Protein AF-0000000077439862 (afdb_homodimer)

pLDDT: mean 80.79, std 23.52, range [24.33, 98.56]

Organism: NCBI:txid325984

Solvent-accessible surface area (backbone atoms only — not comparable to full-atom values): 32455 Å² total; per-residue (Å²): 140,82,84,81,73,80,73,76,76,74,72,78,76,74,75,79,76,72,63,80,58,75,66,42,38,49,48,62,87,71,76,74,53,63,64,69,84,69,87,82,61,61,78,72,39,57,64,60,40,53,74,57,43,62,87,73,82,46,47,41,35,49,12,45,41,27,40,62,70,66,59,32,56,70,63,14,40,43,25,15,49,48,6,43,75,67,62,40,59,35,50,60,23,53,52,52,33,34,51,51,29,41,74,69,70,34,26,62,50,27,52,48,50,46,71,68,47,52,85,77,34,55,80,76,45,48,60,31,49,47,52,51,47,43,54,30,22,62,72,61,64,40,46,68,62,30,46,53,52,44,52,52,51,52,50,35,48,75,70,44,62,68,45,73,78,46,67,55,44,60,28,24,34,65,50,39,75,46,78,40,39,60,42,52,50,50,18,50,48,28,45,55,43,18,51,44,29,45,75,68,68,34,34,69,62,15,34,57,31,27,53,53,16,45,73,53,46,56,34,24,60,56,39,44,51,35,21,51,29,27,46,78,70,67,40,43,68,63,16,48,56,48,38,46,39,28,76,67,56,74,32,55,58,32,78,38,64,67,49,43,51,48,43,50,53,50,52,48,48,46,50,50,51,53,47,48,52,50,50,51,50,47,51,49,47,48,50,48,51,50,50,54,50,52,54,54,55,68,67,48,77,85,123,134,88,81,79,80,78,75,76,76,74,74,79,77,72,74,78,76,71,63,80,58,76,65,44,37,49,48,63,89,71,78,75,52,62,65,69,85,68,88,82,63,60,79,72,41,55,62,58,40,54,75,58,43,62,87,72,81,46,48,39,34,48,13,46,40,27,42,64,72,66,62,34,57,72,61,14,41,41,26,16,49,48,6,42,73,68,63,38,59,34,50,60,22,52,52,52,34,34,52,51,28,40,74,70,72,33,26,62,49,25,53,47,49,47,71,67,47,51,85,78,34,55,77,77,44,48,60,29,50,49,52,51,45,43,54,32,21,61,73,62,65,40,48,67,62,31,45,52,52,43,53,52,53,51,52,35,47,73,69,44,62,69,44,73,78,45,67,56,43,59,28,23,34,65,50,38,76,46,79,39,40,59,44,52,52,49,17,50,49,28,45,54,41,16,51,43,29,45,76,68,68,34,33,70,62,15,33,57,31,27,53,54,16,45,72,54,46,58,36,25,59,56,40,43,53,33,21,51,27,27,47,76,69,66,40,43,68,65,17,49,54,49,38,45,38,28,77,68,54,75,30,54,58,32,79,38,64,67,49,43,53,49,43,50,52,50,53,50,48,46,51,50,52,53,48,47,54,49,49,52,51,47,49,51,46,49,50,48,50,51,51,51,50,52,55,53,54,69,67,48,78,86,122

Nearest PDB structures (foldseek):
  2pl2-assembly1_B  TM=5.733E-01  e=5.641E-05  Thermus thermophilus HB27
  4jhr-assembly1_B  TM=6.560E-01  e=2.977E-03  Mus musculus
  3fp3-assembly1_A  TM=6.153E-01  e=2.841E-03  Saccharomyces cerevisiae
  7bev-assembly1_A  TM=8.698E-01  e=3.215E-02  Homo sapiens
  8f5p-assembly1_D  TM=6.064E-01  e=8.308E-03  Leishmania tarentolae

Radius of gyration: 35.8 Å; Cα contacts (8 Å, |Δi|>4): 724; chains: 2; bounding box: 88×108×105 Å

Sequence (606 aa):
MEGVLSNRGEAKGKAIDHQRGLDYYYEEEDDHEVLGYNSTINKEAAFHVIHKIPPGDTPYVRAKHLQLVEKDPQGSIVWFWKAINAGDRVDSALKDMAVVMKQLDRAEEAVEAINSFRHLCSNQAQESLDNILIDLYKGCGRIEEQIELLKQKLKKVCLGEAFNGKTTKKARSHGKKFQVTIEQETSRLLGNLGWAYMQQNNYNAAEAVYQKAQMFDPDANKACNLGLCLIKQGRLEEARKVLQDILNERLPGSDDHKTVKRTDELLDEIESQTLFSLVSKVSCMEDEIIDRLENLMEDWPQFMEGVLSNRGEAKGKAIDHQRGLDYYYEEEDDHEVLGYNSTINKEAAFHVIHKIPPGDTPYVRAKHLQLVEKDPQGSIVWFWKAINAGDRVDSALKDMAVVMKQLDRAEEAVEAINSFRHLCSNQAQESLDNILIDLYKGCGRIEEQIELLKQKLKKVCLGEAFNGKTTKKARSHGKKFQVTIEQETSRLLGNLGWAYMQQNNYNAAEAVYQKAQMFDPDANKACNLGLCLIKQGRLEEARKVLQDILNERLPGSDDHKTVKRTDELLDEIESQTLFSLVSKVSCMEDEIIDRLENLMEDWPQF

Foldseek 3Di:
DDPPPPPPPPPPPDQPPPPPPQLWQFDDPPQQFLADDDPPQPPVQLVVQLVNADDDDALQSVLSCCVRPVVNLVVSLVSLVVCLVVVNPVLVSLLSSQVSCVVVVNLVVNLVSCVVRVVVPDPVSVRSVLSSNLVSCVSVVVLVVNLVSLVVVLVCLVVVNPQVPDQWGWTHGNSDIDIDGSLRVNLSSLLSNLVSCVSVVNLVSSLVSLVVSCVSANALSSLLSNLVSCVSVVNLVVSLVSLVCLCVVVHHPSPPPVSVVSSVVSNVVSVVVVVVVVVVVVVVVVVVVVVVVVVVVVPPPPD/DPPPPPVPPPPPLPQPPPPPPQLWQFDDPPQQFLADDDPPQPPVQLVVLVVNADDDDQLQSVLSCCVRPVVNLVVSLVSLVVCLVVVNPVLVSLLSSQVSCVVVVNLVVNLVSCVVRVVVPDPVSVRSVLSSNLVSCVSVVVLVVNLVSLVVVLVCLVVVNPQVPDQWGWTHGNSDIDIDGSLRVNLVSLLSNLVSCVSVVNLVSSLVSLVVSCVSANALSSLLSNLVSCVSVVNLVVSLVSLVCLCVVVHHPSPPPVSVVSSVVSNVVSVVVVVVVVVVVVVVVVVVVVVVVVVVVVPPPPD

InterPro domains:
  IPR011990 Tetratricopeptide-like helical domain superfamily [G3DSA:1.25.40.10] (61-274)
  IPR011990 Tetratricopeptide-like helical domain superfamily [SSF48452] (85-248)
  IPR019734 Tetratricopeptide repeat [PS50005] (187-220)
  IPR019734 Tetratricopeptide repeat [SM00028] (187-220)
  IPR044961 Tetratricopeptide repeat protein POLLENLESS 3/SULFUR DEFICIENCY-INDUCED 1 [PTHR36326] (39-300)

Secondary structure (DSSP, 8-state):
------------------------B---S---------S---THHHHHHHTTS-SS-SHHHHHHHHHHTS--HHHHHHHHHHHHHHTSSHHHHHHHHHHHHHHTT-HHHHHHHHHHHGGGS-HHHHHHHHHHHHHHHHHHT-HHHHHHHHHHHHHHHHTTTTTTT-SEEEEEETTEEEEEEHHHHHHHHHHHHHHHHHHTT-HHHHHHHHHHHHHHS--HHHHHHHHHHHHHTT-HHHHHHHHHHHHTT-STTTT-HHHHHHHHHHHHHHHHHHHHHHHHHHHHHHHHHHHHHHHHHHTS---/------------------------B---S---------S---THHHHHHHTTS-SS-SHHHHHHHHHHTS--HHHHHHHHHHHHHHTSSHHHHHHHHHHHHHHTT-HHHHHHHHHHHGGGS-HHHHHHHHHHHHHHHHHHT-HHHHHHHHHHHHHHHHTTTTTTT-SEEEEEETTEEEEEEHHHHHHHHHHHHHHHHHHTT-HHHHHHHHHHHHHHS--HHHHHHHHHHHHHTT-HHHHHHHHHHHHTT-STTTT-HHHHHHHHHHHHHHHHHHHHHHHHHHHHHHHHHHHHHHHHHHTS---

Structure (mmCIF, N/CA/C/O backbone):
data_AF-0000000077439862-model_v1
#
loop_
_entity.id
_entity.type
_entity.pdbx_description
1 polymer 'Uncharacterized protein'
#
loop_
_atom_site.group_PDB
_atom_site.id
_atom_site.type_symbol
_atom_site.label_atom_id
_atom_site.label_alt_id
_atom_site.label_comp_id
_atom_site.label_asym_id
_atom_site.label_entity_id
_atom_site.label_seq_id
_atom_site.pdbx_PDB_ins_code
_atom_site.Cartn_x
_atom_site.Cartn_y
_atom_site.Cartn_z
_atom_site.occupancy
_atom_site.B_iso_or_equiv
_atom_site.auth_seq_id
_atom_site.auth_comp_id
_atom_site.auth_asym_id
_atom_site.auth_atom_id
_atom_site.pdbx_PDB_model_num
ATOM 1 N N . MET A 1 1 ? 24.891 -14.219 -52.656 1 27.47 1 MET A N 1
ATOM 2 C CA . MET A 1 1 ? 24.641 -13.383 -51.5 1 27.47 1 MET A CA 1
ATOM 3 C C . MET A 1 1 ? 23.219 -13.57 -50.969 1 27.47 1 MET A C 1
ATOM 5 O O . MET A 1 1 ? 22.266 -13.078 -51.562 1 27.47 1 MET A O 1
ATOM 9 N N . GLU A 1 2 ? 22.906 -14.852 -50.312 1 28.09 2 GLU A N 1
ATOM 10 C CA . GLU A 1 2 ? 21.875 -15.805 -49.938 1 28.09 2 GLU A CA 1
ATOM 11 C C . GLU A 1 2 ? 21.016 -15.266 -48.781 1 28.09 2 GLU A C 1
ATOM 13 O O . GLU A 1 2 ? 21.531 -14.859 -47.75 1 28.09 2 GLU A O 1
ATOM 18 N N . GLY A 1 3 ? 19.891 -14.539 -49.156 1 26.81 3 GLY A N 1
ATOM 19 C CA . GLY A 1 3 ? 18.828 -13.906 -48.375 1 26.81 3 GLY A CA 1
ATOM 20 C C . GLY A 1 3 ? 18.281 -14.797 -47.281 1 26.81 3 GLY A C 1
ATOM 21 O O . GLY A 1 3 ? 17.953 -15.961 -47.531 1 26.81 3 GLY A O 1
ATOM 22 N N . VAL A 1 4 ? 18.812 -14.648 -45.938 1 27.92 4 VAL A N 1
ATOM 23 C CA . VAL A 1 4 ? 18.594 -15.195 -44.625 1 27.92 4 VAL A CA 1
ATOM 24 C C . VAL A 1 4 ? 17.125 -15.031 -44.219 1 27.92 4 VAL A C 1
ATOM 26 O O . VAL A 1 4 ? 16.641 -13.914 -44 1 27.92 4 VAL A O 1
ATOM 29 N N . LEU A 1 5 ? 16.156 -15.773 -44.844 1 27.67 5 LEU A N 1
ATOM 30 C CA . LEU A 1 5 ? 14.727 -15.789 -44.562 1 27.67 5 LEU A CA 1
ATOM 31 C C . LEU A 1 5 ? 14.453 -16.266 -43.156 1 27.67 5 LEU A C 1
ATOM 33 O O . LEU A 1 5 ? 13.32 -16.625 -42.812 1 27.67 5 LEU A O 1
ATOM 37 N N . SER A 1 6 ? 15.289 -15.945 -42.031 1 26.41 6 SER A N 1
ATOM 38 C CA . SER A 1 6 ? 14.992 -16.625 -40.781 1 26.41 6 SER A CA 1
ATOM 39 C C . SER A 1 6 ? 13.672 -16.141 -40.188 1 26.41 6 SER A C 1
ATOM 41 O O . SER A 1 6 ? 13.648 -15.141 -39.469 1 26.41 6 SER A O 1
ATOM 43 N N . ASN A 1 7 ? 12.57 -16.016 -40.875 1 25.41 7 ASN A N 1
ATOM 44 C CA . ASN A 1 7 ? 11.352 -15.547 -40.219 1 25.41 7 ASN A CA 1
ATOM 45 C C . ASN A 1 7 ? 10.898 -16.5 -39.125 1 25.41 7 ASN A C 1
ATOM 47 O O . ASN A 1 7 ? 10.172 -17.453 -39.375 1 25.41 7 ASN A O 1
ATOM 51 N N . ARG A 1 8 ? 11.656 -16.797 -38.031 1 24.33 8 ARG A N 1
ATOM 52 C CA . ARG A 1 8 ? 11.188 -17.672 -36.969 1 24.33 8 ARG A CA 1
ATOM 53 C C . ARG A 1 8 ? 9.969 -17.078 -36.25 1 24.33 8 ARG A C 1
ATOM 55 O O . ARG A 1 8 ? 10.086 -16.047 -35.562 1 24.33 8 ARG A O 1
ATOM 62 N N . GLY A 1 9 ? 8.852 -17.125 -36.875 1 27.58 9 GLY A N 1
ATOM 63 C CA . GLY A 1 9 ? 7.629 -16.797 -36.156 1 27.58 9 GLY A CA 1
ATOM 64 C C . GLY A 1 9 ? 7.469 -17.562 -34.875 1 27.58 9 GLY A C 1
ATOM 65 O O . GLY A 1 9 ? 7.168 -18.766 -34.875 1 27.58 9 GLY A O 1
ATOM 66 N N . GLU A 1 10 ? 8.281 -17.422 -33.844 1 27.42 10 GLU A N 1
ATOM 67 C CA . GLU A 1 10 ? 8.062 -18 -32.5 1 27.42 10 GLU A CA 1
ATOM 68 C C . GLU A 1 10 ? 6.691 -17.609 -31.969 1 27.42 10 GLU A C 1
ATOM 70 O O . GLU A 1 10 ? 6.465 -16.453 -31.625 1 27.42 10 GLU A O 1
ATOM 75 N N . ALA A 1 11 ? 5.598 -18.078 -32.438 1 28.55 11 ALA A N 1
ATOM 76 C CA . ALA A 1 11 ? 4.344 -17.891 -31.719 1 28.55 11 ALA A CA 1
ATOM 77 C C . ALA A 1 11 ? 4.457 -18.375 -30.281 1 28.55 11 ALA A C 1
ATOM 79 O O . ALA A 1 11 ? 4.66 -19.578 -30.047 1 28.55 11 ALA A O 1
ATOM 80 N N . LYS A 1 12 ? 4.789 -17.5 -29.438 1 33.22 12 LYS A N 1
ATOM 81 C CA . LYS A 1 12 ? 4.699 -17.734 -28 1 33.22 12 LYS A CA 1
ATOM 82 C C . LYS A 1 12 ? 3.336 -18.312 -27.609 1 33.22 12 LYS A C 1
ATOM 84 O O . LYS A 1 12 ? 2.316 -17.625 -27.734 1 33.22 12 LYS A O 1
ATOM 89 N N . GLY A 1 13 ? 3.059 -19.609 -27.797 1 28.95 13 GLY A N 1
ATOM 90 C CA . GLY A 1 13 ? 1.854 -20.203 -27.234 1 28.95 13 GLY A CA 1
ATOM 91 C C . GLY A 1 13 ? 1.662 -19.906 -25.766 1 28.95 13 GLY A C 1
ATOM 92 O O . GLY A 1 13 ? 2.479 -20.297 -24.938 1 28.95 13 GLY A O 1
ATOM 93 N N . LYS A 1 14 ? 0.894 -18.953 -25.438 1 40.56 14 LYS A N 1
ATOM 94 C CA . LYS A 1 14 ? 0.567 -18.562 -24.062 1 40.56 14 LYS A CA 1
ATOM 95 C C . LYS A 1 14 ? -0.271 -19.625 -23.375 1 40.56 14 LYS A C 1
ATOM 97 O O . LYS A 1 14 ? -1.272 -20.094 -23.922 1 40.56 14 LYS A O 1
ATOM 102 N N . ALA A 1 15 ? 0.348 -20.484 -22.438 1 41.03 15 ALA A N 1
ATOM 103 C CA . ALA A 1 15 ? -0.367 -21.359 -21.531 1 41.03 15 ALA A CA 1
ATOM 104 C C . ALA A 1 15 ? -1.639 -20.703 -21 1 41.03 15 ALA A C 1
ATOM 106 O O . ALA A 1 15 ? -1.679 -19.484 -20.797 1 41.03 15 ALA A O 1
ATOM 107 N N . ILE A 1 16 ? -2.766 -21.359 -21.219 1 40.47 16 ILE A N 1
ATOM 108 C CA . ILE A 1 16 ? -4.051 -20.859 -20.734 1 40.47 16 ILE A CA 1
ATOM 109 C C . ILE A 1 16 ? -3.998 -20.641 -19.219 1 40.47 16 ILE A C 1
ATOM 111 O O . ILE A 1 16 ? -3.607 -21.547 -18.484 1 40.47 16 ILE A O 1
ATOM 115 N N . ASP A 1 17 ? -3.822 -19.453 -18.844 1 40.34 17 ASP A N 1
ATOM 116 C CA . ASP A 1 17 ? -3.816 -19.094 -17.422 1 40.34 17 ASP A CA 1
ATOM 117 C C . ASP A 1 17 ? -5.191 -19.297 -16.797 1 40.34 17 ASP A C 1
ATOM 119 O O . ASP A 1 17 ? -5.48 -18.766 -15.727 1 40.34 17 ASP A O 1
ATOM 123 N N . HIS A 1 18 ? -6.195 -19.75 -17.734 1 35.97 18 HIS A N 1
ATOM 124 C CA . HIS A 1 18 ? -7.477 -19.641 -17.047 1 35.97 18 HIS A CA 1
ATOM 125 C C . HIS A 1 18 ? -7.648 -20.734 -16 1 35.97 18 HIS A C 1
ATOM 127 O O . HIS A 1 18 ? -8.359 -21.719 -16.25 1 35.97 18 HIS A O 1
ATOM 133 N N . GLN A 1 19 ? -6.754 -21.172 -15.469 1 30.92 19 GLN A N 1
ATOM 134 C CA . GLN A 1 19 ? -7.281 -22.078 -14.445 1 30.92 19 GLN A CA 1
ATOM 135 C C . GLN A 1 19 ? -8.328 -21.375 -13.586 1 30.92 19 GLN A C 1
ATOM 137 O O . GLN A 1 19 ? -7.992 -20.516 -12.758 1 30.92 19 GLN A O 1
ATOM 142 N N . ARG A 1 20 ? -9.523 -21.328 -13.992 1 32.66 20 ARG A N 1
ATOM 143 C CA . ARG A 1 20 ? -10.516 -21.094 -12.945 1 32.66 20 ARG A CA 1
ATOM 144 C C . ARG A 1 20 ? -10.219 -21.969 -11.719 1 32.66 20 ARG A C 1
ATOM 146 O O . ARG A 1 20 ? -10.859 -23 -11.523 1 32.66 20 ARG A O 1
ATOM 153 N N . GLY A 1 21 ? -9.039 -22.375 -11.562 1 31.77 21 GLY A N 1
ATOM 154 C CA . GLY A 1 21 ? -8.875 -23.141 -10.328 1 31.77 21 GLY A CA 1
ATOM 155 C C . GLY A 1 21 ? -9.453 -22.438 -9.117 1 31.77 21 GLY A C 1
ATOM 156 O O . GLY A 1 21 ? -9.438 -21.203 -9.039 1 31.77 21 GLY A O 1
ATOM 157 N N . LEU A 1 22 ? -10.344 -23.172 -8.5 1 31.75 22 LEU A N 1
ATOM 158 C CA . LEU A 1 22 ? -10.93 -22.859 -7.203 1 31.75 22 LEU A CA 1
ATOM 159 C C . LEU A 1 22 ? -9.875 -22.297 -6.25 1 31.75 22 LEU A C 1
ATOM 161 O O . LEU A 1 22 ? -8.992 -23.047 -5.801 1 31.75 22 LEU A O 1
ATOM 165 N N . ASP A 1 23 ? -9.43 -21.188 -6.52 1 36.75 23 ASP A N 1
ATOM 166 C CA . ASP A 1 23 ? -8.703 -20.562 -5.422 1 36.75 23 ASP A CA 1
ATOM 167 C C . ASP A 1 23 ? -9.523 -20.609 -4.129 1 36.75 23 ASP A C 1
ATOM 169 O O . ASP A 1 23 ? -10.5 -19.875 -3.984 1 36.75 23 ASP A O 1
ATOM 173 N N . TYR A 1 24 ? -9.727 -21.859 -3.748 1 33.84 24 TYR A N 1
ATOM 174 C CA . TYR A 1 24 ? -10.438 -21.875 -2.475 1 33.84 24 TYR A CA 1
ATOM 175 C C . TYR A 1 24 ? -9.5 -21.531 -1.321 1 33.84 24 TYR A C 1
ATOM 177 O O . TYR A 1 24 ? -8.289 -21.734 -1.418 1 33.84 24 TYR A O 1
ATOM 185 N N . TYR A 1 25 ? -9.836 -20.484 -0.62 1 38.03 25 TYR A N 1
ATOM 186 C CA . TYR A 1 25 ? -9.203 -20.312 0.681 1 38.03 25 TYR A CA 1
ATOM 187 C C . TYR A 1 25 ? -9.891 -21.141 1.75 1 38.03 25 TYR A C 1
ATOM 189 O O . TYR A 1 25 ? -11.094 -21.406 1.662 1 38.03 25 TYR A O 1
ATOM 197 N N . TYR A 1 26 ? -9.102 -21.891 2.363 1 34.28 26 TYR A N 1
ATOM 198 C CA . TYR A 1 26 ? -9.625 -22.734 3.43 1 34.28 26 TYR A CA 1
ATOM 199 C C . TYR A 1 26 ? -10.242 -21.891 4.539 1 34.28 26 TYR A C 1
ATOM 201 O O . TYR A 1 26 ? -9.648 -20.891 4.977 1 34.28 26 TYR A O 1
ATOM 209 N N . GLU A 1 27 ? -11.469 -21.672 4.477 1 32.78 27 GLU A N 1
ATOM 210 C CA . GLU A 1 27 ? -12.117 -21.016 5.609 1 32.78 27 GLU A CA 1
ATOM 211 C C . GLU A 1 27 ? -12.141 -21.938 6.828 1 32.78 27 GLU A C 1
ATOM 213 O O . GLU A 1 27 ? -12.617 -23.078 6.75 1 32.78 27 GLU A O 1
ATOM 218 N N . GLU A 1 28 ? -11.266 -2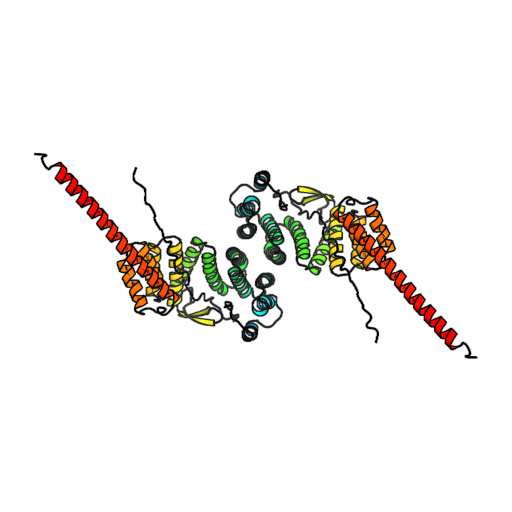1.984 7.672 1 31.31 28 GLU A N 1
ATOM 219 C CA . GLU A 1 28 ? -11.812 -22.469 8.93 1 31.31 28 GLU A CA 1
ATOM 220 C C . GLU A 1 28 ? -13.117 -21.75 9.273 1 31.31 28 GLU A C 1
ATOM 222 O O . GLU A 1 28 ? -13.398 -20.688 8.742 1 31.31 28 GLU A O 1
ATOM 227 N N . GLU A 1 29 ? -13.891 -22.141 10.391 1 29.14 29 GLU A N 1
ATOM 228 C CA . GLU A 1 29 ? -15.227 -21.797 10.867 1 29.14 29 GLU A CA 1
ATOM 229 C C . GLU A 1 29 ? -15.453 -20.281 10.805 1 29.14 29 GLU A C 1
ATOM 231 O O . GLU A 1 29 ? -16.5 -19.797 11.242 1 29.14 29 GLU A O 1
ATOM 236 N N . ASP A 1 30 ? -14.531 -19.469 10.93 1 30.12 30 ASP A N 1
ATOM 237 C CA . ASP A 1 30 ? -15.148 -18.141 10.984 1 30.12 30 ASP A CA 1
ATOM 238 C C . ASP A 1 30 ? -15.555 -17.672 9.594 1 30.12 30 ASP A C 1
ATOM 240 O O . ASP A 1 30 ? -14.734 -17.656 8.672 1 30.12 30 ASP A O 1
ATOM 244 N N . ASP A 1 31 ? -16.844 -17.531 9.18 1 30.45 31 ASP A N 1
ATOM 245 C CA . ASP A 1 31 ? -17.719 -17.453 8.016 1 30.45 31 ASP A CA 1
ATOM 246 C C . ASP A 1 31 ? -17.328 -16.312 7.098 1 30.45 31 ASP A C 1
ATOM 248 O O . ASP A 1 31 ? -18.109 -15.883 6.25 1 30.45 31 ASP A O 1
ATOM 252 N N . HIS A 1 32 ? -16.391 -15.422 7.293 1 29.62 32 HIS A N 1
ATOM 253 C CA . HIS A 1 32 ? -16.688 -14.258 6.457 1 29.62 32 HIS A CA 1
ATOM 254 C C . HIS A 1 32 ? -16.188 -14.469 5.031 1 29.62 32 HIS A C 1
ATOM 256 O O . HIS A 1 32 ? -15.047 -14.891 4.824 1 29.62 32 HIS A O 1
ATOM 262 N N . GLU A 1 33 ? -17.047 -14.625 4.027 1 29.09 33 GLU A N 1
ATOM 263 C CA . GLU A 1 33 ? -17.094 -14.945 2.602 1 29.09 33 GLU A CA 1
ATOM 264 C C . GLU A 1 33 ? -16.281 -13.938 1.785 1 29.09 33 GLU A C 1
ATOM 266 O O . GLU A 1 33 ? -16.516 -12.727 1.878 1 29.09 33 GLU A O 1
ATOM 271 N N . VAL A 1 34 ? -15.18 -14.102 1.431 1 29.45 34 VAL A N 1
ATOM 272 C CA . VAL A 1 34 ? -14.461 -13.242 0.494 1 29.45 34 VAL A CA 1
ATOM 273 C C . VAL A 1 34 ? -15.031 -13.422 -0.912 1 29.45 34 VAL A C 1
ATOM 275 O O . VAL A 1 34 ? -14.969 -14.516 -1.479 1 29.45 34 VAL A O 1
ATOM 278 N N . LEU A 1 35 ? -16.109 -12.633 -1.42 1 28.8 35 LEU A N 1
ATOM 279 C CA . LEU A 1 35 ? -16.781 -12.68 -2.711 1 28.8 35 LEU A CA 1
ATOM 280 C C . LEU A 1 35 ? -15.891 -12.125 -3.814 1 28.8 35 LEU A C 1
ATOM 282 O O . LEU A 1 35 ? -15.289 -11.055 -3.656 1 28.8 35 LEU A O 1
ATOM 286 N N . GLY A 1 36 ? -15.484 -12.828 -4.68 1 27.84 36 GLY A N 1
ATOM 287 C CA . GLY A 1 36 ? -14.906 -12.414 -5.949 1 27.84 36 GLY A CA 1
ATOM 288 C C . GLY A 1 36 ? -15.875 -11.625 -6.816 1 27.84 36 GLY A C 1
ATOM 289 O O . GLY A 1 36 ? -17.031 -12.008 -6.961 1 27.84 36 GLY A O 1
ATOM 290 N N . TYR A 1 37 ? -15.812 -10.227 -7.059 1 28.53 37 TYR A N 1
ATOM 291 C CA . TYR A 1 37 ? -16.625 -9.234 -7.762 1 28.53 37 TYR A CA 1
ATOM 292 C C . TYR A 1 37 ? -16.734 -9.578 -9.242 1 28.53 37 TYR A C 1
ATOM 294 O O . TYR A 1 37 ? -15.75 -9.5 -9.984 1 28.53 37 TYR A O 1
ATOM 302 N N . ASN A 1 38 ? -17.562 -10.562 -9.586 1 29.61 38 ASN A N 1
ATOM 303 C CA . ASN A 1 38 ? -18.062 -10.422 -10.953 1 29.61 38 ASN A CA 1
ATOM 304 C C . ASN A 1 38 ? -18.891 -9.148 -11.117 1 29.61 38 ASN A C 1
ATOM 306 O O . ASN A 1 38 ? -19.578 -8.727 -10.188 1 29.61 38 ASN A O 1
ATOM 310 N N . SER A 1 39 ? -18.75 -8.266 -12.227 1 33.09 39 SER A N 1
ATOM 311 C CA . SER A 1 39 ? -19.188 -6.949 -12.688 1 33.09 39 SER A CA 1
ATOM 312 C C . SER A 1 39 ? -20.703 -6.805 -12.586 1 33.09 39 SER A C 1
ATOM 314 O O . SER A 1 39 ? -21.234 -5.695 -12.695 1 33.09 39 SER A O 1
ATOM 316 N N . THR A 1 40 ? -21.531 -7.77 -12.938 1 32.69 40 THR A N 1
ATOM 317 C CA . THR A 1 40 ? -22.922 -7.492 -13.281 1 32.69 40 THR A CA 1
ATOM 318 C C . THR A 1 40 ? -23.766 -7.301 -12.023 1 32.69 40 THR A C 1
ATOM 320 O O . THR A 1 40 ? -24.594 -8.156 -11.68 1 32.69 40 THR A O 1
ATOM 323 N N . ILE A 1 41 ? -23.297 -6.922 -10.938 1 34.12 41 ILE A N 1
ATOM 324 C CA . ILE A 1 41 ? -24.125 -7.113 -9.758 1 34.12 41 ILE A CA 1
ATOM 325 C C . ILE A 1 41 ? -25.094 -5.934 -9.594 1 34.12 41 ILE A C 1
ATOM 327 O O . ILE A 1 41 ? -24.656 -4.801 -9.375 1 34.12 41 ILE A O 1
ATOM 331 N N . ASN A 1 42 ? -26.25 -5.969 -10.312 1 36.56 42 ASN A N 1
ATOM 332 C CA . ASN A 1 42 ? -27.375 -5.07 -10.117 1 36.56 42 ASN A CA 1
ATOM 333 C C . ASN A 1 42 ? -27.672 -4.852 -8.633 1 36.56 42 ASN A C 1
ATOM 335 O O . ASN A 1 42 ? -27.125 -5.547 -7.777 1 36.56 42 ASN A O 1
ATOM 339 N N . LYS A 1 43 ? -29.047 -4.188 -8.242 1 38.72 43 LYS A N 1
ATOM 340 C CA . LYS A 1 43 ? -29.688 -3.789 -7 1 38.72 43 LYS A CA 1
ATOM 341 C C . LYS A 1 43 ? -29.719 -4.941 -6 1 38.72 43 LYS A C 1
ATOM 343 O O . LYS A 1 43 ? -29.688 -4.723 -4.789 1 38.72 43 LYS A O 1
ATOM 348 N N . GLU A 1 44 ? -30.047 -6.117 -6.344 1 38.25 44 GLU A N 1
ATOM 349 C CA . GLU A 1 44 ? -30.156 -7.32 -5.523 1 38.25 44 GLU A CA 1
ATOM 350 C C . GLU A 1 44 ? -28.797 -7.699 -4.934 1 38.25 44 GLU A C 1
ATOM 352 O O . GLU A 1 44 ? -28.719 -8.523 -4.016 1 38.25 44 GLU A O 1
ATOM 357 N N . ALA A 1 45 ? -27.734 -7.172 -5.48 1 42.41 45 ALA A N 1
ATOM 358 C CA . ALA A 1 45 ? -26.359 -7.469 -5.047 1 42.41 45 ALA A CA 1
ATOM 359 C C . ALA A 1 45 ? -26.016 -6.719 -3.764 1 42.41 45 ALA A C 1
ATOM 361 O O . ALA A 1 45 ? -25.312 -7.242 -2.898 1 42.41 45 ALA A O 1
ATOM 362 N N . ALA A 1 46 ? -26.578 -5.492 -3.635 1 46.22 46 ALA A N 1
ATOM 363 C CA . ALA A 1 46 ? -26.297 -4.762 -2.402 1 46.22 46 ALA A CA 1
ATOM 364 C C . ALA A 1 46 ? -26.844 -5.504 -1.188 1 46.22 46 ALA A C 1
ATOM 366 O O . ALA A 1 46 ? -26.203 -5.566 -0.142 1 46.22 46 ALA A O 1
ATOM 367 N N . PHE A 1 47 ? -28.141 -5.914 -1.332 1 44.94 47 PHE A N 1
ATOM 368 C CA . PHE A 1 47 ? -28.75 -6.652 -0.238 1 44.94 47 PHE A CA 1
ATOM 369 C C . PHE A 1 47 ? -27.953 -7.906 0.092 1 44.94 47 PHE A C 1
ATOM 371 O O . PHE A 1 47 ? -27.781 -8.242 1.265 1 44.94 47 PHE A O 1
ATOM 378 N N . HIS A 1 48 ? -27.531 -8.602 -0.851 1 50.09 48 HIS A N 1
ATOM 379 C CA . HIS A 1 48 ? -26.797 -9.844 -0.661 1 50.09 48 HIS A CA 1
ATOM 380 C C . HIS A 1 48 ? -25.391 -9.57 -0.118 1 50.09 48 HIS A C 1
ATOM 382 O O . HIS A 1 48 ? -24.859 -10.359 0.667 1 50.09 48 HIS A O 1
ATOM 388 N N . VAL A 1 49 ? -24.875 -8.414 -0.395 1 54.97 49 VAL A N 1
ATOM 389 C CA . VAL A 1 49 ? -23.531 -8.078 0.041 1 54.97 49 VAL A CA 1
ATOM 390 C C . VAL A 1 49 ? -23.547 -7.707 1.521 1 54.97 49 VAL A C 1
ATOM 392 O O . VAL A 1 49 ? -22.625 -8.047 2.262 1 54.97 49 VAL A O 1
ATOM 395 N N . ILE A 1 50 ? -24.688 -7.109 2.008 1 54.88 50 ILE A N 1
ATOM 396 C CA . ILE A 1 50 ? -24.766 -6.641 3.387 1 54.88 50 ILE A CA 1
ATOM 397 C C . ILE A 1 50 ? -24.75 -7.836 4.34 1 54.88 50 ILE A C 1
ATOM 399 O O . ILE A 1 50 ? -24.188 -7.746 5.441 1 54.88 50 ILE A O 1
ATOM 403 N N . HIS A 1 51 ? -25.266 -8.938 3.795 1 59.66 51 HIS A N 1
ATOM 404 C CA . HIS A 1 51 ? -25.297 -10.094 4.68 1 59.66 51 HIS A CA 1
ATOM 405 C C . HIS A 1 51 ? -23.891 -10.664 4.891 1 59.66 51 HIS A C 1
ATOM 407 O O . HIS A 1 51 ? -23.656 -11.391 5.855 1 59.66 51 HIS A O 1
ATOM 413 N N . LYS A 1 52 ? -22.984 -10.102 4.152 1 69.69 52 LYS A N 1
ATOM 414 C CA . LYS A 1 52 ? -21.641 -10.633 4.254 1 69.69 52 LYS A CA 1
ATOM 415 C C . LYS A 1 52 ? -20.781 -9.773 5.18 1 69.69 52 LYS A C 1
ATOM 417 O O . LYS A 1 52 ? -19.609 -10.086 5.426 1 69.69 52 LYS A O 1
ATOM 422 N N . ILE A 1 53 ? -21.5 -8.75 5.809 1 78.69 53 ILE A N 1
ATOM 423 C CA . ILE A 1 53 ? -20.766 -7.855 6.691 1 78.69 53 ILE A CA 1
ATOM 424 C C . ILE A 1 53 ? -21.141 -8.148 8.141 1 78.69 53 ILE A C 1
ATOM 426 O O . ILE A 1 53 ? -22.312 -8.117 8.508 1 78.69 53 ILE A O 1
ATOM 430 N N . PRO A 1 54 ? -20.188 -8.555 8.883 1 81.69 54 PRO A N 1
ATOM 431 C CA . PRO A 1 54 ? -20.5 -8.773 10.297 1 81.69 54 PRO A CA 1
ATOM 432 C C . PRO A 1 54 ? -21.094 -7.535 10.961 1 81.69 54 PRO A C 1
ATOM 434 O O . PRO A 1 54 ? -20.875 -6.414 10.5 1 81.69 54 PRO A O 1
ATOM 437 N N . PRO A 1 55 ? -21.875 -7.816 11.953 1 82.94 55 PRO A N 1
ATOM 438 C CA . PRO A 1 55 ? -22.438 -6.668 12.688 1 82.94 55 PRO A CA 1
ATOM 439 C C . PRO A 1 55 ? -21.375 -5.922 13.492 1 82.94 55 PRO A C 1
ATOM 441 O O . PRO A 1 55 ? -20.344 -6.5 13.852 1 82.94 55 PRO A O 1
ATOM 444 N N . GLY A 1 56 ? -21.625 -4.625 13.617 1 86.94 56 GLY A N 1
ATOM 445 C CA . GLY A 1 56 ? -20.75 -3.822 14.453 1 86.94 56 GLY A CA 1
ATOM 446 C C . GLY A 1 56 ? -20.094 -2.678 13.695 1 86.94 56 GLY A C 1
ATOM 447 O O . GLY A 1 56 ? -20.438 -2.42 12.539 1 86.94 56 GLY A O 1
ATOM 448 N N . ASP A 1 57 ? -19.219 -1.955 14.43 1 89.69 57 ASP A N 1
ATOM 449 C CA . ASP A 1 57 ? -18.594 -0.778 13.836 1 89.69 57 ASP A CA 1
ATOM 450 C C . ASP A 1 57 ? -17.078 -0.814 14.023 1 89.69 57 ASP A C 1
ATOM 452 O O . ASP A 1 57 ? -16.438 0.232 14.133 1 89.69 57 ASP A O 1
ATOM 456 N N . THR A 1 58 ? -16.625 -2.064 14.148 1 95.19 58 THR A N 1
ATOM 457 C CA . THR A 1 58 ? -15.18 -2.227 14.297 1 95.19 58 THR A CA 1
ATOM 458 C C . THR A 1 58 ? -14.461 -1.89 12.992 1 95.19 58 THR A C 1
ATOM 460 O O . THR A 1 58 ? -15.094 -1.786 11.938 1 95.19 58 THR A O 1
ATOM 463 N N . PRO A 1 59 ? -13.133 -1.657 13.125 1 97.31 59 PRO A N 1
ATOM 464 C CA . PRO A 1 59 ? -12.383 -1.345 11.906 1 97.31 59 PRO A CA 1
ATOM 465 C C . PRO A 1 59 ? -12.555 -2.402 10.82 1 97.31 59 PRO A C 1
ATOM 467 O O . PRO A 1 59 ? -12.672 -2.064 9.633 1 97.31 59 PRO A O 1
ATOM 470 N N . TYR A 1 60 ? -12.609 -3.688 11.141 1 97.56 60 TYR A N 1
ATOM 471 C CA . TYR A 1 60 ? -12.789 -4.742 10.148 1 97.56 60 TYR A CA 1
ATOM 472 C C . TYR A 1 60 ? -14.141 -4.613 9.453 1 97.56 60 TYR A C 1
ATOM 474 O O . TYR A 1 60 ? -14.227 -4.758 8.227 1 97.56 60 TYR A O 1
ATOM 482 N N . VAL A 1 61 ? -15.117 -4.391 10.25 1 96.5 61 VAL A N 1
ATOM 483 C CA . VAL A 1 61 ? -16.469 -4.262 9.703 1 96.5 61 VAL A CA 1
ATOM 484 C C . VAL A 1 61 ? -16.531 -3.076 8.75 1 96.5 61 VAL A C 1
ATOM 486 O O . VAL A 1 61 ? -17.125 -3.17 7.672 1 96.5 61 VAL A O 1
ATOM 489 N N . ARG A 1 62 ? -15.898 -1.994 9.164 1 96.44 62 ARG A N 1
ATOM 490 C CA . ARG A 1 62 ? -15.852 -0.826 8.289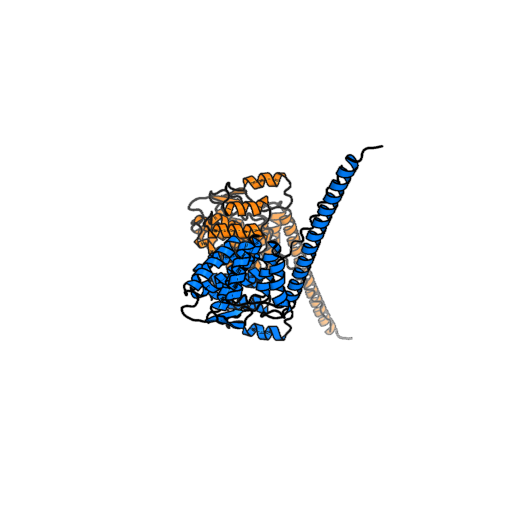 1 96.44 62 ARG A CA 1
ATOM 491 C C . ARG A 1 62 ? -15.125 -1.144 6.988 1 96.44 62 ARG A C 1
ATOM 493 O O . ARG A 1 62 ? -15.531 -0.683 5.918 1 96.44 62 ARG A O 1
ATOM 500 N N . ALA A 1 63 ? -14.023 -1.891 7.105 1 97.5 63 ALA A N 1
ATOM 501 C CA . ALA A 1 63 ? -13.266 -2.287 5.918 1 97.5 63 ALA A CA 1
ATOM 502 C C . ALA A 1 63 ? -14.141 -3.102 4.965 1 97.5 63 ALA A C 1
ATOM 504 O O . ALA A 1 63 ? -14.141 -2.857 3.756 1 97.5 63 ALA A O 1
ATOM 505 N N . LYS A 1 64 ? -14.844 -4.016 5.516 1 95.69 64 LYS A N 1
ATOM 506 C CA . LYS A 1 64 ? -15.719 -4.855 4.703 1 95.69 64 LYS A CA 1
ATOM 507 C C . LYS A 1 64 ? -16.828 -4.035 4.047 1 95.69 64 LYS A C 1
ATOM 509 O O . LYS A 1 64 ? -17.188 -4.273 2.893 1 95.69 64 LYS A O 1
ATOM 514 N N . HIS A 1 65 ? -17.391 -3.088 4.805 1 95.31 65 HIS A N 1
ATOM 515 C CA . HIS A 1 65 ? -18.406 -2.197 4.262 1 95.31 65 HIS A CA 1
ATOM 516 C C . HIS A 1 65 ? -17.875 -1.396 3.082 1 95.31 65 HIS A C 1
ATOM 518 O O . HIS A 1 65 ? -18.547 -1.258 2.061 1 95.31 65 HIS A O 1
ATOM 524 N N . LEU A 1 66 ? -16.672 -0.841 3.209 1 95.94 66 LEU A N 1
ATOM 525 C CA . LEU A 1 66 ? -16.031 -0.097 2.133 1 95.94 66 LEU A CA 1
ATOM 526 C C . LEU A 1 66 ? -15.805 -0.988 0.914 1 95.94 66 LEU A C 1
ATOM 528 O O . LEU A 1 66 ? -16.016 -0.558 -0.222 1 95.94 66 LEU A O 1
ATOM 532 N N . GLN A 1 67 ? -15.406 -2.207 1.144 1 94.12 67 GLN A N 1
ATOM 533 C CA . GLN A 1 67 ? -15.078 -3.145 0.073 1 94.12 67 GLN A CA 1
ATOM 534 C C . GLN A 1 67 ? -16.328 -3.57 -0.686 1 94.12 67 GLN A C 1
ATOM 536 O O . GLN A 1 67 ? -16.375 -3.518 -1.917 1 94.12 67 GLN A O 1
ATOM 541 N N . LEU A 1 68 ? -17.344 -3.918 0.073 1 91.94 68 LEU A N 1
ATOM 542 C CA . LEU A 1 68 ? -18.453 -4.656 -0.54 1 91.94 68 LEU A CA 1
ATOM 543 C C . LEU A 1 68 ? -19.625 -3.732 -0.84 1 91.94 68 LEU A C 1
ATOM 545 O O . LEU A 1 68 ? -20.391 -3.975 -1.778 1 91.94 68 LEU A O 1
ATOM 549 N N . VAL A 1 69 ? -19.812 -2.686 -0.026 1 91.38 69 VAL A N 1
ATOM 550 C CA . VAL A 1 69 ? -20.969 -1.813 -0.159 1 91.38 69 VAL A CA 1
ATOM 551 C C . VAL A 1 69 ? -20.578 -0.545 -0.916 1 91.38 69 VAL A C 1
ATOM 553 O O . VAL A 1 69 ? -21.172 -0.23 -1.954 1 91.38 69 VAL A O 1
ATOM 556 N N . GLU A 1 70 ? -19.562 0.075 -0.46 1 93.38 70 GLU A N 1
ATOM 557 C CA . GLU A 1 70 ? -19.141 1.333 -1.073 1 93.38 70 GLU A CA 1
ATOM 558 C C . GLU A 1 70 ? -18.25 1.087 -2.293 1 93.38 70 GLU A C 1
ATOM 560 O O . GLU A 1 70 ? -18.031 1.997 -3.09 1 93.38 70 GLU A O 1
ATOM 565 N N . LYS A 1 71 ? -17.703 -0.144 -2.416 1 94.12 71 LYS A N 1
ATOM 566 C CA . LYS A 1 71 ? -16.844 -0.53 -3.527 1 94.12 71 LYS A CA 1
ATOM 567 C C . LYS A 1 71 ? -15.625 0.388 -3.625 1 94.12 71 LYS A C 1
ATOM 569 O O . LYS A 1 71 ? -15.297 0.89 -4.703 1 94.12 71 LYS A O 1
ATOM 574 N N . ASP A 1 72 ? -15.125 0.759 -2.564 1 95.94 72 ASP A N 1
ATOM 575 C CA . ASP A 1 72 ? -13.883 1.514 -2.43 1 95.94 72 ASP A CA 1
ATOM 576 C C . ASP A 1 72 ? -12.75 0.618 -1.942 1 95.94 72 ASP A C 1
ATOM 578 O O . ASP A 1 72 ? -12.391 0.65 -0.764 1 95.94 72 ASP A O 1
ATOM 582 N N . PRO A 1 73 ? -12.133 -0.071 -2.83 1 96.25 73 PRO A N 1
ATOM 583 C CA . PRO A 1 73 ? -11.094 -1.027 -2.428 1 96.25 73 PRO A CA 1
ATOM 584 C C . PRO A 1 73 ? -9.891 -0.353 -1.781 1 96.25 73 PRO A C 1
ATOM 586 O O . PRO A 1 73 ? -9.289 -0.904 -0.853 1 96.25 73 PRO A O 1
ATOM 589 N N . GLN A 1 74 ? -9.539 0.815 -2.252 1 95.5 74 GLN A N 1
ATOM 590 C CA . GLN A 1 74 ? -8.398 1.511 -1.661 1 95.5 74 GLN A CA 1
ATOM 591 C C . GLN A 1 74 ? -8.672 1.868 -0.202 1 95.5 74 GLN A C 1
ATOM 593 O O . GLN A 1 74 ? -7.824 1.638 0.666 1 95.5 74 GLN A O 1
ATOM 598 N N . GLY A 1 75 ? -9.844 2.416 -0.036 1 96.69 75 GLY A N 1
ATOM 599 C CA . GLY A 1 75 ? -10.227 2.715 1.333 1 96.69 75 GLY A CA 1
ATOM 600 C C . GLY A 1 75 ? -10.312 1.482 2.213 1 96.69 75 GLY A C 1
ATOM 601 O O . GLY A 1 75 ? -9.984 1.539 3.402 1 96.69 75 GLY A O 1
ATOM 602 N N . SER A 1 76 ? -10.758 0.407 1.629 1 97.88 76 SER A N 1
ATOM 603 C CA . SER A 1 76 ? -10.875 -0.829 2.396 1 97.88 76 SER A CA 1
ATOM 604 C C . SER A 1 76 ? -9.508 -1.304 2.883 1 97.88 76 SER A C 1
ATOM 606 O O . SER A 1 76 ? -9.391 -1.839 3.986 1 97.88 76 SER A O 1
ATOM 608 N N . ILE A 1 77 ? -8.469 -1.162 2.082 1 98.25 77 ILE A N 1
ATOM 609 C CA . ILE A 1 77 ? -7.117 -1.566 2.463 1 98.25 77 ILE A CA 1
ATOM 610 C C . ILE A 1 77 ? -6.695 -0.831 3.732 1 98.25 77 ILE A C 1
ATOM 612 O O . ILE A 1 77 ? -6.176 -1.441 4.668 1 98.25 77 ILE A O 1
ATOM 616 N N . VAL A 1 78 ? -6.922 0.504 3.781 1 98.25 78 VAL A N 1
ATOM 617 C CA . VAL A 1 78 ? -6.566 1.32 4.938 1 98.25 78 VAL A CA 1
ATOM 618 C C . VAL A 1 78 ? -7.262 0.783 6.184 1 98.25 78 VAL A C 1
ATOM 620 O O . VAL A 1 78 ? -6.633 0.615 7.234 1 98.25 78 VAL A O 1
ATOM 623 N N . TRP A 1 79 ? -8.492 0.433 6.027 1 98.06 79 TRP A N 1
ATOM 624 C CA . TRP A 1 79 ? -9.273 0.017 7.191 1 98.06 79 TRP A CA 1
ATOM 625 C C . TRP A 1 79 ? -8.938 -1.418 7.586 1 98.06 79 TRP A C 1
ATOM 627 O O . TRP A 1 79 ? -8.961 -1.767 8.766 1 98.06 79 TRP A O 1
ATOM 637 N N . PHE A 1 80 ? -8.648 -2.295 6.668 1 98.5 80 PHE A N 1
ATOM 638 C CA . PHE A 1 80 ? -8.117 -3.605 7.027 1 98.5 80 PHE A CA 1
ATOM 639 C C . PHE A 1 80 ? -6.816 -3.471 7.809 1 98.5 80 PHE A C 1
ATOM 641 O O . PHE A 1 80 ? -6.594 -4.188 8.789 1 98.5 80 PHE A O 1
ATOM 648 N N . TRP A 1 81 ? -5.926 -2.566 7.328 1 98.44 81 TRP A N 1
ATOM 649 C CA . TRP A 1 81 ? -4.66 -2.32 8.016 1 98.44 81 TRP A CA 1
ATOM 650 C C . TRP A 1 81 ? -4.902 -1.793 9.43 1 98.44 81 TRP A C 1
ATOM 652 O O . TRP A 1 81 ? -4.27 -2.246 10.383 1 98.44 81 TRP A O 1
ATOM 662 N N . LYS A 1 82 ? -5.867 -0.869 9.57 1 98.12 82 LYS A N 1
ATOM 663 C CA . LYS A 1 82 ? -6.266 -0.4 10.891 1 98.12 82 LYS A CA 1
ATOM 664 C C . LYS A 1 82 ? -6.727 -1.561 11.773 1 98.12 82 LYS A C 1
ATOM 666 O O . LYS A 1 82 ? -6.441 -1.593 12.969 1 98.12 82 LYS A O 1
ATOM 671 N N . ALA A 1 83 ? -7.512 -2.469 11.203 1 98.38 83 ALA A N 1
ATOM 672 C CA . ALA A 1 83 ? -7.992 -3.643 11.93 1 98.38 83 ALA A CA 1
ATOM 673 C C . ALA A 1 83 ? -6.828 -4.488 12.43 1 98.38 83 ALA A C 1
ATOM 675 O O . ALA A 1 83 ? -6.812 -4.914 13.594 1 98.38 83 ALA A O 1
ATOM 676 N N . ILE A 1 84 ? -5.84 -4.707 11.594 1 98.56 84 ILE A N 1
ATOM 677 C CA . ILE A 1 84 ? -4.664 -5.488 11.969 1 98.56 84 ILE A CA 1
ATOM 678 C C . ILE A 1 84 ? -3.934 -4.805 13.117 1 98.56 84 ILE A C 1
ATOM 680 O O . ILE A 1 84 ? -3.6 -5.445 14.117 1 98.56 84 ILE A O 1
ATOM 684 N N . ASN A 1 85 ? -3.713 -3.469 12.969 1 97.5 85 ASN A N 1
ATOM 685 C CA . ASN A 1 85 ? -3.006 -2.701 13.992 1 97.5 85 ASN A CA 1
ATOM 686 C C . ASN A 1 85 ? -3.758 -2.711 15.32 1 97.5 85 ASN A C 1
ATOM 688 O O . ASN A 1 85 ? -3.143 -2.641 16.391 1 97.5 85 ASN A O 1
ATOM 692 N N . ALA A 1 86 ? -5.094 -2.877 15.242 1 97.56 86 ALA A N 1
ATOM 693 C CA . ALA A 1 86 ? -5.93 -2.846 16.438 1 97.56 86 ALA A CA 1
ATOM 694 C C . ALA A 1 86 ? -6.16 -4.25 16.984 1 97.56 86 ALA A C 1
ATOM 696 O O . ALA A 1 86 ? -6.82 -4.426 18.016 1 97.56 86 ALA A O 1
ATOM 697 N N . GLY A 1 87 ? -5.703 -5.223 16.297 1 97.25 87 GLY A N 1
ATOM 698 C CA . GLY A 1 87 ? -5.93 -6.598 16.719 1 97.25 87 GLY A CA 1
ATOM 699 C C . GLY A 1 87 ? -7.352 -7.07 16.469 1 97.25 87 GLY A C 1
ATOM 700 O O . GLY A 1 87 ? -7.832 -7.988 17.141 1 97.25 87 GLY A O 1
ATOM 701 N N . ASP A 1 88 ? -8.039 -6.426 15.57 1 97.56 88 ASP A N 1
ATOM 702 C CA . ASP A 1 88 ? -9.43 -6.734 15.25 1 97.56 88 ASP A CA 1
ATOM 703 C C . ASP A 1 88 ? -9.516 -7.77 14.125 1 97.56 88 ASP A C 1
ATOM 705 O O . ASP A 1 88 ? -9.391 -7.43 12.945 1 97.56 88 ASP A O 1
ATOM 709 N N . ARG A 1 89 ? -9.812 -9.039 14.445 1 96.38 89 ARG A N 1
ATOM 710 C CA . ARG A 1 89 ? -9.969 -10.117 13.477 1 96.38 89 ARG A CA 1
ATOM 711 C C . ARG A 1 89 ? -8.789 -10.164 12.516 1 96.38 89 ARG A C 1
ATOM 713 O O . ARG A 1 89 ? -8.969 -10.141 11.297 1 96.38 89 ARG A O 1
ATOM 720 N N . VAL A 1 90 ? -7.617 -10.258 13.109 1 98 90 VAL A N 1
ATOM 721 C CA . VAL A 1 90 ? -6.363 -10.094 12.375 1 98 90 VAL A CA 1
ATOM 722 C C . VAL A 1 90 ? -6.277 -11.141 11.266 1 98 90 VAL A C 1
ATOM 724 O O . VAL A 1 90 ? -5.852 -10.836 10.148 1 98 90 VAL A O 1
ATOM 727 N N . ASP A 1 91 ? -6.75 -12.398 11.477 1 97 91 ASP A N 1
ATOM 728 C CA . ASP A 1 91 ? -6.727 -13.453 10.469 1 97 91 ASP A CA 1
ATOM 729 C C . ASP A 1 91 ? -7.477 -13.023 9.211 1 97 91 ASP A C 1
ATOM 731 O O . ASP A 1 91 ? -6.906 -13 8.117 1 97 91 ASP A O 1
ATOM 735 N N . SER A 1 92 ? -8.703 -12.672 9.422 1 95.75 92 SER A N 1
ATOM 736 C CA . SER A 1 92 ? -9.57 -12.289 8.312 1 95.75 92 SER A CA 1
ATOM 737 C C . SER A 1 92 ? -9.102 -10.992 7.668 1 95.75 92 SER A C 1
ATOM 739 O O . SER A 1 92 ? -9.133 -10.852 6.445 1 95.75 92 SER A O 1
ATOM 741 N N . ALA A 1 93 ? -8.688 -10.047 8.539 1 98 93 ALA A N 1
ATOM 742 C CA . ALA A 1 93 ? -8.289 -8.734 8.039 1 98 93 ALA A CA 1
ATOM 743 C C . ALA A 1 93 ? -7.094 -8.844 7.098 1 98 93 ALA A C 1
ATOM 745 O O . ALA A 1 93 ? -7.086 -8.242 6.023 1 98 93 ALA A O 1
ATOM 746 N N . LEU A 1 94 ? -6.07 -9.617 7.461 1 98.44 94 LEU A N 1
ATOM 747 C CA . LEU A 1 94 ? -4.879 -9.766 6.637 1 98.44 94 LEU A CA 1
ATOM 748 C C . LEU A 1 94 ? -5.203 -10.484 5.332 1 98.44 94 LEU A C 1
ATOM 750 O O . LEU A 1 94 ? -4.762 -10.062 4.262 1 98.44 94 LEU A O 1
ATOM 754 N N . LYS A 1 95 ? -5.953 -11.539 5.398 1 96.75 95 LYS A N 1
ATOM 755 C CA . LYS A 1 95 ? -6.348 -12.281 4.199 1 96.75 95 LYS A CA 1
ATOM 756 C C . LYS A 1 95 ? -7.121 -11.391 3.234 1 96.75 95 LYS A C 1
ATOM 758 O O . LYS A 1 95 ? -6.809 -11.336 2.043 1 96.75 95 LYS A O 1
ATOM 763 N N . ASP A 1 96 ? -8.117 -10.727 3.779 1 96.19 96 ASP A N 1
ATOM 764 C CA . ASP A 1 96 ? -8.961 -9.875 2.949 1 96.19 96 ASP A CA 1
ATOM 765 C C . ASP A 1 96 ? -8.164 -8.719 2.363 1 96.19 96 ASP A C 1
ATOM 767 O O . ASP A 1 96 ? -8.352 -8.344 1.201 1 96.19 96 ASP A O 1
ATOM 771 N N . MET A 1 97 ? -7.266 -8.109 3.215 1 97.75 97 MET A N 1
ATOM 772 C CA . MET A 1 97 ? -6.406 -7.035 2.719 1 97.75 97 MET A CA 1
ATOM 773 C C . MET A 1 97 ? -5.578 -7.508 1.531 1 97.75 97 MET A C 1
ATOM 775 O O . MET A 1 97 ? -5.488 -6.82 0.514 1 97.75 97 MET A O 1
ATOM 779 N N . ALA A 1 98 ? -4.969 -8.703 1.651 1 98 98 ALA A N 1
ATOM 780 C CA . ALA A 1 98 ? -4.129 -9.266 0.598 1 98 98 ALA A CA 1
ATOM 781 C C . ALA A 1 98 ? -4.934 -9.516 -0.674 1 98 98 ALA A C 1
ATOM 783 O O . ALA A 1 98 ? -4.461 -9.234 -1.779 1 98 98 ALA A O 1
ATOM 784 N N . VAL A 1 99 ? -6.113 -9.977 -0.552 1 95.88 99 VAL A N 1
ATOM 785 C CA . VAL A 1 99 ? -6.977 -10.266 -1.692 1 95.88 99 VAL A CA 1
ATOM 786 C C . VAL A 1 99 ? -7.344 -8.977 -2.41 1 95.88 99 VAL A C 1
ATOM 788 O O . VAL A 1 99 ? -7.316 -8.906 -3.643 1 95.88 99 VAL A O 1
ATOM 791 N N . VAL A 1 100 ? -7.711 -7.961 -1.651 1 97.06 100 VAL A N 1
ATOM 792 C CA . VAL A 1 100 ? -8.062 -6.68 -2.246 1 97.06 100 VAL A CA 1
ATOM 793 C C . VAL A 1 100 ? -6.852 -6.086 -2.959 1 97.06 100 VAL A C 1
ATOM 795 O O . VAL A 1 100 ? -6.977 -5.52 -4.047 1 97.06 100 VAL A O 1
ATOM 798 N N . MET A 1 101 ? -5.652 -6.18 -2.305 1 97.19 101 MET A N 1
ATOM 799 C CA . MET A 1 101 ? -4.438 -5.684 -2.941 1 97.19 101 MET A CA 1
ATOM 800 C C . MET A 1 101 ? -4.188 -6.398 -4.266 1 97.19 101 MET A C 1
ATOM 802 O O . MET A 1 101 ? -3.781 -5.77 -5.246 1 97.19 101 MET A O 1
ATOM 806 N N . LYS A 1 102 ? -4.402 -7.668 -4.324 1 95.94 102 LYS A N 1
ATOM 807 C CA . LYS A 1 102 ? -4.258 -8.422 -5.562 1 95.94 102 LYS A CA 1
ATOM 808 C C . LYS A 1 102 ? -5.203 -7.898 -6.641 1 95.94 102 LYS A C 1
ATOM 810 O O . LYS A 1 102 ? -4.812 -7.75 -7.797 1 95.94 102 LYS A O 1
ATOM 815 N N . GLN A 1 103 ? -6.422 -7.648 -6.238 1 95.12 103 GLN A N 1
ATOM 816 C CA . GLN A 1 103 ? -7.422 -7.129 -7.164 1 95.12 103 GLN A CA 1
ATOM 817 C C . GLN A 1 103 ? -6.992 -5.785 -7.746 1 95.12 103 GLN A C 1
ATOM 819 O O . GLN A 1 103 ? -7.324 -5.461 -8.883 1 95.12 103 GLN A O 1
ATOM 824 N N . LEU A 1 104 ? -6.266 -5.035 -6.98 1 95.25 104 LEU A N 1
ATOM 825 C CA . LEU A 1 104 ? -5.793 -3.723 -7.41 1 95.25 104 LEU A CA 1
ATOM 826 C C . LEU A 1 104 ? -4.438 -3.834 -8.102 1 95.25 104 LEU A C 1
ATOM 828 O O . LEU A 1 104 ? -3.738 -2.834 -8.273 1 95.25 104 LEU A O 1
ATOM 832 N N . ASP A 1 105 ? -3.998 -5.07 -8.383 1 95.5 105 ASP A N 1
ATOM 833 C CA . ASP A 1 105 ? -2.736 -5.363 -9.055 1 95.5 105 ASP A CA 1
ATOM 834 C C . ASP A 1 105 ? -1.546 -4.922 -8.211 1 95.5 105 ASP A C 1
ATOM 836 O O . ASP A 1 105 ? -0.578 -4.367 -8.734 1 95.5 105 ASP A O 1
ATOM 840 N N . ARG A 1 106 ? -1.7 -4.988 -6.902 1 97.19 106 ARG A N 1
ATOM 841 C CA . ARG A 1 106 ? -0.637 -4.703 -5.941 1 97.19 106 ARG A CA 1
ATOM 842 C C . ARG A 1 106 ? -0.149 -5.984 -5.273 1 97.19 106 ARG A C 1
ATOM 844 O O . ARG A 1 106 ? -0.027 -6.043 -4.047 1 97.19 106 ARG A O 1
ATOM 851 N N . ALA A 1 107 ? 0.118 -7.008 -6.074 1 97.31 107 ALA A N 1
ATOM 852 C CA . ALA A 1 107 ? 0.465 -8.336 -5.57 1 97.31 107 ALA A CA 1
ATOM 853 C C . ALA A 1 107 ? 1.77 -8.297 -4.781 1 97.31 107 ALA A C 1
ATOM 855 O O . ALA A 1 107 ? 1.894 -8.953 -3.744 1 97.31 107 ALA A O 1
ATOM 856 N N . GLU A 1 108 ? 2.752 -7.551 -5.234 1 97.31 108 GLU A N 1
ATOM 857 C CA . GLU A 1 108 ? 4.039 -7.496 -4.551 1 97.31 108 GLU A CA 1
ATOM 858 C C . GLU A 1 108 ? 3.9 -6.902 -3.152 1 97.31 108 GLU A C 1
ATOM 860 O O . GLU A 1 108 ? 4.5 -7.398 -2.197 1 97.31 108 GLU A O 1
ATOM 865 N N . GLU A 1 109 ? 3.168 -5.809 -3.021 1 97.69 109 GLU A N 1
ATOM 866 C CA . GLU A 1 109 ? 2.906 -5.238 -1.705 1 97.69 109 GLU A CA 1
ATOM 867 C C . GLU A 1 109 ? 2.17 -6.227 -0.808 1 97.69 109 GLU A C 1
ATOM 869 O O . GLU A 1 109 ? 2.449 -6.316 0.39 1 97.69 109 GLU A O 1
ATOM 874 N N . ALA A 1 110 ? 1.228 -6.973 -1.395 1 98.5 110 ALA A N 1
ATOM 875 C CA . ALA A 1 110 ? 0.461 -7.957 -0.638 1 98.5 110 ALA A CA 1
ATOM 876 C C . ALA A 1 110 ? 1.375 -9.031 -0.049 1 98.5 110 ALA A C 1
ATOM 878 O O . ALA A 1 110 ? 1.178 -9.469 1.087 1 98.5 110 ALA A O 1
ATOM 879 N N . VAL A 1 111 ? 2.314 -9.469 -0.847 1 98.56 111 VAL A N 1
ATOM 880 C CA . VAL A 1 111 ? 3.275 -10.453 -0.362 1 98.56 111 VAL A CA 1
ATOM 881 C C . VAL A 1 111 ? 3.994 -9.914 0.872 1 98.56 111 VAL A C 1
ATOM 883 O O . VAL A 1 111 ? 4.105 -10.602 1.886 1 98.56 111 VAL A O 1
ATOM 886 N N . GLU A 1 112 ? 4.441 -8.664 0.791 1 98.25 112 GLU A N 1
ATOM 887 C CA . GLU A 1 112 ? 5.176 -8.078 1.908 1 98.25 112 GLU A CA 1
ATOM 888 C C . GLU A 1 112 ? 4.266 -7.867 3.115 1 98.25 112 GLU A C 1
ATOM 890 O O . GLU A 1 112 ? 4.711 -7.98 4.262 1 98.25 112 GLU A O 1
ATOM 895 N N . ALA A 1 113 ? 2.998 -7.527 2.887 1 98.44 113 ALA A N 1
ATOM 896 C CA . ALA A 1 113 ? 2.037 -7.418 3.982 1 98.44 113 ALA A CA 1
ATOM 897 C C . ALA A 1 113 ? 1.904 -8.742 4.73 1 98.44 113 ALA A C 1
ATOM 899 O O . ALA A 1 113 ? 1.948 -8.773 5.961 1 98.44 113 ALA A O 1
ATOM 900 N N . ILE A 1 114 ? 1.771 -9.828 3.973 1 98.56 114 ILE A N 1
ATOM 901 C CA . ILE A 1 114 ? 1.659 -11.148 4.598 1 98.56 114 ILE A CA 1
ATOM 902 C C . ILE A 1 114 ? 2.938 -11.461 5.371 1 98.56 114 ILE A C 1
ATOM 904 O O . ILE A 1 114 ? 2.881 -11.914 6.516 1 98.56 114 ILE A O 1
ATOM 908 N N . ASN A 1 115 ? 4.059 -11.18 4.762 1 97.75 115 ASN A N 1
ATOM 909 C CA . ASN A 1 115 ? 5.332 -11.43 5.43 1 97.75 115 ASN A CA 1
ATOM 910 C C . ASN A 1 115 ? 5.449 -10.648 6.73 1 97.75 115 ASN A C 1
ATOM 912 O O . ASN A 1 115 ? 6.047 -11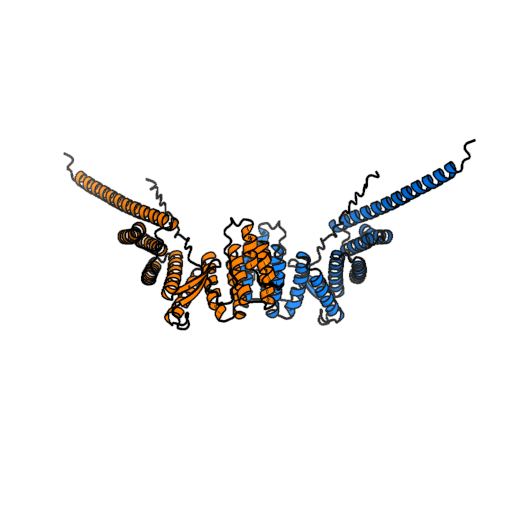.125 7.699 1 97.75 115 ASN A O 1
ATOM 916 N N . SER A 1 116 ? 4.902 -9.461 6.77 1 97.88 116 SER A N 1
ATOM 917 C CA . SER A 1 116 ? 5.008 -8.578 7.926 1 97.88 116 SER A CA 1
ATOM 918 C C . SER A 1 116 ? 4.086 -9.031 9.055 1 97.88 116 SER A C 1
ATOM 920 O O . SER A 1 116 ? 4.43 -8.914 10.234 1 97.88 116 SER A O 1
ATOM 922 N N . PHE A 1 117 ? 2.875 -9.594 8.695 1 98.44 117 PHE A N 1
ATOM 923 C CA . PHE A 1 117 ? 1.84 -9.641 9.719 1 98.44 117 PHE A CA 1
ATOM 924 C C . PHE A 1 117 ? 1.423 -11.078 10 1 98.44 117 PHE A C 1
ATOM 926 O O . PHE A 1 117 ? 0.688 -11.344 10.953 1 98.44 117 PHE A O 1
ATOM 933 N N . ARG A 1 118 ? 1.867 -12.07 9.18 1 97.19 118 ARG A N 1
ATOM 934 C CA . ARG A 1 118 ? 1.373 -13.43 9.344 1 97.19 118 ARG A CA 1
ATOM 935 C C . ARG A 1 118 ? 1.679 -13.969 10.734 1 97.19 118 ARG A C 1
ATOM 937 O O . ARG A 1 118 ? 0.979 -14.852 11.234 1 97.19 118 ARG A O 1
ATOM 944 N N . HIS A 1 119 ? 2.777 -13.461 11.445 1 97 119 HIS A N 1
ATOM 945 C CA . HIS A 1 119 ? 3.123 -13.93 12.781 1 97 119 HIS A CA 1
ATOM 946 C C . HIS A 1 119 ? 2.047 -13.555 13.797 1 97 119 HIS A C 1
ATOM 948 O O . HIS A 1 119 ? 1.983 -14.133 14.883 1 97 119 HIS A O 1
ATOM 954 N N . LEU A 1 120 ? 1.181 -12.586 13.484 1 97.56 120 LEU A N 1
ATOM 955 C CA . LEU A 1 120 ? 0.093 -12.156 14.359 1 97.56 120 LEU A CA 1
ATOM 956 C C . LEU A 1 120 ? -1.136 -13.039 14.164 1 97.56 120 LEU A C 1
ATOM 958 O O . LEU A 1 120 ? -2.109 -12.93 14.914 1 97.56 120 LEU A O 1
ATOM 962 N N . CYS A 1 121 ? -1.082 -13.961 13.156 1 97.19 121 CYS A N 1
ATOM 963 C CA . CYS A 1 121 ? -2.244 -14.758 12.797 1 97.19 121 CYS A CA 1
ATOM 964 C C . CYS A 1 121 ? -2.182 -16.141 13.438 1 97.19 121 CYS A C 1
ATOM 966 O O . CYS A 1 121 ? -1.108 -16.594 13.844 1 97.19 121 CYS A O 1
ATOM 968 N N . SER A 1 122 ? -3.34 -16.75 13.57 1 96.06 122 SER A N 1
ATOM 969 C CA . SER A 1 122 ? -3.455 -18.078 14.164 1 96.06 122 SER A CA 1
ATOM 970 C C . SER A 1 122 ? -2.773 -19.125 13.297 1 96.06 122 SER A C 1
ATOM 972 O O . SER A 1 122 ? -2.494 -18.891 12.117 1 96.06 122 SER A O 1
ATOM 974 N N . ASN A 1 123 ? -2.523 -20.266 13.852 1 91.56 123 ASN A N 1
ATOM 975 C CA . ASN A 1 123 ? -1.953 -21.375 13.102 1 91.56 123 ASN A CA 1
ATOM 976 C C . ASN A 1 123 ? -2.891 -21.844 11.992 1 91.56 123 ASN A C 1
ATOM 978 O O . ASN A 1 123 ? -2.436 -22.266 10.93 1 91.56 123 ASN A O 1
ATOM 982 N N . GLN A 1 124 ? -4.098 -21.781 12.258 1 86.5 124 GLN A N 1
ATOM 983 C CA . GLN A 1 124 ? -5.098 -22.219 11.281 1 86.5 124 GLN A CA 1
ATOM 984 C C . GLN A 1 124 ? -5.094 -21.312 10.055 1 86.5 124 GLN A C 1
ATOM 986 O O . GLN A 1 124 ? -5.312 -21.766 8.93 1 86.5 124 GLN A O 1
ATOM 991 N N . ALA A 1 125 ? -4.785 -20 10.312 1 93.38 125 ALA A N 1
ATOM 992 C CA . ALA A 1 125 ? -4.82 -19.031 9.227 1 93.38 125 ALA A CA 1
ATOM 993 C C . ALA A 1 125 ? -3.619 -19.188 8.305 1 93.38 125 ALA A C 1
ATOM 995 O O . ALA A 1 125 ? -3.631 -18.703 7.168 1 93.38 125 ALA A O 1
ATOM 996 N N . GLN A 1 126 ? -2.621 -19.891 8.766 1 94.69 126 GLN A N 1
ATOM 997 C CA . GLN A 1 126 ? -1.369 -20 8.023 1 94.69 126 GLN A CA 1
ATOM 998 C C . GLN A 1 126 ? -1.575 -20.719 6.691 1 94.69 126 GLN A C 1
ATOM 1000 O O . GLN A 1 126 ? -1.008 -20.312 5.672 1 94.69 126 GLN A O 1
ATOM 1005 N N . GLU A 1 127 ? -2.377 -21.734 6.672 1 89.81 127 GLU A N 1
ATOM 1006 C CA . GLU A 1 127 ? -2.631 -22.484 5.449 1 89.81 127 GLU A CA 1
ATOM 1007 C C . GLU A 1 127 ? -3.334 -21.625 4.402 1 89.81 127 GLU A C 1
ATOM 1009 O O . GLU A 1 127 ? -2.973 -21.656 3.225 1 89.81 127 GLU A O 1
ATOM 1014 N N . SER A 1 128 ? -4.293 -20.922 4.855 1 91.25 128 SER A N 1
ATOM 1015 C CA . SER A 1 128 ? -5.016 -20.031 3.949 1 91.25 128 SER A CA 1
ATOM 1016 C C . SER A 1 128 ? -4.109 -18.938 3.41 1 91.25 128 SER A C 1
ATOM 1018 O O . SER A 1 128 ? -4.199 -18.562 2.236 1 91.25 128 SER A O 1
ATOM 1020 N N . LEU A 1 129 ? -3.287 -18.406 4.234 1 96.44 129 LEU A N 1
ATOM 1021 C CA . LEU A 1 129 ? -2.344 -17.375 3.807 1 96.44 129 LEU A CA 1
ATOM 1022 C C . LEU A 1 129 ? -1.364 -17.922 2.777 1 96.44 129 LEU A C 1
ATOM 1024 O O . LEU A 1 129 ? -1.003 -17.234 1.823 1 96.44 129 LEU A O 1
ATOM 1028 N N . ASP A 1 130 ? -0.947 -19.172 2.967 1 96.44 130 ASP A N 1
ATOM 1029 C CA . ASP A 1 130 ? -0.083 -19.812 1.984 1 96.44 130 ASP A CA 1
ATOM 1030 C C . ASP A 1 130 ? -0.776 -19.922 0.628 1 96.44 130 ASP A C 1
ATOM 1032 O O . ASP A 1 130 ? -0.148 -19.734 -0.414 1 96.44 130 ASP A O 1
ATOM 1036 N N . ASN A 1 131 ? -2.033 -20.281 0.644 1 93.88 131 ASN A N 1
ATOM 1037 C CA . ASN A 1 131 ? -2.783 -20.359 -0.605 1 93.88 131 ASN A CA 1
ATOM 1038 C C . ASN A 1 131 ? -2.83 -19.016 -1.32 1 93.88 131 ASN A C 1
ATOM 1040 O O . ASN A 1 131 ? -2.654 -18.938 -2.537 1 93.88 131 ASN A O 1
ATOM 1044 N N . ILE A 1 132 ? -3.062 -17.984 -0.548 1 96 132 ILE A N 1
ATOM 1045 C CA . ILE A 1 132 ? -3.086 -16.656 -1.121 1 96 132 ILE A CA 1
ATOM 1046 C C . ILE A 1 132 ? -1.707 -16.297 -1.676 1 96 132 ILE A C 1
ATOM 1048 O O . ILE A 1 132 ? -1.595 -15.719 -2.76 1 96 132 ILE A O 1
ATOM 1052 N N . LEU A 1 133 ? -0.653 -16.672 -0.952 1 98.06 133 LEU A N 1
ATOM 1053 C CA . LEU A 1 133 ? 0.715 -16.375 -1.363 1 98.06 133 LEU A CA 1
ATOM 1054 C C . LEU A 1 133 ? 1.038 -17.047 -2.695 1 98.06 133 LEU A C 1
ATOM 1056 O O . LEU A 1 133 ? 1.744 -16.469 -3.527 1 98.06 133 LEU A O 1
ATOM 1060 N N . ILE A 1 134 ? 0.562 -18.266 -2.883 1 97.38 134 ILE A N 1
ATOM 1061 C CA . ILE A 1 134 ? 0.797 -18.953 -4.141 1 97.38 134 ILE A CA 1
ATOM 1062 C C . ILE A 1 134 ? 0.233 -18.141 -5.301 1 97.38 134 ILE A C 1
ATOM 1064 O O . ILE A 1 134 ? 0.913 -17.922 -6.309 1 97.38 134 ILE A O 1
ATOM 1068 N N . ASP A 1 135 ? -0.941 -17.656 -5.152 1 96.19 135 ASP A N 1
ATOM 1069 C CA . ASP A 1 135 ? -1.583 -16.844 -6.184 1 96.19 135 ASP A CA 1
ATOM 1070 C C . ASP A 1 135 ? -0.839 -15.531 -6.391 1 96.19 135 ASP A C 1
ATOM 1072 O O . ASP A 1 135 ? -0.707 -15.055 -7.52 1 96.19 135 ASP A O 1
ATOM 1076 N N . LEU A 1 136 ? -0.444 -14.977 -5.281 1 98 136 LEU A N 1
ATOM 1077 C CA . LEU A 1 136 ? 0.268 -13.711 -5.367 1 98 136 LEU A CA 1
ATOM 1078 C C . LEU A 1 136 ? 1.599 -13.883 -6.09 1 98 136 LEU A C 1
ATOM 1080 O O . LEU A 1 136 ? 1.958 -13.062 -6.938 1 98 136 LEU A O 1
ATOM 1084 N N . TYR A 1 137 ? 2.355 -14.93 -5.75 1 98.12 137 TYR A N 1
ATOM 1085 C CA . TYR A 1 137 ? 3.619 -15.203 -6.422 1 98.12 137 TYR A CA 1
ATOM 1086 C C . TYR A 1 137 ? 3.408 -15.398 -7.922 1 98.12 137 TYR A C 1
ATOM 1088 O O . TYR A 1 137 ? 4.18 -14.883 -8.734 1 98.12 137 TYR A O 1
ATOM 1096 N N . LYS A 1 138 ? 2.383 -16.094 -8.258 1 96.06 138 LYS A N 1
ATOM 1097 C CA . LYS A 1 138 ? 2.023 -16.297 -9.656 1 96.06 138 LYS A CA 1
ATOM 1098 C C . LYS A 1 138 ? 1.766 -14.953 -10.344 1 96.06 138 LYS A C 1
ATOM 1100 O O . LYS A 1 138 ? 2.258 -14.711 -11.445 1 96.06 138 LYS A O 1
ATOM 1105 N N . GLY A 1 139 ? 1.089 -14.094 -9.703 1 94.75 139 GLY A N 1
ATOM 1106 C CA . GLY A 1 139 ? 0.68 -12.82 -10.273 1 94.75 139 GLY A CA 1
ATOM 1107 C C . GLY A 1 139 ? 1.829 -11.844 -10.438 1 94.75 139 GLY A C 1
ATOM 1108 O O . GLY A 1 139 ? 1.801 -10.984 -11.32 1 94.75 139 GLY A O 1
ATOM 1109 N N . CYS A 1 140 ? 2.82 -11.969 -9.617 1 95 140 CYS A N 1
ATOM 1110 C CA . CYS A 1 140 ? 3.906 -11 -9.703 1 95 140 CYS A CA 1
ATOM 1111 C C . CYS A 1 140 ? 5.16 -11.633 -10.297 1 95 140 CYS A C 1
ATOM 1113 O O . CYS A 1 140 ? 6.227 -11.016 -10.305 1 95 140 CYS A O 1
ATOM 1115 N N . GLY A 1 141 ? 5.109 -12.93 -10.703 1 95.75 141 GLY A N 1
ATOM 1116 C CA . GLY A 1 141 ? 6.195 -13.578 -11.43 1 95.75 141 GLY A CA 1
ATOM 1117 C C . GLY A 1 141 ? 7.305 -14.07 -10.516 1 95.75 141 GLY A C 1
ATOM 1118 O O . GLY A 1 141 ? 8.438 -14.273 -10.961 1 95.75 141 GLY A O 1
ATOM 1119 N N . ARG A 1 142 ? 7.051 -14.102 -9.289 1 97.06 142 ARG A N 1
ATOM 1120 C CA . ARG A 1 142 ? 8.008 -14.68 -8.352 1 97.06 142 ARG A CA 1
ATOM 1121 C C . ARG A 1 142 ? 7.918 -16.203 -8.344 1 97.06 142 ARG A C 1
ATOM 1123 O O . ARG A 1 142 ? 7.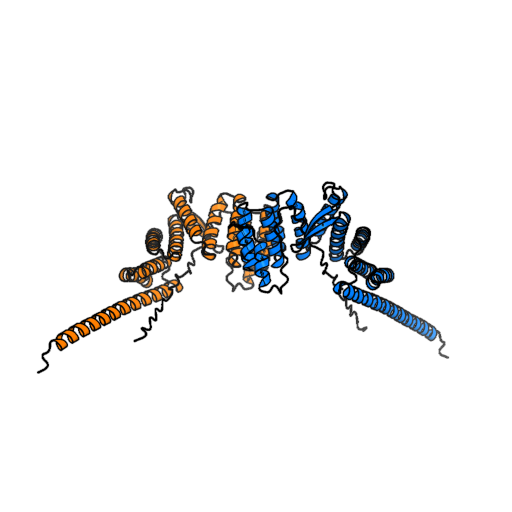555 -16.797 -7.328 1 97.06 142 ARG A O 1
ATOM 1130 N N . ILE A 1 143 ? 8.414 -16.875 -9.375 1 97.88 143 ILE A N 1
ATOM 1131 C CA . ILE A 1 143 ? 8.18 -18.281 -9.703 1 97.88 143 ILE A CA 1
ATOM 1132 C C . ILE A 1 143 ? 8.992 -19.172 -8.766 1 97.88 143 ILE A C 1
ATOM 1134 O O . ILE A 1 143 ? 8.516 -20.219 -8.336 1 97.88 143 ILE A O 1
ATOM 1138 N N . GLU A 1 144 ? 10.164 -18.766 -8.43 1 97.81 144 GLU A N 1
ATOM 1139 C CA . GLU A 1 144 ? 11 -19.578 -7.551 1 97.81 144 GLU A CA 1
ATOM 1140 C C . GLU A 1 144 ? 10.359 -19.734 -6.172 1 97.81 144 GLU A C 1
ATOM 1142 O O . GLU A 1 144 ? 10.312 -20.828 -5.625 1 97.81 144 GLU A O 1
ATOM 1147 N N . GLU A 1 145 ? 9.914 -18.578 -5.691 1 97.88 145 GLU A N 1
ATOM 1148 C CA . GLU A 1 145 ? 9.242 -18.625 -4.395 1 97.88 145 GLU A CA 1
ATOM 1149 C C . GLU A 1 145 ? 7.949 -19.422 -4.465 1 97.88 145 GLU A C 1
ATOM 1151 O O . GLU A 1 145 ? 7.602 -20.141 -3.523 1 97.88 145 GLU A O 1
ATOM 1156 N N . GLN A 1 146 ? 7.23 -19.312 -5.535 1 97.88 146 GLN A N 1
ATOM 1157 C CA . GLN A 1 146 ? 6.02 -20.094 -5.75 1 97.88 146 GLN A CA 1
ATOM 1158 C C . GLN A 1 146 ? 6.309 -21.594 -5.688 1 97.88 146 GLN A C 1
ATOM 1160 O O . GLN A 1 146 ? 5.629 -22.328 -4.98 1 97.88 146 GLN A O 1
ATOM 1165 N N . ILE A 1 147 ? 7.316 -22.031 -6.398 1 98.06 147 ILE A N 1
ATOM 1166 C CA . ILE A 1 147 ? 7.691 -23.438 -6.48 1 98.06 147 ILE A CA 1
ATOM 1167 C C . ILE A 1 147 ? 8.07 -23.953 -5.094 1 98.06 147 ILE A C 1
ATOM 1169 O O . ILE A 1 147 ? 7.629 -25.016 -4.676 1 98.06 147 ILE A O 1
ATOM 1173 N N . GLU A 1 148 ? 8.867 -23.141 -4.426 1 97.94 148 GLU A N 1
ATOM 1174 C CA . GLU A 1 148 ? 9.305 -23.531 -3.092 1 97.94 148 GLU A CA 1
ATOM 1175 C C . GLU A 1 148 ? 8.117 -23.734 -2.156 1 97.94 148 GLU A C 1
ATOM 1177 O O . GLU A 1 148 ? 8.047 -24.734 -1.437 1 97.94 148 GLU A O 1
ATOM 1182 N N . LEU A 1 149 ? 7.223 -22.828 -2.18 1 98 149 LEU A N 1
ATOM 1183 C CA . LEU A 1 149 ? 6.055 -22.922 -1.313 1 98 149 LEU A CA 1
ATOM 1184 C C . LEU A 1 149 ? 5.188 -24.125 -1.695 1 98 149 LEU A C 1
ATOM 1186 O O . LEU A 1 149 ? 4.684 -24.828 -0.822 1 98 149 LEU A O 1
ATOM 1190 N N . LEU A 1 150 ? 5.012 -24.375 -2.959 1 97.75 150 LEU A N 1
ATOM 1191 C CA . LEU A 1 150 ? 4.211 -25.5 -3.439 1 97.75 150 LEU A CA 1
ATOM 1192 C C . LEU A 1 150 ? 4.82 -26.828 -3.008 1 97.75 150 LEU A C 1
ATOM 1194 O O . LEU A 1 150 ? 4.105 -27.719 -2.559 1 97.75 150 LEU A O 1
ATOM 1198 N N . LYS A 1 151 ? 6.102 -26.922 -3.15 1 97.12 151 LYS A N 1
ATOM 1199 C CA . LYS A 1 151 ? 6.781 -28.141 -2.729 1 97.12 151 LYS A CA 1
ATOM 1200 C C . LYS A 1 151 ? 6.617 -28.375 -1.229 1 97.12 151 LYS A C 1
ATOM 1202 O O . LYS A 1 151 ? 6.387 -29.5 -0.793 1 97.12 151 LYS A O 1
ATOM 1207 N N . GLN A 1 152 ? 6.77 -27.312 -0.489 1 96.19 152 GLN A N 1
ATOM 1208 C CA . GLN A 1 152 ? 6.586 -27.422 0.955 1 96.19 152 GLN A CA 1
ATOM 1209 C C . GLN A 1 152 ? 5.176 -27.891 1.298 1 96.19 152 GLN A C 1
ATOM 1211 O O . GLN A 1 152 ? 4.992 -28.75 2.164 1 96.19 152 GLN A O 1
ATOM 1216 N N . LYS A 1 153 ? 4.191 -27.375 0.651 1 95.06 153 LYS A N 1
ATOM 1217 C CA . LYS A 1 153 ? 2.805 -27.734 0.919 1 95.06 153 LYS A CA 1
ATOM 1218 C C . LYS A 1 153 ? 2.531 -29.188 0.522 1 95.06 153 LYS A C 1
ATOM 1220 O O . LYS A 1 153 ? 1.827 -29.906 1.231 1 95.06 153 LYS A O 1
ATOM 1225 N N . LEU A 1 154 ? 3.096 -29.594 -0.59 1 95.12 154 LEU A N 1
ATOM 1226 C CA . LEU A 1 154 ? 2.939 -30.969 -1.041 1 95.12 154 LEU A CA 1
ATOM 1227 C C . LEU A 1 154 ? 3.566 -31.938 -0.047 1 95.12 154 LEU A C 1
ATOM 1229 O O . LEU A 1 154 ? 3 -33 0.233 1 95.12 154 LEU A O 1
ATOM 1233 N N . LYS A 1 155 ? 4.73 -31.547 0.456 1 92.19 155 LYS A N 1
ATOM 1234 C CA . LYS A 1 155 ? 5.387 -32.375 1.467 1 92.19 155 LYS A CA 1
ATOM 1235 C C . LYS A 1 155 ? 4.504 -32.531 2.703 1 92.19 155 LYS A C 1
ATOM 1237 O O . LYS A 1 155 ? 4.391 -33.625 3.256 1 92.19 155 LYS A O 1
ATOM 1242 N N . LYS A 1 156 ? 3.855 -31.453 3.119 1 89.69 156 LYS A N 1
ATOM 1243 C CA . LYS A 1 156 ? 2.982 -31.484 4.289 1 89.69 156 LYS A CA 1
ATOM 1244 C C . LYS A 1 156 ? 1.777 -32.406 4.051 1 89.69 156 LYS A C 1
ATOM 1246 O O . LYS A 1 156 ? 1.33 -33.094 4.965 1 89.69 156 LYS A O 1
ATOM 1251 N N . VAL A 1 157 ? 1.248 -32.375 2.883 1 88.38 157 VAL A N 1
ATOM 1252 C CA . VAL A 1 157 ? 0.113 -33.219 2.549 1 88.38 157 VAL A CA 1
ATOM 1253 C C . VAL A 1 157 ? 0.538 -34.688 2.596 1 88.38 157 VAL A C 1
ATOM 1255 O O . VAL A 1 157 ? -0.171 -35.531 3.152 1 88.38 157 VAL A O 1
ATOM 1258 N N . CYS A 1 158 ? 1.694 -34.938 2.062 1 86.38 158 CYS A N 1
ATOM 1259 C CA . CYS A 1 158 ? 2.207 -36.312 2.006 1 86.38 158 CYS A CA 1
ATOM 1260 C C . CYS A 1 158 ? 2.453 -36.875 3.406 1 86.38 158 CYS A C 1
ATOM 1262 O O . CYS A 1 158 ? 2.242 -38.062 3.656 1 86.38 158 CYS A O 1
ATOM 1264 N N . LEU A 1 159 ? 2.793 -35.969 4.305 1 83.94 159 LEU A N 1
ATOM 1265 C CA . LEU A 1 159 ? 3.096 -36.375 5.672 1 83.94 159 LEU A CA 1
ATOM 1266 C C . LEU A 1 159 ? 1.824 -36.438 6.512 1 83.94 159 LEU A C 1
ATOM 1268 O O . LEU A 1 159 ? 1.865 -36.844 7.676 1 83.94 159 LEU A O 1
ATOM 1272 N N . GLY A 1 160 ? 0.712 -36.125 5.852 1 81.69 160 GLY A N 1
ATOM 1273 C CA . GLY A 1 160 ? -0.563 -36.188 6.551 1 81.69 160 GLY A CA 1
ATOM 1274 C C . GLY A 1 160 ? -0.787 -35.031 7.504 1 81.69 160 GLY A C 1
ATOM 1275 O O . GLY A 1 160 ? -1.667 -35.094 8.359 1 81.69 160 GLY A O 1
ATOM 1276 N N . GLU A 1 161 ? -0.036 -34 7.402 1 77 161 GLU A N 1
ATOM 1277 C CA . GLU A 1 161 ? -0.089 -32.844 8.32 1 77 161 GLU A CA 1
ATOM 1278 C C . GLU A 1 161 ? -1.135 -31.844 7.875 1 77 161 GLU A C 1
ATOM 1280 O O . GLU A 1 161 ? -1.648 -31.062 8.695 1 77 161 GLU A O 1
ATOM 1285 N N . ALA A 1 162 ? -1.504 -31.922 6.66 1 77.38 162 ALA A N 1
ATOM 1286 C CA . ALA A 1 162 ? -2.361 -30.891 6.094 1 77.38 162 ALA A CA 1
ATOM 1287 C C . ALA A 1 162 ? -3.824 -31.125 6.453 1 77.38 162 ALA A C 1
ATOM 1289 O O . ALA A 1 162 ? -4.609 -30.172 6.555 1 77.38 162 ALA A O 1
ATOM 1290 N N . PHE A 1 163 ? -4.234 -32.344 6.703 1 76.69 163 PHE A N 1
ATOM 1291 C CA . PHE A 1 163 ? -5.637 -32.656 6.941 1 76.69 163 PHE A CA 1
ATOM 1292 C C . PHE A 1 163 ? -5.848 -33.156 8.367 1 76.69 163 PHE A C 1
ATOM 1294 O O . PHE A 1 163 ? -6.957 -33.562 8.734 1 76.69 163 PHE A O 1
ATOM 1301 N N . ASN A 1 164 ? -4.871 -33.062 9.133 1 76.06 164 ASN A N 1
ATOM 1302 C CA . ASN A 1 164 ? -4.949 -33.469 10.531 1 76.06 164 ASN A CA 1
ATOM 1303 C C . ASN A 1 164 ? -5.637 -34.844 10.68 1 76.06 164 ASN A C 1
ATOM 1305 O O . ASN A 1 164 ? -6.535 -35 11.508 1 76.06 164 ASN A O 1
ATOM 1309 N N . GLY A 1 165 ? -5.301 -35.719 9.758 1 73.75 165 GLY A N 1
ATOM 1310 C CA . GLY A 1 165 ? -5.832 -37.062 9.844 1 73.75 165 GLY A CA 1
ATOM 1311 C C . GLY A 1 165 ? -7.195 -37.219 9.195 1 73.75 165 GLY A C 1
ATOM 1312 O O . GLY A 1 165 ? -7.746 -38.312 9.141 1 73.75 165 GLY A O 1
ATOM 1313 N N . LYS A 1 166 ? -7.734 -36.188 8.75 1 80.44 166 LYS A N 1
ATOM 1314 C CA . LYS A 1 166 ? -9.023 -36.25 8.062 1 80.44 166 LYS A CA 1
ATOM 1315 C C . LYS A 1 166 ? -8.844 -36.469 6.562 1 80.44 166 LYS A C 1
ATOM 1317 O O . LYS A 1 166 ? -7.734 -36.312 6.039 1 80.44 166 LYS A O 1
ATOM 1322 N N . THR A 1 167 ? -9.984 -36.906 6.012 1 81.5 167 THR A N 1
ATOM 1323 C CA . THR A 1 167 ? -9.891 -37.188 4.586 1 81.5 167 THR A CA 1
ATOM 1324 C C . THR A 1 167 ? -10.414 -36 3.762 1 81.5 167 THR A C 1
ATOM 1326 O O . THR A 1 167 ? -10.195 -35.938 2.549 1 81.5 167 THR A O 1
ATOM 1329 N N . THR A 1 168 ? -11.07 -35.125 4.457 1 86.12 168 THR A N 1
ATOM 1330 C CA . THR A 1 168 ? -11.594 -33.969 3.766 1 86.12 168 THR A CA 1
ATOM 1331 C C . THR A 1 168 ? -11.391 -32.688 4.602 1 86.12 168 THR A C 1
ATOM 1333 O O . THR A 1 168 ? -11.125 -32.781 5.801 1 86.12 168 THR A O 1
ATOM 1336 N N . LYS A 1 169 ? -11.367 -31.625 3.877 1 83.31 169 LYS A N 1
ATOM 1337 C CA . LYS A 1 169 ? -11.305 -30.328 4.551 1 83.31 169 LYS A CA 1
ATOM 1338 C C . LYS A 1 169 ? -12.273 -29.344 3.922 1 83.31 169 LYS A C 1
ATOM 1340 O O . LYS A 1 169 ? -12.609 -29.453 2.742 1 83.31 169 LYS A O 1
ATOM 1345 N N . LYS A 1 170 ? -12.68 -28.453 4.758 1 81.5 170 LYS A N 1
ATOM 1346 C CA . LYS A 1 170 ? -13.586 -27.422 4.273 1 81.5 170 LYS A CA 1
ATOM 1347 C C . LYS A 1 170 ? -12.805 -26.312 3.566 1 81.5 170 LYS A C 1
ATOM 1349 O O . LYS A 1 170 ? -11.734 -25.906 4.02 1 81.5 170 LYS A O 1
ATOM 1354 N N . ALA A 1 171 ? -13.266 -25.938 2.363 1 79.12 171 ALA A N 1
ATOM 1355 C CA . ALA A 1 171 ? -12.664 -24.844 1.584 1 79.12 171 ALA A CA 1
ATOM 1356 C C . ALA A 1 171 ? -13.719 -23.844 1.125 1 79.12 171 ALA A C 1
ATOM 1358 O O . ALA A 1 171 ? -14.922 -24.125 1.2 1 79.12 171 ALA A O 1
ATOM 1359 N N . ARG A 1 172 ? -13.258 -22.625 0.938 1 70 172 ARG A N 1
ATOM 1360 C CA . ARG A 1 172 ? -14.156 -21.578 0.48 1 70 172 ARG A CA 1
ATOM 1361 C C . ARG A 1 172 ? -13.641 -20.922 -0.795 1 70 172 ARG A C 1
ATOM 1363 O O . ARG A 1 172 ? -12.438 -20.688 -0.931 1 70 172 ARG A O 1
ATOM 1370 N N . SER A 1 173 ? -14.5 -20.797 -1.759 1 68.94 173 SER A N 1
ATOM 1371 C CA . SER A 1 173 ? -14.203 -20.078 -2.996 1 68.94 173 SER A CA 1
ATOM 1372 C C . SER A 1 173 ? -15.383 -19.203 -3.428 1 68.94 173 SER A C 1
ATOM 1374 O O . SER A 1 173 ? -16.531 -19.672 -3.439 1 68.94 173 SER A O 1
ATOM 1376 N N . HIS A 1 174 ? -14.953 -17.984 -3.695 1 62 174 HIS A N 1
ATOM 1377 C CA . HIS A 1 174 ? -15.977 -17.047 -4.145 1 62 174 HIS A CA 1
ATOM 1378 C C . HIS A 1 174 ? -17.172 -17.047 -3.199 1 62 174 HIS A C 1
ATOM 1380 O O . HIS A 1 174 ? -18.328 -17.078 -3.645 1 62 174 HIS A O 1
ATOM 1386 N N . GLY A 1 175 ? -16.922 -17.172 -2.004 1 61.25 175 GLY A N 1
ATOM 1387 C CA . GLY A 1 175 ? -17.953 -17.062 -0.994 1 61.25 175 GLY A CA 1
ATOM 1388 C C . GLY A 1 175 ? -18.688 -18.375 -0.749 1 61.25 175 GLY A C 1
ATOM 1389 O O . GLY A 1 175 ? -19.594 -18.438 0.092 1 61.25 175 GLY A O 1
ATOM 1390 N N . LYS A 1 176 ? -18.359 -19.375 -1.437 1 70.12 176 LYS A N 1
ATOM 1391 C CA . LYS A 1 176 ? -19.047 -20.656 -1.298 1 70.12 176 LYS A CA 1
ATOM 1392 C C . LYS A 1 176 ? -18.141 -21.688 -0.609 1 70.12 176 LYS A C 1
ATOM 1394 O O . LYS A 1 176 ? -16.953 -21.766 -0.898 1 70.12 176 LYS A O 1
ATOM 1399 N N . LYS A 1 177 ? -18.812 -22.359 0.286 1 79.44 177 LYS A N 1
ATOM 1400 C CA . LYS A 1 177 ? -18.078 -23.391 1.025 1 79.44 177 LYS A CA 1
ATOM 1401 C C . LYS A 1 177 ? -18.203 -24.75 0.349 1 79.44 177 LYS A C 1
ATOM 1403 O O . LYS A 1 177 ? -19.266 -25.094 -0.172 1 79.44 177 LYS A O 1
ATOM 1408 N N . PHE A 1 178 ? -17.156 -25.516 0.287 1 82.12 178 PHE A N 1
ATOM 1409 C CA . PHE A 1 178 ? -17.188 -26.875 -0.243 1 82.12 178 PHE A CA 1
ATOM 1410 C C . PHE A 1 178 ? -16.094 -27.734 0.404 1 82.12 178 PHE A C 1
ATOM 1412 O O . PHE A 1 178 ? -15.227 -27.203 1.103 1 82.12 178 PHE A O 1
ATOM 1419 N N . GLN A 1 179 ? -16.344 -29.016 0.251 1 88.31 179 GLN A N 1
ATOM 1420 C CA . GLN A 1 179 ? -15.367 -29.953 0.798 1 88.31 179 GLN A CA 1
ATOM 1421 C C . GLN A 1 179 ? -14.336 -30.344 -0.254 1 88.31 179 GLN A C 1
ATOM 1423 O O . GLN A 1 179 ? -14.672 -30.516 -1.427 1 88.31 179 GLN A O 1
ATOM 1428 N N . VAL A 1 180 ? -13.148 -30.453 0.238 1 88.94 180 VAL A N 1
ATOM 1429 C CA . VAL A 1 180 ? -12.062 -30.859 -0.655 1 88.94 180 VAL A CA 1
ATOM 1430 C C . VAL A 1 180 ? -11.352 -32.094 -0.097 1 88.94 180 VAL A C 1
ATOM 1432 O O . VAL A 1 180 ? -11.055 -32.156 1.098 1 88.94 180 VAL A O 1
ATOM 1435 N N . THR A 1 181 ? -11.164 -33.062 -0.977 1 89.75 181 THR A N 1
ATOM 1436 C CA . THR A 1 181 ? -10.453 -34.281 -0.569 1 89.75 181 THR A CA 1
ATOM 1437 C C . THR A 1 181 ? -8.945 -34.062 -0.674 1 89.75 181 THR A C 1
ATOM 1439 O O . THR A 1 181 ? -8.484 -33.125 -1.298 1 89.75 181 THR A O 1
ATOM 1442 N N . ILE A 1 182 ? -8.211 -34.969 -0.049 1 88.56 182 ILE A N 1
ATOM 1443 C CA . ILE A 1 182 ? -6.754 -34.938 -0.11 1 88.56 182 ILE A CA 1
ATOM 1444 C C . ILE A 1 182 ? -6.297 -35.031 -1.562 1 88.56 182 ILE A C 1
ATOM 1446 O O . ILE A 1 182 ? -5.359 -34.375 -1.979 1 88.56 182 ILE A O 1
ATOM 1450 N N . GLU A 1 183 ? -6.965 -35.875 -2.305 1 90.44 183 GLU A N 1
ATOM 1451 C CA . GLU A 1 183 ? -6.629 -36.094 -3.711 1 90.44 183 GLU A CA 1
ATOM 1452 C C . GLU A 1 183 ? -6.848 -34.812 -4.52 1 90.44 183 GLU A C 1
ATOM 1454 O O . GLU A 1 183 ? -6.02 -34.469 -5.359 1 90.44 183 GLU A O 1
ATOM 1459 N N . GLN A 1 184 ? -7.934 -34.219 -4.242 1 91.19 184 GLN A N 1
ATOM 1460 C CA . GLN A 1 184 ? -8.258 -32.969 -4.949 1 91.19 184 GLN A CA 1
ATOM 1461 C C . GLN A 1 184 ? -7.254 -31.891 -4.625 1 91.19 184 GLN A C 1
ATOM 1463 O O . GLN A 1 184 ? -6.805 -31.156 -5.52 1 91.19 184 GLN A O 1
ATOM 1468 N N . GLU A 1 185 ? -6.902 -31.766 -3.381 1 90.88 185 GLU A N 1
ATOM 1469 C CA . GLU A 1 185 ? -5.926 -30.766 -2.961 1 90.88 185 GLU A CA 1
ATOM 1470 C C . GLU A 1 185 ? -4.543 -31.078 -3.527 1 90.88 185 GLU A C 1
ATOM 1472 O O . GLU A 1 185 ? -3.842 -30.172 -3.992 1 90.88 185 GLU A O 1
ATOM 1477 N N . THR A 1 186 ? -4.195 -32.281 -3.486 1 91.56 186 THR A N 1
ATOM 1478 C CA . THR A 1 186 ? -2.904 -32.688 -4.031 1 91.56 186 THR A CA 1
ATOM 1479 C C . THR A 1 186 ? -2.824 -32.375 -5.523 1 91.56 186 THR A C 1
ATOM 1481 O O . THR A 1 186 ? -1.825 -31.844 -5.996 1 91.56 186 THR A O 1
ATOM 1484 N N . SER A 1 187 ? -3.861 -32.719 -6.254 1 94.19 187 SER A N 1
ATOM 1485 C CA . SER A 1 187 ? -3.916 -32.438 -7.688 1 94.19 187 SER A CA 1
ATOM 1486 C C . SER A 1 187 ? -3.826 -30.953 -7.977 1 94.19 187 SER A C 1
ATOM 1488 O O . SER A 1 187 ? -3.139 -30.547 -8.914 1 94.19 187 SER A O 1
ATOM 1490 N N . ARG A 1 188 ? -4.516 -30.203 -7.188 1 94.38 188 ARG A N 1
ATOM 1491 C CA . ARG A 1 188 ? -4.496 -28.75 -7.348 1 94.38 188 ARG A CA 1
ATOM 1492 C C . ARG A 1 188 ? -3.086 -28.203 -7.164 1 94.38 188 ARG A C 1
ATOM 1494 O O . ARG A 1 188 ? -2.619 -27.406 -7.969 1 94.38 188 ARG A O 1
ATOM 1501 N N . LEU A 1 189 ? -2.447 -28.625 -6.082 1 95.69 189 LEU A N 1
ATOM 1502 C CA . LEU A 1 189 ? -1.093 -28.156 -5.797 1 95.69 189 LEU A CA 1
ATOM 1503 C C . LEU A 1 189 ? -0.134 -28.578 -6.906 1 95.69 189 LEU A C 1
ATOM 1505 O O . LEU A 1 189 ? 0.704 -27.781 -7.34 1 95.69 189 LEU A O 1
ATOM 1509 N N . LEU A 1 190 ? -0.279 -29.766 -7.375 1 96.12 190 LEU A N 1
ATOM 1510 C CA . LEU A 1 190 ? 0.554 -30.266 -8.461 1 96.12 190 LEU A CA 1
ATOM 1511 C C . LEU A 1 190 ? 0.298 -29.469 -9.742 1 96.12 190 LEU A C 1
ATOM 1513 O O . LEU A 1 190 ? 1.233 -29.156 -10.484 1 96.12 190 LEU A O 1
ATOM 1517 N N . GLY A 1 191 ? -0.992 -29.203 -9.984 1 97.38 191 GLY A N 1
ATOM 1518 C CA . GLY A 1 191 ? -1.312 -28.375 -11.133 1 97.38 191 GLY A CA 1
ATOM 1519 C C . GLY A 1 191 ? -0.626 -27.016 -11.102 1 97.38 191 GLY A C 1
ATOM 1520 O O . GLY A 1 191 ? -0.079 -26.578 -12.117 1 97.38 191 GLY A O 1
ATOM 1521 N N . ASN A 1 192 ? -0.636 -26.359 -9.977 1 97.06 192 ASN A N 1
ATOM 1522 C CA . ASN A 1 192 ? 0.038 -25.078 -9.805 1 97.06 192 ASN A CA 1
ATOM 1523 C C . ASN A 1 192 ? 1.55 -25.219 -9.969 1 97.06 192 ASN A C 1
ATOM 1525 O O . ASN A 1 192 ? 2.199 -24.344 -10.539 1 97.06 192 ASN A O 1
ATOM 1529 N N . LEU A 1 193 ? 2.064 -26.312 -9.461 1 97.75 193 LEU A N 1
ATOM 1530 C CA . LEU A 1 193 ? 3.494 -26.562 -9.594 1 97.75 193 LEU A CA 1
ATOM 1531 C C . LEU A 1 193 ? 3.881 -26.766 -11.055 1 97.75 193 LEU A C 1
ATOM 1533 O O . LEU A 1 193 ? 4.898 -26.234 -11.508 1 97.75 193 LEU A O 1
ATOM 1537 N N . GLY A 1 194 ? 3.062 -27.562 -11.766 1 98.25 194 GLY A N 1
ATOM 1538 C CA . GLY A 1 194 ? 3.289 -27.719 -13.195 1 98.25 194 GLY A CA 1
ATOM 1539 C C . GLY A 1 194 ? 3.301 -26.406 -13.953 1 98.25 194 GLY A C 1
ATOM 1540 O O . GLY A 1 194 ? 4.168 -26.188 -14.797 1 98.25 194 GLY A O 1
ATOM 1541 N N . TRP A 1 195 ? 2.34 -25.562 -13.641 1 97.19 195 TRP A N 1
ATOM 1542 C CA . TRP A 1 195 ? 2.275 -24.234 -14.25 1 97.19 195 TRP A CA 1
ATOM 1543 C C . TRP A 1 195 ? 3.557 -23.453 -13.992 1 97.19 195 TRP A C 1
ATOM 1545 O O . TRP A 1 195 ? 4.094 -22.812 -14.898 1 97.19 195 TRP A O 1
ATOM 1555 N N . ALA A 1 196 ? 3.971 -23.453 -12.773 1 97.94 196 ALA A N 1
ATOM 1556 C CA . ALA A 1 196 ? 5.18 -22.719 -12.406 1 97.94 196 ALA A CA 1
ATOM 1557 C C . ALA A 1 196 ? 6.387 -23.234 -13.188 1 97.94 196 ALA A C 1
ATOM 1559 O O . ALA A 1 196 ? 7.199 -22.438 -13.672 1 97.94 196 ALA A O 1
ATOM 1560 N N . TYR A 1 197 ? 6.52 -24.531 -13.32 1 98 197 TYR A N 1
ATOM 1561 C CA . TYR A 1 197 ? 7.617 -25.109 -14.086 1 98 197 TYR A CA 1
ATOM 1562 C C . TYR A 1 197 ? 7.543 -24.688 -15.547 1 98 197 TYR A C 1
ATOM 1564 O O . TYR A 1 197 ? 8.57 -24.453 -16.188 1 98 197 TYR A O 1
ATOM 1572 N N . MET A 1 198 ? 6.32 -24.656 -16.078 1 97.5 198 MET A N 1
ATOM 1573 C CA . MET A 1 198 ? 6.16 -24.203 -17.453 1 97.5 198 MET A CA 1
ATOM 1574 C C . MET A 1 198 ? 6.664 -22.766 -17.625 1 97.5 198 MET A C 1
ATOM 1576 O O . MET A 1 198 ? 7.254 -22.438 -18.656 1 97.5 198 MET A O 1
ATOM 1580 N N . GLN A 1 199 ? 6.422 -21.922 -16.609 1 97 199 GLN A N 1
ATOM 1581 C CA . GLN A 1 199 ? 6.883 -20.531 -16.672 1 97 199 GLN A CA 1
ATOM 1582 C C . GLN A 1 199 ? 8.406 -20.469 -16.703 1 97 199 GLN A C 1
ATOM 1584 O O . GLN A 1 199 ? 8.977 -19.5 -17.203 1 97 199 GLN A O 1
ATOM 1589 N N . GLN A 1 200 ? 9.055 -21.469 -16.234 1 97.12 200 GLN A N 1
ATOM 1590 C CA . GLN A 1 200 ? 10.508 -21.547 -16.25 1 97.12 200 GLN A CA 1
ATOM 1591 C C . GLN A 1 200 ? 10.992 -22.297 -17.5 1 97.12 200 GLN A C 1
ATOM 1593 O O . GLN A 1 200 ? 12.172 -22.656 -17.594 1 97.12 200 GLN A O 1
ATOM 1598 N N . ASN A 1 201 ? 10.141 -22.641 -18.359 1 96.69 201 ASN A N 1
ATOM 1599 C CA . ASN A 1 201 ? 10.414 -23.422 -19.562 1 96.69 201 ASN A CA 1
ATOM 1600 C C . ASN A 1 201 ? 10.977 -24.797 -19.234 1 96.69 201 ASN A C 1
ATOM 1602 O O . ASN A 1 201 ? 11.773 -25.344 -20 1 96.69 201 ASN A O 1
ATOM 1606 N N . ASN A 1 202 ? 10.727 -25.188 -18.094 1 97.44 202 ASN A N 1
ATOM 1607 C CA . ASN A 1 202 ? 11.078 -26.547 -17.688 1 97.44 202 ASN A CA 1
ATOM 1608 C C . ASN A 1 202 ? 9.938 -27.516 -17.969 1 97.44 202 ASN A C 1
ATOM 1610 O O . ASN A 1 202 ? 9.312 -28.031 -17.031 1 97.44 202 ASN A O 1
ATOM 1614 N N . TYR A 1 203 ? 9.75 -27.922 -19.188 1 97.62 203 TYR A N 1
ATOM 1615 C CA . TYR A 1 203 ? 8.586 -28.672 -19.641 1 97.62 203 TYR A CA 1
ATOM 1616 C C . TYR A 1 203 ? 8.688 -30.125 -19.203 1 97.62 203 TYR A C 1
ATOM 1618 O O . TYR A 1 203 ? 7.668 -30.797 -18.984 1 97.62 203 TYR A O 1
ATOM 1626 N N . ASN A 1 204 ? 9.922 -30.625 -19.062 1 96.94 204 ASN A N 1
ATOM 1627 C CA . ASN A 1 204 ? 10.086 -31.984 -18.578 1 96.94 204 ASN A CA 1
ATOM 1628 C C . ASN A 1 204 ? 9.531 -32.156 -17.156 1 96.94 204 ASN A C 1
ATOM 1630 O O . ASN A 1 204 ? 8.758 -33.062 -16.891 1 96.94 204 ASN A O 1
ATOM 1634 N N . ALA A 1 205 ? 9.945 -31.219 -16.344 1 97.44 205 ALA A N 1
ATOM 1635 C CA . ALA A 1 205 ? 9.445 -31.25 -14.961 1 97.44 205 ALA A CA 1
ATOM 1636 C C . ALA A 1 205 ? 7.938 -31.016 -14.922 1 97.44 205 ALA A C 1
ATOM 1638 O O . ALA A 1 205 ? 7.227 -31.656 -14.148 1 97.44 205 ALA A O 1
ATOM 163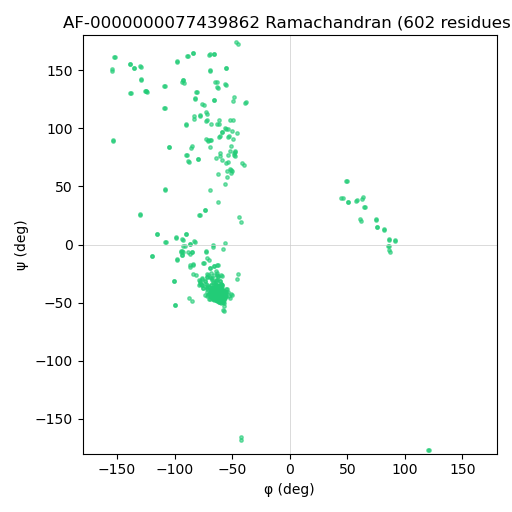9 N N . ALA A 1 206 ? 7.461 -30.156 -15.703 1 98.5 206 ALA A N 1
ATOM 1640 C CA . ALA A 1 206 ? 6.031 -29.859 -15.758 1 98.5 206 ALA A CA 1
ATOM 1641 C C . ALA A 1 206 ? 5.227 -31.078 -16.172 1 98.5 206 ALA A C 1
ATOM 1643 O O . ALA A 1 206 ? 4.188 -31.375 -15.586 1 98.5 206 ALA A O 1
ATOM 1644 N N . GLU A 1 207 ? 5.723 -31.766 -17.172 1 97.56 207 GLU A N 1
ATOM 1645 C CA . GLU A 1 207 ? 5.055 -32.969 -17.625 1 97.56 207 GLU A CA 1
ATOM 1646 C C . GLU A 1 207 ? 4.902 -34 -16.5 1 97.56 207 GLU A C 1
ATOM 1648 O O . GLU A 1 207 ? 3.82 -34.531 -16.297 1 97.56 207 GLU A O 1
ATOM 1653 N N . ALA A 1 208 ? 6.027 -34.219 -15.883 1 96.69 208 ALA A N 1
ATOM 1654 C CA . ALA A 1 208 ? 6.016 -35.219 -14.805 1 96.69 208 ALA A CA 1
ATOM 1655 C C . ALA A 1 208 ? 4.98 -34.844 -13.742 1 96.69 208 ALA A C 1
ATOM 1657 O O . ALA A 1 208 ? 4.242 -35.719 -13.258 1 96.69 208 ALA A O 1
ATOM 1658 N N . VAL A 1 209 ? 4.914 -33.594 -13.461 1 97.81 209 VAL A N 1
ATOM 1659 C CA . VAL A 1 209 ? 4.031 -33.094 -12.414 1 97.81 209 VAL A CA 1
ATOM 1660 C C . VAL A 1 209 ? 2.582 -33.188 -12.883 1 97.81 209 VAL A C 1
ATOM 1662 O O . VAL A 1 209 ? 1.697 -33.594 -12.125 1 97.81 209 VAL A O 1
ATOM 1665 N N . TYR A 1 210 ? 2.297 -32.812 -14.07 1 97.44 210 TYR A N 1
ATOM 1666 C CA . TYR A 1 210 ? 0.939 -32.875 -14.602 1 97.44 210 TYR A CA 1
ATOM 1667 C C . TYR A 1 210 ? 0.453 -34.312 -14.711 1 97.44 210 TYR A C 1
ATOM 1669 O O . TYR A 1 210 ? -0.729 -34.594 -14.492 1 97.44 210 TYR A O 1
ATOM 1677 N N . GLN A 1 211 ? 1.364 -35.219 -15.102 1 97 211 GLN A N 1
ATOM 1678 C CA . GLN A 1 211 ? 1.003 -36.625 -15.133 1 97 211 GLN A CA 1
ATOM 1679 C C . GLN A 1 211 ? 0.564 -37.125 -13.758 1 97 211 GLN A C 1
ATOM 1681 O O . GLN A 1 211 ? -0.453 -37.812 -13.625 1 97 211 GLN A O 1
ATOM 1686 N N . LYS A 1 212 ? 1.364 -36.75 -12.797 1 95.62 212 LYS A N 1
ATOM 1687 C CA . LYS A 1 212 ? 1.016 -37.125 -11.43 1 95.62 212 LYS A CA 1
ATOM 1688 C C . LYS A 1 212 ? -0.314 -36.5 -11.008 1 95.62 212 LYS A C 1
ATOM 1690 O O . LYS A 1 212 ? -1.127 -37.156 -10.352 1 95.62 212 LYS A O 1
ATOM 1695 N N . ALA A 1 213 ? -0.524 -35.219 -11.352 1 96.69 213 ALA A N 1
ATOM 1696 C CA . ALA A 1 213 ? -1.774 -34.531 -11.023 1 96.69 213 ALA A CA 1
ATOM 1697 C C . ALA A 1 213 ? -2.973 -35.281 -11.602 1 96.69 213 ALA A C 1
ATOM 1699 O O . ALA A 1 213 ? -4.004 -35.438 -10.938 1 96.69 213 ALA A O 1
ATOM 1700 N N . GLN A 1 214 ? -2.852 -35.812 -12.859 1 95.62 214 GLN A N 1
ATOM 1701 C CA . GLN A 1 214 ? -3.918 -36.5 -13.555 1 95.62 214 GLN A CA 1
ATOM 1702 C C . GLN A 1 214 ? -4.23 -37.844 -12.867 1 95.62 214 GLN A C 1
ATOM 1704 O O . GLN A 1 214 ? -5.352 -38.344 -12.961 1 95.62 214 GLN A O 1
ATOM 1709 N N . MET A 1 215 ? -3.266 -38.406 -12.148 1 94 215 MET A N 1
ATOM 1710 C CA . MET A 1 215 ? -3.457 -39.656 -11.43 1 94 215 MET A CA 1
ATOM 1711 C C . MET A 1 215 ? -4.32 -39.438 -10.188 1 94 215 MET A C 1
ATOM 1713 O O . MET A 1 215 ? -5.078 -40.344 -9.797 1 94 215 MET A O 1
ATOM 1717 N N . PHE A 1 216 ? -4.227 -38.25 -9.578 1 91 216 PHE A N 1
ATOM 1718 C CA . PHE A 1 216 ? -4.949 -38 -8.336 1 91 216 PHE A CA 1
ATOM 1719 C C . PHE A 1 216 ? -6.367 -37.5 -8.633 1 91 216 PHE A C 1
ATOM 1721 O O . PHE A 1 216 ? -7.32 -37.969 -8 1 91 216 PHE A O 1
ATOM 1728 N N . ASP A 1 217 ? -6.496 -36.562 -9.539 1 93.06 217 ASP A N 1
ATOM 1729 C CA . ASP A 1 217 ? -7.777 -35.938 -9.898 1 93.06 217 ASP A CA 1
ATOM 1730 C C . ASP A 1 217 ? -7.75 -35.406 -11.328 1 93.06 217 ASP A C 1
ATOM 1732 O O . ASP A 1 217 ? -7.477 -34.219 -11.547 1 93.06 217 ASP A O 1
ATOM 1736 N N . PRO A 1 218 ? -8.109 -36.219 -12.305 1 94.12 218 PRO A N 1
ATOM 1737 C CA . PRO A 1 218 ? -8.016 -35.844 -13.719 1 94.12 218 PRO A CA 1
ATOM 1738 C C . PRO A 1 218 ? -8.93 -34.656 -14.07 1 94.12 218 PRO A C 1
ATOM 1740 O O . PRO A 1 218 ? -10.047 -34.562 -13.555 1 94.12 218 PRO A O 1
ATOM 1743 N N . ASP A 1 219 ? -8.43 -33.75 -14.898 1 93.38 219 ASP A N 1
ATOM 1744 C CA . ASP A 1 219 ? -9.242 -32.656 -15.406 1 93.38 219 ASP A CA 1
ATOM 1745 C C . ASP A 1 219 ? -8.711 -32.156 -16.75 1 93.38 219 ASP A C 1
ATOM 1747 O O . ASP A 1 219 ? -7.52 -32.281 -17.047 1 93.38 219 ASP A O 1
ATOM 1751 N N . ALA A 1 220 ? -9.633 -31.641 -17.531 1 95.5 220 ALA A N 1
ATOM 1752 C CA . ALA A 1 220 ? -9.344 -31.266 -18.906 1 95.5 220 ALA A CA 1
ATOM 1753 C C . ALA A 1 220 ? -8.297 -30.156 -18.969 1 95.5 220 ALA A C 1
ATOM 1755 O O . ALA A 1 220 ? -7.445 -30.156 -19.859 1 95.5 220 ALA A O 1
ATOM 1756 N N . ASN A 1 221 ? -8.328 -29.219 -18.078 1 95 221 ASN A N 1
ATOM 1757 C CA . ASN A 1 221 ? -7.391 -28.109 -18.094 1 95 221 ASN A CA 1
ATOM 1758 C C . ASN A 1 221 ? -5.957 -28.578 -17.875 1 95 221 ASN A C 1
ATOM 1760 O O . ASN A 1 221 ? -5.039 -28.156 -18.578 1 95 221 ASN A O 1
ATOM 1764 N N . LYS A 1 222 ? -5.746 -29.406 -16.891 1 96.12 222 LYS A N 1
ATOM 1765 C CA . LYS A 1 222 ? -4.422 -29.953 -16.625 1 96.12 222 LYS A CA 1
ATOM 1766 C C . LYS A 1 222 ? -3.949 -30.828 -17.781 1 96.12 222 LYS A C 1
ATOM 1768 O O . LYS A 1 222 ? -2.76 -30.859 -18.094 1 96.12 222 LYS A O 1
ATOM 1773 N N . ALA A 1 223 ? -4.898 -31.562 -18.344 1 97 223 ALA A N 1
ATOM 1774 C CA . ALA A 1 223 ? -4.562 -32.375 -19.516 1 97 223 ALA A CA 1
ATOM 1775 C C . ALA A 1 223 ? -4.117 -31.5 -20.672 1 97 223 ALA A C 1
ATOM 1777 O O . ALA A 1 223 ? -3.184 -31.844 -21.406 1 97 223 ALA A O 1
ATOM 1778 N N . CYS A 1 224 ? -4.816 -30.438 -20.828 1 96.5 224 CYS A N 1
ATOM 1779 C CA . CYS A 1 224 ? -4.453 -29.484 -21.875 1 96.5 224 CYS A CA 1
ATOM 1780 C C . CYS A 1 224 ? -3.035 -28.969 -21.672 1 96.5 224 CYS A C 1
ATOM 1782 O O . CYS A 1 224 ? -2.248 -28.906 -22.625 1 96.5 224 CYS A O 1
ATOM 1784 N N . ASN A 1 225 ? -2.709 -28.625 -20.453 1 97.38 225 ASN A N 1
ATOM 1785 C CA . ASN A 1 225 ? -1.369 -28.141 -20.125 1 97.38 225 ASN A CA 1
ATOM 1786 C C . ASN A 1 225 ? -0.323 -29.234 -20.312 1 97.38 225 ASN A C 1
ATOM 1788 O O . ASN A 1 225 ? 0.795 -28.969 -20.75 1 97.38 225 ASN A O 1
ATOM 1792 N N . LEU A 1 226 ? -0.717 -30.453 -19.953 1 97.56 226 LEU A N 1
ATOM 1793 C CA . LEU A 1 226 ? 0.151 -31.594 -20.219 1 97.56 226 LEU A CA 1
ATOM 1794 C C . LEU A 1 226 ? 0.435 -31.719 -21.719 1 97.56 226 LEU A C 1
ATOM 1796 O O . LEU A 1 226 ? 1.58 -31.938 -22.125 1 97.56 226 LEU A O 1
ATOM 1800 N N . GLY A 1 227 ? -0.637 -31.562 -22.531 1 97.88 227 GLY A N 1
ATOM 1801 C CA . GLY A 1 227 ? -0.461 -31.562 -23.984 1 97.88 227 GLY A CA 1
ATOM 1802 C C . GLY A 1 227 ? 0.524 -30.516 -24.469 1 97.88 227 GLY A C 1
ATOM 1803 O O . GLY A 1 227 ? 1.383 -30.797 -25.297 1 97.88 227 GLY A O 1
ATOM 1804 N N . LEU A 1 228 ? 0.412 -29.328 -23.922 1 97.5 228 LEU A N 1
ATOM 1805 C CA . LEU A 1 228 ? 1.32 -28.25 -24.281 1 97.5 228 LEU A CA 1
ATOM 1806 C C . LEU A 1 228 ? 2.762 -28.609 -23.953 1 97.5 228 LEU A C 1
ATOM 1808 O O . LEU A 1 228 ? 3.676 -28.344 -24.734 1 97.5 228 LEU A O 1
ATOM 1812 N N . CYS A 1 229 ? 2.988 -29.156 -22.781 1 97.69 229 CYS A N 1
ATOM 1813 C CA . CYS A 1 229 ? 4.328 -29.578 -22.391 1 97.69 229 CYS A CA 1
ATOM 1814 C C . CYS A 1 229 ? 4.91 -30.562 -23.391 1 97.69 229 CYS A C 1
ATOM 1816 O O . CYS A 1 229 ? 6.074 -30.438 -23.781 1 97.69 229 CYS A O 1
ATOM 1818 N N . LEU A 1 230 ? 4.109 -31.469 -23.859 1 97.75 230 LEU A N 1
ATOM 1819 C CA . LEU A 1 230 ? 4.539 -32.469 -24.828 1 97.75 230 LEU A CA 1
ATOM 1820 C C . LEU A 1 230 ? 4.863 -31.844 -26.172 1 97.75 230 LEU A C 1
ATOM 1822 O O . LEU A 1 230 ? 5.859 -32.188 -26.812 1 97.75 230 LEU A O 1
ATOM 1826 N N . ILE A 1 231 ? 4.066 -30.906 -26.578 1 96.19 231 ILE A N 1
ATOM 1827 C CA . ILE A 1 231 ? 4.297 -30.188 -27.828 1 96.19 231 ILE A CA 1
ATOM 1828 C C . ILE A 1 231 ? 5.645 -29.484 -27.781 1 96.19 231 ILE A C 1
ATOM 1830 O O . ILE A 1 231 ? 6.441 -29.578 -28.719 1 96.19 231 ILE A O 1
ATOM 1834 N N . LYS A 1 232 ? 5.938 -28.828 -26.656 1 96.69 232 LYS A N 1
ATOM 1835 C CA . LYS A 1 232 ? 7.164 -28.062 -26.516 1 96.69 232 LYS A CA 1
ATOM 1836 C C . LYS A 1 232 ? 8.391 -28.969 -26.469 1 96.69 232 LYS A C 1
ATOM 1838 O O . LYS A 1 232 ? 9.5 -28.531 -26.766 1 96.69 232 LYS A O 1
ATOM 1843 N N . GLN A 1 233 ? 8.148 -30.203 -26.156 1 95.94 233 GLN A N 1
ATOM 1844 C CA . GLN A 1 233 ? 9.219 -31.203 -26.125 1 95.94 233 GLN A CA 1
ATOM 1845 C C . GLN A 1 233 ? 9.328 -31.922 -27.453 1 95.94 233 GLN A C 1
ATOM 1847 O O . GLN A 1 233 ? 10.18 -32.812 -27.625 1 95.94 233 GLN A O 1
ATOM 1852 N N . GLY A 1 234 ? 8.414 -31.672 -28.375 1 94.44 234 GLY A N 1
ATOM 1853 C CA . GLY A 1 234 ? 8.445 -32.281 -29.703 1 94.44 234 GLY A CA 1
ATOM 1854 C C . GLY A 1 234 ? 7.773 -33.625 -29.75 1 94.44 234 GLY A C 1
ATOM 1855 O O . GLY A 1 234 ? 7.863 -34.344 -30.75 1 94.44 234 GLY A O 1
ATOM 1856 N N . ARG A 1 235 ? 7.199 -34 -28.688 1 96.38 235 ARG A N 1
ATOM 1857 C CA . ARG A 1 235 ? 6.484 -35.281 -28.641 1 96.38 235 ARG A CA 1
ATOM 1858 C C . ARG A 1 235 ? 5.031 -35.094 -29.078 1 96.38 235 ARG A C 1
ATOM 1860 O O . ARG A 1 235 ? 4.113 -35.281 -28.297 1 96.38 235 ARG A O 1
ATOM 1867 N N . LEU A 1 236 ? 4.77 -34.875 -30.328 1 96.25 236 LEU A N 1
ATOM 1868 C CA . LEU A 1 236 ? 3.535 -34.406 -30.922 1 96.25 236 LEU A CA 1
ATOM 1869 C C . LEU A 1 236 ? 2.449 -35.469 -30.891 1 96.25 236 LEU A C 1
ATOM 1871 O O . LEU A 1 236 ? 1.282 -35.156 -30.641 1 96.25 236 LEU A O 1
ATOM 1875 N N . GLU A 1 237 ? 2.867 -36.719 -31.172 1 95.62 237 GLU A N 1
ATOM 1876 C CA . GLU A 1 237 ? 1.872 -37.781 -31.203 1 95.62 237 GLU A CA 1
ATOM 1877 C C . GLU A 1 237 ? 1.288 -38.031 -29.828 1 95.62 237 GLU A C 1
ATOM 1879 O O . GLU A 1 237 ? 0.084 -38.25 -29.688 1 95.62 237 GLU A O 1
ATOM 1884 N N . GLU A 1 238 ? 2.119 -38.125 -28.875 1 97.31 238 GLU A N 1
ATOM 1885 C CA . GLU A 1 238 ? 1.642 -38.25 -27.5 1 97.31 238 GLU A CA 1
ATOM 1886 C C . GLU A 1 238 ? 0.742 -37.094 -27.109 1 97.31 238 GLU A C 1
ATOM 1888 O O . GLU A 1 238 ? -0.272 -37.281 -26.438 1 97.31 238 GLU A O 1
ATOM 1893 N N . ALA A 1 239 ? 1.131 -35.906 -27.484 1 97.88 239 ALA A N 1
ATOM 1894 C CA . ALA A 1 239 ? 0.324 -34.719 -27.219 1 97.88 239 ALA A CA 1
ATOM 1895 C C . ALA A 1 239 ? -1.062 -34.844 -27.844 1 97.88 239 ALA A C 1
ATOM 1897 O O . ALA A 1 239 ? -2.068 -34.531 -27.203 1 97.88 239 ALA A O 1
ATOM 1898 N N . ARG A 1 240 ? -1.062 -35.25 -29.078 1 96.94 240 ARG A N 1
ATOM 1899 C CA . ARG A 1 240 ? -2.316 -35.406 -29.797 1 96.94 240 ARG A CA 1
ATOM 1900 C C . ARG A 1 240 ? -3.262 -36.344 -29.062 1 96.94 240 ARG A C 1
ATOM 1902 O O . ARG A 1 240 ? -4.457 -36.094 -28.953 1 96.94 240 ARG A O 1
ATOM 1909 N N . LYS A 1 241 ? -2.713 -37.469 -28.578 1 96.81 241 LYS A N 1
ATOM 1910 C CA . LYS A 1 241 ? -3.521 -38.469 -27.859 1 96.81 241 LYS A CA 1
ATOM 1911 C C . LYS A 1 241 ? -4.152 -37.844 -26.625 1 96.81 241 LYS A C 1
ATOM 1913 O O . LYS A 1 241 ? -5.344 -38.031 -26.359 1 96.81 241 LYS A O 1
ATOM 1918 N N . VAL A 1 242 ? -3.4 -37.094 -25.828 1 97 242 VAL A N 1
ATOM 1919 C CA . VAL A 1 242 ? -3.875 -36.438 -24.609 1 97 242 VAL A CA 1
ATOM 1920 C C . VAL A 1 242 ? -4.977 -35.438 -24.953 1 97 242 VAL A C 1
ATOM 1922 O O . VAL A 1 242 ? -6.016 -35.406 -24.297 1 97 242 VAL A O 1
ATOM 1925 N N . LEU A 1 243 ? -4.777 -34.688 -25.969 1 97.25 243 LEU A N 1
ATOM 1926 C CA . LEU A 1 243 ? -5.707 -33.625 -26.344 1 97.25 243 LEU A CA 1
ATOM 1927 C C . LEU A 1 243 ? -6.984 -34.188 -26.938 1 97.25 243 LEU A C 1
ATOM 1929 O O . LEU A 1 243 ? -8.07 -33.656 -26.75 1 97.25 243 LEU A O 1
ATOM 1933 N N . GLN A 1 244 ? -6.797 -35.281 -27.641 1 95.5 244 GLN A N 1
ATOM 1934 C CA . GLN A 1 244 ? -7.969 -35.938 -28.203 1 95.5 244 GLN A CA 1
ATOM 1935 C C . GLN A 1 244 ? -8.898 -36.469 -27.109 1 95.5 244 GLN A C 1
ATOM 1937 O O . GLN A 1 244 ? -10.117 -36.469 -27.281 1 95.5 244 GLN A O 1
ATOM 1942 N N . ASP A 1 245 ? -8.312 -36.906 -26.031 1 94.62 245 ASP A N 1
ATOM 1943 C CA . ASP A 1 245 ? -9.117 -37.344 -24.906 1 94.62 245 ASP A CA 1
ATOM 1944 C C . ASP A 1 245 ? -10.016 -36.219 -24.391 1 94.62 245 ASP A C 1
ATOM 1946 O O . ASP A 1 245 ? -11.125 -36.469 -23.922 1 94.62 245 ASP A O 1
ATOM 1950 N N . ILE A 1 246 ? -9.562 -34.969 -24.438 1 95.44 246 ILE A N 1
ATOM 1951 C CA . ILE A 1 246 ? -10.352 -33.812 -24.031 1 95.44 246 ILE A CA 1
ATOM 1952 C C . ILE A 1 246 ? -11.516 -33.594 -24.984 1 95.44 246 ILE A C 1
ATOM 1954 O O . ILE A 1 246 ? -12.656 -33.438 -24.562 1 95.44 246 ILE A O 1
ATOM 1958 N N . LEU A 1 247 ? -11.219 -33.688 -26.281 1 93.06 247 LEU A N 1
ATOM 1959 C CA . LEU A 1 247 ? -12.234 -33.438 -27.297 1 93.06 247 LEU A CA 1
ATOM 1960 C C . LEU A 1 247 ? -13.297 -34.531 -27.266 1 93.06 247 LEU A C 1
ATOM 1962 O O . LEU A 1 247 ? -14.461 -34.281 -27.578 1 93.06 247 LEU A O 1
ATOM 1966 N N . ASN A 1 248 ? -12.867 -35.719 -26.875 1 93.56 248 ASN A N 1
ATOM 1967 C CA . ASN A 1 248 ? -13.797 -36.844 -26.781 1 93.56 248 ASN A CA 1
ATOM 1968 C C . ASN A 1 248 ? -14.562 -36.812 -25.453 1 93.56 248 ASN A C 1
ATOM 1970 O O . ASN A 1 248 ? -15.273 -37.781 -25.125 1 93.56 248 ASN A O 1
ATOM 1974 N N . GLU A 1 249 ? -14.359 -35.844 -24.641 1 91.31 249 GLU A N 1
ATOM 1975 C CA . GLU A 1 249 ? -15.062 -35.594 -23.391 1 91.31 249 GLU A CA 1
ATOM 1976 C C . GLU A 1 249 ? -14.828 -36.719 -22.391 1 91.31 249 GLU A C 1
ATOM 1978 O O . GLU A 1 249 ? -15.758 -37.125 -21.688 1 91.31 249 GLU A O 1
ATOM 1983 N N . ARG A 1 250 ? -13.609 -37.188 -22.328 1 90 250 ARG A N 1
ATOM 1984 C CA . ARG A 1 250 ? -13.266 -38.281 -21.438 1 90 250 ARG A CA 1
ATOM 1985 C C . ARG A 1 250 ? -12.766 -37.781 -20.094 1 90 250 ARG A C 1
ATOM 1987 O O . ARG A 1 250 ? -12.469 -38.562 -19.203 1 90 250 ARG A O 1
ATOM 1994 N N . LEU A 1 251 ? -12.695 -36.438 -19.969 1 92.88 251 LEU A N 1
ATOM 1995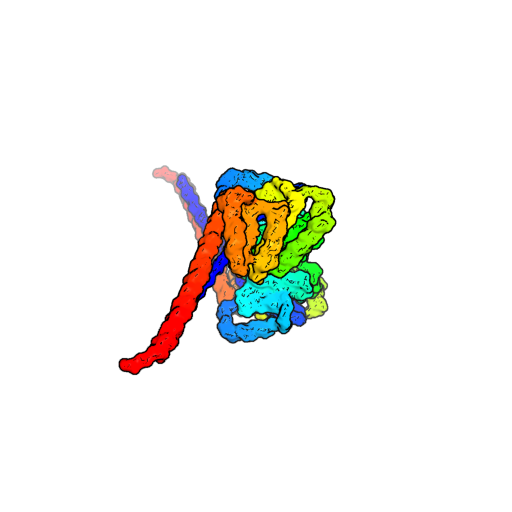 C CA . LEU A 1 251 ? -12.164 -35.812 -18.766 1 92.88 251 LEU A CA 1
ATOM 1996 C C . LEU A 1 251 ? -13.117 -34.75 -18.219 1 92.88 251 LEU A C 1
ATOM 1998 O O . LEU A 1 251 ? -13.758 -34.062 -19 1 92.88 251 LEU A O 1
ATOM 2002 N N . PRO A 1 252 ? -13.219 -34.688 -16.875 1 91.62 252 PRO A N 1
ATOM 2003 C CA . PRO A 1 252 ? -13.992 -33.594 -16.312 1 91.62 252 PRO A CA 1
ATOM 2004 C C . PRO A 1 252 ? -13.484 -32.219 -16.781 1 91.62 252 PRO A C 1
ATOM 2006 O O . PRO A 1 252 ? -12.273 -32 -16.875 1 91.62 252 PRO A O 1
ATOM 2009 N N . GLY A 1 253 ? -14.406 -31.328 -17.109 1 90.25 253 GLY A N 1
ATOM 2010 C CA . GLY A 1 253 ? -14.039 -30 -17.562 1 90.25 253 GLY A CA 1
ATOM 2011 C C . GLY A 1 253 ? -13.906 -29.906 -19.062 1 90.25 253 GLY A C 1
ATOM 2012 O O . GLY A 1 253 ? -13.594 -28.828 -19.594 1 90.25 253 GLY A O 1
ATOM 2013 N N . SER A 1 254 ? -14.195 -30.953 -19.734 1 89.38 254 SER A N 1
ATOM 2014 C CA . SER A 1 254 ? -14.078 -31 -21.188 1 89.38 254 SER A CA 1
ATOM 2015 C C . SER A 1 254 ? -15.148 -30.141 -21.844 1 89.38 254 SER A C 1
ATOM 2017 O O . SER A 1 254 ? -15.047 -29.812 -23.031 1 89.38 254 SER A O 1
ATOM 2019 N N . ASP A 1 255 ? -16.062 -29.766 -21.109 1 89.19 255 ASP A N 1
ATOM 2020 C CA . ASP A 1 255 ? -17.156 -28.984 -21.672 1 89.19 255 ASP A CA 1
ATOM 2021 C C . ASP A 1 255 ? -16.891 -27.484 -21.516 1 89.19 255 ASP A C 1
ATOM 2023 O O . ASP A 1 255 ? -17.641 -26.672 -22.047 1 89.19 255 ASP A O 1
ATOM 2027 N N . ASP A 1 256 ? -15.906 -27.203 -20.797 1 90.06 256 ASP A N 1
ATOM 2028 C CA . ASP A 1 256 ? -15.547 -25.797 -20.641 1 90.06 256 ASP A CA 1
ATOM 2029 C C . ASP A 1 256 ? -15.078 -25.203 -21.969 1 90.06 256 ASP A C 1
ATOM 2031 O O . ASP A 1 256 ? -14.133 -25.703 -22.578 1 90.06 256 ASP A O 1
ATOM 2035 N N . HIS A 1 257 ? -15.695 -24.172 -22.359 1 90.88 257 HIS A N 1
ATOM 2036 C CA . HIS A 1 257 ? -15.453 -23.578 -23.672 1 90.88 257 HIS A CA 1
ATOM 2037 C C . HIS A 1 257 ? -14.016 -23.109 -23.812 1 90.88 257 HIS A C 1
ATOM 2039 O O . HIS A 1 257 ? -13.406 -23.25 -24.875 1 90.88 257 HIS A O 1
ATOM 2045 N N . LYS A 1 258 ? -13.492 -22.625 -22.797 1 91.06 258 LYS A N 1
ATOM 2046 C CA . LYS A 1 258 ? -12.117 -22.125 -22.844 1 91.06 258 LYS A CA 1
ATOM 2047 C C . LYS A 1 258 ? -11.125 -23.266 -23.031 1 91.06 258 LYS A C 1
ATOM 2049 O O . LYS A 1 258 ? -10.164 -23.141 -23.797 1 91.06 258 LYS A O 1
ATOM 2054 N N . THR A 1 259 ? -11.391 -24.344 -22.344 1 92.12 259 THR A N 1
ATOM 2055 C CA . THR A 1 259 ? -10.523 -25.5 -22.438 1 92.12 259 THR A CA 1
ATOM 2056 C C . THR A 1 259 ? -10.609 -26.125 -23.828 1 92.12 259 THR A C 1
ATOM 2058 O O . THR A 1 259 ? -9.594 -26.516 -24.406 1 92.12 259 THR A O 1
ATOM 2061 N N . VAL A 1 260 ? -11.75 -26.156 -24.359 1 91.62 260 VAL A N 1
ATOM 2062 C CA . VAL A 1 260 ? -11.961 -26.719 -25.688 1 91.62 260 VAL A CA 1
ATOM 2063 C C . VAL A 1 260 ? -11.25 -25.875 -26.75 1 91.62 260 VAL A C 1
ATOM 2065 O O . VAL A 1 260 ? -10.578 -26.406 -27.625 1 91.62 260 VAL A O 1
ATOM 2068 N N . LYS A 1 261 ? -11.477 -24.609 -26.625 1 94.12 261 LYS A N 1
ATOM 2069 C CA . LYS A 1 261 ? -10.836 -23.703 -27.578 1 94.12 261 LYS A CA 1
ATOM 2070 C C . LYS A 1 261 ? -9.32 -23.859 -27.547 1 94.12 261 LYS A C 1
ATOM 2072 O O . LYS A 1 261 ? -8.672 -23.922 -28.578 1 94.12 261 LYS A O 1
ATOM 2077 N N . ARG A 1 262 ? -8.828 -23.938 -26.406 1 95.25 262 ARG A N 1
ATOM 2078 C CA . ARG A 1 262 ? -7.383 -24.078 -26.25 1 95.25 262 ARG A CA 1
ATOM 2079 C C . ARG A 1 262 ? -6.906 -25.422 -26.828 1 95.25 262 ARG A C 1
ATOM 2081 O O . ARG A 1 262 ? -5.852 -25.484 -27.453 1 95.25 262 ARG A O 1
ATOM 2088 N N . THR A 1 263 ? -7.641 -26.406 -26.531 1 95.44 263 THR A N 1
ATOM 2089 C CA . THR A 1 263 ? -7.32 -27.734 -27.047 1 95.44 263 THR A CA 1
ATOM 2090 C C . THR A 1 263 ? -7.254 -27.719 -28.578 1 95.44 263 THR A C 1
ATOM 2092 O O . THR A 1 263 ? -6.324 -28.281 -29.172 1 95.44 263 THR A O 1
ATOM 2095 N N . ASP A 1 264 ? -8.18 -27 -29.125 1 95 264 ASP A N 1
ATOM 2096 C CA . ASP A 1 264 ? -8.211 -26.906 -30.578 1 95 264 ASP A CA 1
ATOM 2097 C C . ASP A 1 264 ? -6.988 -26.156 -31.109 1 95 264 ASP A C 1
ATOM 2099 O O . ASP A 1 264 ? -6.402 -26.547 -32.125 1 95 264 ASP A O 1
ATOM 2103 N N . GLU A 1 265 ? -6.691 -25.156 -30.469 1 95.44 265 GLU A N 1
ATOM 2104 C CA . GLU A 1 265 ? -5.523 -24.375 -30.859 1 95.44 265 GLU A CA 1
ATOM 2105 C C . GLU A 1 265 ? -4.25 -25.219 -30.812 1 95.44 265 GLU A C 1
ATOM 2107 O O . GLU A 1 265 ? -3.395 -25.109 -31.688 1 95.44 265 GLU A O 1
ATOM 2112 N N . LEU A 1 266 ? -4.156 -25.984 -29.812 1 96.38 266 LEU A N 1
ATOM 2113 C CA . LEU A 1 266 ? -2.971 -26.828 -29.656 1 96.38 266 LEU A CA 1
ATOM 2114 C C . LEU A 1 266 ? -2.926 -27.906 -30.719 1 96.38 266 LEU A C 1
ATOM 2116 O O . LEU A 1 266 ? -1.853 -28.234 -31.234 1 96.38 266 LEU A O 1
ATOM 2120 N N . LEU A 1 267 ? -4.043 -28.438 -31.016 1 95.56 267 LEU A N 1
ATOM 2121 C CA . LEU A 1 267 ? -4.105 -29.438 -32.062 1 95.56 267 LEU A CA 1
ATOM 2122 C C . LEU A 1 267 ? -3.701 -28.844 -33.406 1 95.56 267 LEU A C 1
ATOM 2124 O O . LEU A 1 267 ? -3.02 -29.484 -34.219 1 95.56 267 LEU A O 1
ATOM 2128 N N . ASP A 1 268 ? -4.156 -27.578 -33.594 1 93.56 268 ASP A N 1
ATOM 2129 C CA . ASP A 1 268 ? -3.736 -26.875 -34.812 1 93.56 268 ASP A CA 1
ATOM 2130 C C . ASP A 1 268 ? -2.219 -26.703 -34.844 1 93.56 268 ASP A C 1
ATOM 2132 O O . ASP A 1 268 ? -1.601 -26.812 -35.906 1 93.56 268 ASP A O 1
ATOM 2136 N N . GLU A 1 269 ? -1.733 -26.406 -33.75 1 92.75 269 GLU A N 1
ATOM 2137 C CA . GLU A 1 269 ? -0.285 -26.234 -33.656 1 92.75 269 GLU A CA 1
ATOM 2138 C C . GLU A 1 269 ? 0.438 -27.547 -34 1 92.75 269 GLU A C 1
ATOM 2140 O O . GLU A 1 269 ? 1.478 -27.531 -34.656 1 92.75 269 GLU A O 1
ATOM 2145 N N . ILE A 1 270 ? -0.031 -28.641 -33.5 1 93.75 270 ILE A N 1
ATOM 2146 C CA . ILE A 1 270 ? 0.547 -29.953 -33.781 1 93.75 270 ILE A CA 1
ATOM 2147 C C . ILE A 1 270 ? 0.531 -30.203 -35.281 1 93.75 270 ILE A C 1
ATOM 2149 O O . ILE A 1 270 ? 1.532 -30.641 -35.875 1 93.75 270 ILE A O 1
ATOM 2153 N N . GLU A 1 271 ? -0.515 -29.875 -35.875 1 91.06 271 GLU A N 1
ATOM 2154 C CA . GLU A 1 271 ? -0.648 -30.078 -37.312 1 91.06 271 GLU A CA 1
ATOM 2155 C C . GLU A 1 271 ? 0.339 -29.203 -38.062 1 91.06 271 GLU A C 1
ATOM 2157 O O . GLU A 1 271 ? 0.967 -29.656 -39.031 1 91.06 271 GLU A O 1
ATOM 2162 N N . SER A 1 272 ? 0.405 -28.031 -37.688 1 88.94 272 SER A N 1
ATOM 2163 C CA . SER A 1 272 ? 1.321 -27.094 -38.344 1 88.94 272 SER A CA 1
ATOM 2164 C C . SER A 1 272 ? 2.768 -27.562 -38.219 1 88.94 272 SER A C 1
ATOM 2166 O O . SER A 1 272 ? 3.535 -27.516 -39.188 1 88.94 272 SER A O 1
ATOM 2168 N N . GLN A 1 273 ? 3.123 -27.953 -37.094 1 89.12 273 GLN A N 1
ATOM 2169 C CA . GLN A 1 273 ? 4.492 -28.406 -36.844 1 89.12 273 GLN A CA 1
ATOM 2170 C C . GLN A 1 273 ? 4.793 -29.672 -37.625 1 89.12 273 GLN A C 1
ATOM 2172 O O . GLN A 1 273 ? 5.898 -29.844 -38.156 1 89.12 273 GLN A O 1
ATOM 2177 N N . THR A 1 274 ? 3.799 -30.516 -37.625 1 86.19 274 THR A N 1
ATOM 2178 C CA . THR A 1 274 ? 3.955 -31.75 -38.375 1 86.19 274 THR A CA 1
ATOM 2179 C C . THR A 1 274 ? 4.125 -31.469 -39.875 1 86.19 274 THR A C 1
ATOM 2181 O O . THR A 1 274 ? 4.98 -32.062 -40.531 1 86.19 274 THR A O 1
ATOM 2184 N N . LEU A 1 275 ? 3.398 -30.516 -40.344 1 81.69 275 LEU A N 1
ATOM 2185 C CA . LEU A 1 275 ? 3.482 -30.125 -41.719 1 81.69 275 LEU A CA 1
ATOM 2186 C C . LEU A 1 275 ? 4.828 -29.469 -42.031 1 81.69 275 LEU A C 1
ATOM 2188 O O . LEU A 1 275 ? 5.441 -29.75 -43.062 1 81.69 275 LEU A O 1
ATOM 2192 N N . PHE A 1 276 ? 5.176 -28.672 -41.219 1 79.19 276 PHE A N 1
ATOM 2193 C CA . PHE A 1 276 ? 6.449 -27.984 -41.406 1 79.19 276 PHE A CA 1
ATOM 2194 C C . PHE A 1 276 ? 7.598 -28.984 -41.438 1 79.19 276 PHE A C 1
ATOM 2196 O O . PHE A 1 276 ? 8.508 -28.875 -42.25 1 79.19 276 PHE A O 1
ATOM 2203 N N . SER A 1 277 ? 7.57 -29.859 -40.531 1 81.38 277 SER A N 1
ATOM 2204 C CA . SER A 1 277 ? 8.617 -30.875 -40.5 1 81.38 277 SER A CA 1
ATOM 2205 C C . SER A 1 277 ? 8.625 -31.703 -41.781 1 81.38 277 SER A C 1
ATOM 2207 O O . SER A 1 277 ? 9.695 -32.062 -42.281 1 81.38 277 SER A O 1
ATOM 2209 N N . LEU A 1 278 ? 7.504 -31.922 -42.281 1 75.88 278 LEU A N 1
ATOM 2210 C CA . LEU A 1 278 ? 7.387 -32.688 -43.531 1 75.88 278 LEU A CA 1
ATOM 2211 C C . LEU A 1 278 ? 7.914 -31.875 -44.719 1 75.88 278 LEU A C 1
ATOM 2213 O O . LEU A 1 278 ? 8.656 -32.406 -45.531 1 75.88 278 LEU A O 1
ATOM 2217 N N . VAL A 1 279 ? 7.578 -30.672 -44.688 1 74.19 279 VAL A N 1
ATOM 2218 C CA . VAL A 1 279 ? 8.008 -29.797 -45.781 1 74.19 279 VAL A CA 1
ATOM 2219 C C . VAL A 1 279 ? 9.516 -29.609 -45.719 1 74.19 279 VAL A C 1
ATOM 2221 O O . VAL A 1 279 ? 10.188 -29.656 -46.75 1 74.19 279 VAL A O 1
ATOM 2224 N N . SER A 1 280 ? 10.008 -29.469 -44.562 1 73.5 280 SER A N 1
ATOM 2225 C CA . SER A 1 280 ? 11.445 -29.297 -44.438 1 73.5 280 SER A CA 1
ATOM 2226 C C . SER A 1 280 ? 12.195 -30.562 -44.844 1 73.5 280 SER A C 1
ATOM 2228 O O . SER A 1 280 ? 13.281 -30.469 -45.438 1 73.5 280 SER A O 1
ATOM 2230 N N . LYS A 1 281 ? 11.648 -31.594 -44.5 1 73.31 281 LYS A N 1
ATOM 2231 C CA . LYS A 1 281 ? 12.266 -32.844 -44.906 1 73.31 281 LYS A CA 1
ATOM 2232 C C . LYS A 1 281 ? 12.219 -33 -46.438 1 73.31 281 LYS A C 1
ATOM 2234 O O . LYS A 1 281 ? 13.188 -33.469 -47.031 1 73.31 281 LYS A O 1
ATOM 2239 N N . VAL A 1 282 ? 11.094 -32.562 -47.031 1 70.94 282 VAL A N 1
ATOM 2240 C CA . VAL A 1 282 ? 10.945 -32.656 -48.5 1 70.94 282 VAL A CA 1
ATOM 2241 C C . VAL A 1 282 ? 11.93 -31.703 -49.156 1 70.94 282 VAL A C 1
ATOM 2243 O O . VAL A 1 282 ? 12.555 -32.062 -50.156 1 70.94 282 VAL A O 1
ATOM 2246 N N . SER A 1 283 ? 12.008 -30.609 -48.656 1 69.81 283 SER A N 1
ATOM 2247 C CA . SER A 1 283 ? 12.938 -29.625 -49.219 1 69.81 283 SER A CA 1
ATOM 2248 C C . SER A 1 283 ? 14.375 -30.125 -49.125 1 69.81 283 SER A C 1
ATOM 2250 O O . SER A 1 283 ? 15.156 -29.984 -50.062 1 69.81 283 SER A O 1
ATOM 2252 N N . CYS A 1 284 ? 14.609 -30.703 -48.031 1 72.69 284 CYS A N 1
ATOM 2253 C CA . CYS A 1 284 ? 15.953 -31.25 -47.875 1 72.69 284 CYS A CA 1
ATOM 2254 C C . CYS A 1 284 ? 16.188 -32.406 -48.812 1 72.69 284 CYS A C 1
ATOM 2256 O O . CYS A 1 284 ? 17.281 -32.531 -49.375 1 72.69 284 CYS A O 1
ATOM 2258 N N . MET A 1 285 ? 15.109 -33.219 -48.906 1 70.56 285 MET A N 1
ATOM 2259 C CA . MET A 1 285 ? 15.211 -34.312 -49.844 1 70.56 285 MET A CA 1
ATOM 2260 C C . MET A 1 285 ? 15.367 -33.812 -51.281 1 70.56 285 MET A C 1
ATOM 2262 O O . MET A 1 285 ? 16.141 -34.375 -52.062 1 70.56 285 MET A O 1
ATOM 2266 N N . GLU A 1 286 ? 14.555 -32.781 -51.594 1 65.69 286 GLU A N 1
ATOM 2267 C CA . GLU A 1 286 ? 14.664 -32.156 -52.906 1 65.69 286 GLU A CA 1
ATOM 2268 C C . GLU A 1 286 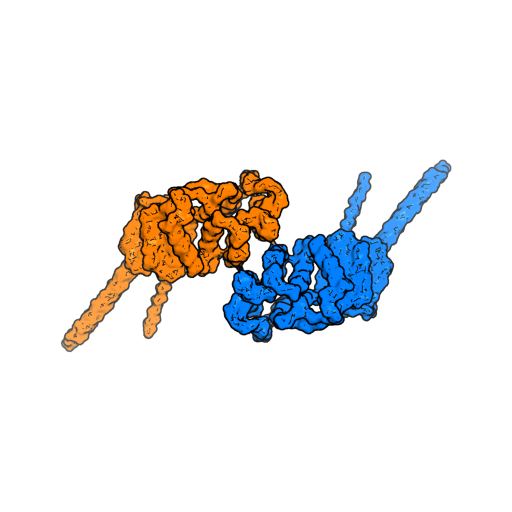? 16.078 -31.625 -53.125 1 65.69 286 GLU A C 1
ATOM 2270 O O . GLU A 1 286 ? 16.656 -31.828 -54.219 1 65.69 286 GLU A O 1
ATOM 2275 N N . ASP A 1 287 ? 16.594 -30.984 -52.188 1 67.75 287 ASP A N 1
ATOM 2276 C CA . ASP A 1 287 ? 17.953 -30.469 -52.312 1 67.75 287 ASP A CA 1
ATOM 2277 C C . ASP A 1 287 ? 18.969 -31.594 -52.5 1 67.75 287 ASP A C 1
ATOM 2279 O O . ASP A 1 287 ? 19.891 -31.469 -53.281 1 67.75 287 ASP A O 1
ATOM 2283 N N . GLU A 1 288 ? 18.719 -32.625 -51.781 1 71.38 288 GLU A N 1
ATOM 2284 C CA . GLU A 1 288 ? 19.594 -33.781 -51.906 1 71.38 288 GLU A CA 1
ATOM 2285 C C . GLU A 1 288 ? 19.484 -34.406 -53.281 1 71.38 288 GLU A C 1
ATOM 2287 O O . GLU A 1 288 ? 20.5 -34.812 -53.844 1 71.38 288 GLU A O 1
ATOM 2292 N N . ILE A 1 289 ? 18.297 -34.562 -53.688 1 65 289 ILE A N 1
ATOM 2293 C CA . ILE A 1 289 ? 18.062 -35.125 -55.031 1 65 289 ILE A CA 1
ATOM 2294 C C . ILE A 1 289 ? 18.719 -34.219 -56.094 1 65 289 ILE A C 1
ATOM 2296 O O . ILE A 1 289 ? 19.406 -34.719 -56.969 1 65 289 ILE A O 1
ATOM 2300 N N . ILE A 1 290 ? 18.562 -32.906 -55.906 1 61.56 290 ILE A N 1
ATOM 2301 C CA . ILE A 1 290 ? 19.156 -31.953 -56.844 1 61.56 290 ILE A CA 1
ATOM 2302 C C . ILE A 1 290 ? 20.672 -32.062 -56.781 1 61.56 290 ILE A C 1
ATOM 2304 O O . ILE A 1 290 ? 21.344 -32.094 -57.844 1 61.56 290 ILE A O 1
ATOM 2308 N N . ASP A 1 291 ? 21.219 -32.25 -55.656 1 66.25 291 ASP A N 1
ATOM 2309 C CA . ASP A 1 291 ? 22.656 -32.406 -55.5 1 66.25 291 ASP A CA 1
ATOM 2310 C C . ASP A 1 291 ? 23.156 -33.688 -56.156 1 66.25 291 ASP A C 1
ATOM 2312 O O . ASP A 1 291 ? 24.188 -33.688 -56.812 1 66.25 291 ASP A O 1
ATOM 2316 N N . ARG A 1 292 ? 22.422 -34.75 -56 1 64 292 ARG A N 1
ATOM 2317 C CA . ARG A 1 292 ? 22.781 -36.031 -56.594 1 64 292 ARG A CA 1
ATOM 2318 C C . ARG A 1 292 ? 22.688 -35.969 -58.125 1 64 292 ARG A C 1
ATOM 2320 O O . ARG A 1 292 ? 23.547 -36.5 -58.812 1 64 292 ARG A O 1
ATOM 2327 N N . LEU A 1 293 ? 21.703 -35.312 -58.656 1 60.47 293 LEU A N 1
ATOM 2328 C CA . LEU A 1 293 ? 21.531 -35.125 -60.094 1 60.47 293 LEU A CA 1
ATOM 2329 C C . LEU A 1 293 ? 22.641 -34.25 -60.656 1 60.47 293 LEU A C 1
ATOM 2331 O O . LEU A 1 293 ? 23.188 -34.562 -61.75 1 60.47 293 LEU A O 1
ATOM 2335 N N . GLU A 1 294 ? 23.031 -33.188 -59.969 1 61.62 294 GLU A N 1
ATOM 2336 C CA . GLU A 1 294 ? 24.125 -32.312 -60.375 1 61.62 294 GLU A CA 1
ATOM 2337 C C . GLU A 1 294 ? 25.453 -33.062 -60.406 1 61.62 294 GLU A C 1
ATOM 2339 O O . GLU A 1 294 ? 26.25 -32.906 -61.344 1 61.62 294 GLU A O 1
ATOM 2344 N N . ASN A 1 295 ? 25.641 -33.938 -59.531 1 65.75 295 ASN A N 1
ATOM 2345 C CA . ASN A 1 295 ? 26.859 -34.75 -59.5 1 65.75 295 ASN A CA 1
ATOM 2346 C C . ASN A 1 295 ? 26.875 -35.75 -60.625 1 65.75 295 ASN A C 1
ATOM 2348 O O . ASN A 1 295 ? 27.922 -36 -61.219 1 65.75 295 ASN A O 1
ATOM 2352 N N . LEU A 1 296 ? 25.75 -36.375 -61 1 59.25 296 LEU A N 1
ATOM 2353 C CA . LEU A 1 296 ? 25.641 -37.312 -62.125 1 59.25 296 LEU A CA 1
ATOM 2354 C C . LEU A 1 296 ? 25.844 -36.594 -63.438 1 59.25 296 LEU A C 1
ATOM 2356 O O . LEU A 1 296 ? 26.469 -37.125 -64.375 1 59.25 296 LEU A O 1
ATOM 2360 N N . MET A 1 297 ? 25.359 -35.406 -63.562 1 59.91 297 MET A N 1
ATOM 2361 C CA . MET A 1 297 ? 25.516 -34.625 -64.75 1 59.91 297 MET A CA 1
ATOM 2362 C C . MET A 1 297 ? 26.953 -34.156 -64.938 1 59.91 297 MET A C 1
ATOM 2364 O O . MET A 1 297 ? 27.453 -34.031 -66.062 1 59.91 297 MET A O 1
ATOM 2368 N N . GLU A 1 298 ? 27.609 -33.844 -63.875 1 61.25 298 GLU A N 1
ATOM 2369 C CA . GLU A 1 298 ? 29.031 -33.5 -63.938 1 61.25 298 GLU A CA 1
ATOM 2370 C C . GLU A 1 298 ? 29.859 -34.688 -64.438 1 61.25 298 GLU A C 1
ATOM 2372 O O . GLU A 1 298 ? 30.859 -34.5 -65.125 1 61.25 298 GLU A O 1
ATOM 2377 N N . ASP A 1 299 ? 29.469 -35.875 -64.188 1 58.94 299 ASP A N 1
ATOM 2378 C CA . ASP A 1 299 ? 30.188 -37.062 -64.625 1 58.94 299 ASP A CA 1
ATOM 2379 C C . ASP A 1 299 ? 29.75 -37.469 -66.062 1 58.94 299 ASP A C 1
ATOM 2381 O O . ASP A 1 299 ? 30.219 -38.5 -66.562 1 58.94 299 ASP A O 1
ATOM 2385 N N . TRP A 1 300 ? 28.75 -36.844 -66.562 1 55.47 300 TRP A N 1
ATOM 2386 C CA . TRP A 1 300 ? 28.344 -37.156 -67.938 1 55.47 300 TRP A CA 1
ATOM 2387 C C . TRP A 1 300 ? 29.344 -36.594 -68.938 1 55.47 300 TRP A C 1
ATOM 2389 O O . TRP A 1 300 ? 29.688 -35.406 -68.875 1 55.47 300 TRP A O 1
ATOM 2399 N N . PRO A 1 301 ? 30.25 -37.469 -69.625 1 53.28 301 PRO A N 1
ATOM 2400 C CA . PRO A 1 301 ? 31.219 -37.031 -70.625 1 53.28 301 PRO A CA 1
ATOM 2401 C C . PRO A 1 301 ? 30.609 -36.156 -71.688 1 53.28 301 PRO A C 1
ATOM 2403 O O . PRO A 1 301 ? 29.453 -36.344 -72.062 1 53.28 301 PRO A O 1
ATOM 2406 N N . GLN A 1 302 ? 30.891 -34.812 -71.688 1 47.31 302 GLN A N 1
ATOM 2407 C CA . GLN A 1 302 ? 30.609 -34 -72.875 1 47.31 302 GLN A CA 1
ATOM 2408 C C . GLN A 1 302 ? 31.125 -34.656 -74.125 1 47.31 302 GLN A C 1
ATOM 2410 O O . GLN A 1 302 ? 32.312 -34.844 -74.312 1 47.31 302 GLN A O 1
ATOM 2415 N N . PHE A 1 303 ? 30.438 -35.688 -74.75 1 39.97 303 PHE A N 1
ATOM 2416 C CA . PHE A 1 303 ? 30.781 -35.969 -76.125 1 39.97 303 PHE A CA 1
ATOM 2417 C C . PHE A 1 303 ? 30.453 -34.781 -77.062 1 39.97 303 PHE A C 1
ATOM 2419 O O . PHE A 1 303 ? 29.531 -34 -76.75 1 39.97 303 PHE A O 1
ATOM 2426 N N . MET B 1 1 ? -44.781 38.844 -3.598 1 27.08 1 MET B N 1
ATOM 2427 C CA . MET B 1 1 ? -43.969 38.281 -2.553 1 27.08 1 MET B CA 1
ATOM 2428 C C . MET B 1 1 ? -42.5 38.188 -3 1 27.08 1 MET B C 1
ATOM 2430 O O . MET B 1 1 ? -42.188 37.562 -4.016 1 27.08 1 MET B O 1
ATOM 2434 N N . GLU B 1 2 ? -41.625 39.312 -2.779 1 27.34 2 GLU B N 1
ATOM 2435 C CA . GLU B 1 2 ? -40.344 39.781 -3.334 1 27.34 2 GLU B CA 1
ATOM 2436 C C . GLU B 1 2 ? -39.188 38.875 -2.939 1 27.34 2 GLU B C 1
ATOM 2438 O O . GLU B 1 2 ? -38.969 38.594 -1.755 1 27.34 2 GLU B O 1
ATOM 2443 N N . GLY B 1 3 ? -38.969 37.75 -3.715 1 26.44 3 GLY B N 1
ATOM 2444 C CA . GLY B 1 3 ? -37.969 36.688 -3.643 1 26.44 3 GLY B CA 1
ATOM 2445 C C . GLY B 1 3 ? -36.562 37.219 -3.475 1 26.44 3 GLY B C 1
ATOM 2446 O O . GLY B 1 3 ? -36.031 37.875 -4.363 1 26.44 3 GLY B O 1
ATOM 2447 N N . VAL B 1 4 ? -36.125 37.625 -2.143 1 27.23 4 VAL B N 1
ATOM 2448 C CA . VAL B 1 4 ? -34.812 38.125 -1.68 1 27.23 4 VAL B CA 1
ATOM 2449 C C . VAL B 1 4 ? -33.719 37.156 -2.096 1 27.23 4 VAL B C 1
ATOM 2451 O O . VAL B 1 4 ? -33.781 35.938 -1.799 1 27.23 4 VAL B O 1
ATOM 2454 N N . LEU B 1 5 ? -33 37.469 -3.217 1 26.95 5 LEU B N 1
ATOM 2455 C CA . LEU B 1 5 ? -31.812 36.906 -3.838 1 26.95 5 LEU B CA 1
ATOM 2456 C C . LEU B 1 5 ? -30.656 36.844 -2.842 1 26.95 5 LEU B C 1
ATOM 2458 O O . LEU B 1 5 ? -30.156 37.875 -2.404 1 26.95 5 LEU B O 1
ATOM 2462 N N . SER B 1 6 ? -30.75 36.031 -1.673 1 25.84 6 SER B N 1
ATOM 2463 C CA . SER B 1 6 ? -29.641 35.844 -0.736 1 25.84 6 SER B CA 1
ATOM 2464 C C . SER B 1 6 ? -28.391 35.344 -1.447 1 25.84 6 SER B C 1
ATOM 2466 O O . SER B 1 6 ? -28.312 34.156 -1.791 1 25.84 6 SER B O 1
ATOM 2468 N N . ASN B 1 7 ? -27.828 35.969 -2.414 1 25.17 7 ASN B N 1
ATOM 2469 C CA . ASN B 1 7 ? -26.578 35.594 -3.047 1 25.17 7 ASN B CA 1
ATOM 2470 C C . ASN B 1 7 ? -25.438 35.5 -2.035 1 25.17 7 ASN B C 1
ATOM 2472 O O . ASN B 1 7 ? -24.75 36.5 -1.783 1 25.17 7 ASN B O 1
ATOM 2476 N N . ARG B 1 8 ? -25.5 34.781 -0.895 1 24.34 8 ARG B N 1
ATOM 2477 C CA . ARG B 1 8 ? -24.359 34.688 0.004 1 24.34 8 ARG B CA 1
ATOM 2478 C C . ARG B 1 8 ? -23.156 34.094 -0.702 1 24.34 8 ARG B C 1
ATOM 2480 O O . ARG B 1 8 ? -23.141 32.906 -1.019 1 24.34 8 ARG B O 1
ATOM 2487 N N . GLY B 1 9 ? -22.531 34.812 -1.557 1 27.64 9 GLY B N 1
ATOM 2488 C CA . GLY B 1 9 ? -21.234 34.406 -2.049 1 27.64 9 GLY B CA 1
ATOM 2489 C C . GLY B 1 9 ? -20.25 34.062 -0.938 1 27.64 9 GLY B C 1
ATOM 2490 O O . GLY B 1 9 ? -19.719 34.969 -0.288 1 27.64 9 GLY B O 1
ATOM 2491 N N . GLU B 1 10 ? -20.422 33.094 -0.065 1 27.22 10 GLU B N 1
ATOM 2492 C CA . GLU B 1 10 ? -19.406 32.656 0.877 1 27.22 10 GLU B CA 1
ATOM 2493 C C . GLU B 1 10 ? -18.109 32.312 0.161 1 27.22 10 GLU B C 1
ATOM 2495 O O . GLU B 1 10 ? -18.031 31.344 -0.603 1 27.22 10 GLU B O 1
ATOM 2500 N N . ALA B 1 11 ? -17.312 33.219 -0.265 1 28.38 11 ALA B N 1
ATOM 2501 C CA . ALA B 1 11 ? -15.953 32.906 -0.695 1 28.38 11 ALA B CA 1
ATOM 2502 C C . ALA B 1 11 ? -15.211 32.125 0.381 1 28.38 11 ALA B C 1
ATOM 2504 O O . ALA B 1 11 ? -14.992 32.625 1.485 1 28.38 11 ALA B O 1
ATOM 2505 N N . LYS B 1 12 ? -15.242 30.859 0.307 1 32.59 12 LYS B N 1
ATOM 2506 C CA . LYS B 1 12 ? -14.367 29.984 1.08 1 32.59 12 LYS B CA 1
ATOM 2507 C C . LYS B 1 12 ? -12.922 30.453 0.999 1 32.59 12 LYS B C 1
ATOM 2509 O O . LYS B 1 12 ? -12.305 30.406 -0.071 1 32.59 12 LYS B O 1
ATOM 2514 N N . GLY B 1 13 ? -12.547 31.5 1.697 1 29.58 13 GLY B N 1
ATOM 2515 C CA . GLY B 1 13 ? -11.133 31.844 1.799 1 29.58 13 GLY B CA 1
ATOM 2516 C C . GLY B 1 13 ? -10.266 30.656 2.182 1 29.58 13 GLY B C 1
ATOM 2517 O O . GLY B 1 13 ? -10.359 30.141 3.301 1 29.58 13 GLY B O 1
ATOM 2518 N N . LYS B 1 14 ? -9.766 29.938 1.263 1 40.16 14 LYS B N 1
ATOM 2519 C CA . LYS B 1 14 ? -8.852 28.828 1.471 1 40.16 14 LYS B CA 1
ATOM 2520 C C . LYS B 1 14 ? -7.543 29.297 2.094 1 40.16 14 LYS B C 1
ATOM 2522 O O . LYS B 1 14 ? -6.93 30.25 1.617 1 40.16 14 LYS B O 1
ATOM 2527 N N . ALA B 1 15 ? -7.328 29.047 3.453 1 41.09 15 ALA B N 1
ATOM 2528 C CA . ALA B 1 15 ? -6.035 29.219 4.109 1 41.09 15 ALA B CA 1
ATOM 2529 C C . ALA B 1 15 ? -4.898 28.75 3.203 1 41.09 15 ALA B C 1
ATOM 2531 O O . ALA B 1 15 ? -5.062 27.812 2.428 1 41.09 15 ALA B O 1
ATOM 2532 N N . ILE B 1 16 ? -3.979 29.641 2.92 1 41.62 16 ILE B N 1
ATOM 2533 C CA . ILE B 1 16 ? -2.818 29.312 2.098 1 41.62 16 ILE B CA 1
ATOM 2534 C C . ILE B 1 16 ? -2.08 28.109 2.697 1 41.62 16 ILE B C 1
ATOM 2536 O O . ILE B 1 16 ? -1.749 28.109 3.887 1 41.62 16 ILE B O 1
ATOM 2540 N N . ASP B 1 17 ? -2.332 27 2.139 1 41.06 17 ASP B N 1
ATOM 2541 C CA . ASP B 1 17 ? -1.623 25.797 2.551 1 41.06 17 ASP B CA 1
ATOM 2542 C C . ASP B 1 17 ? -0.141 25.875 2.195 1 41.06 17 ASP B C 1
ATOM 2544 O O . ASP B 1 17 ? 0.553 24.859 2.156 1 41.06 17 ASP B O 1
ATOM 2548 N N . HIS B 1 18 ? 0.231 27.078 1.533 1 36.31 18 HIS B N 1
ATOM 2549 C CA . HIS B 1 18 ? 1.592 26.875 1.054 1 36.31 18 HIS B CA 1
ATOM 2550 C C . HIS B 1 18 ? 2.596 26.922 2.201 1 36.31 18 HIS B C 1
ATOM 2552 O O . HIS B 1 18 ? 3.275 27.938 2.389 1 36.31 18 HIS B O 1
ATOM 2558 N N . GLN B 1 19 ? 2.301 26.594 3.246 1 31.64 19 GLN B N 1
ATOM 2559 C CA . GLN B 1 19 ? 3.521 26.609 4.043 1 31.64 19 GLN B CA 1
ATOM 2560 C C . GLN B 1 19 ? 4.637 25.828 3.373 1 31.64 19 GLN B C 1
ATOM 2562 O O . GLN B 1 19 ? 4.609 24.594 3.363 1 31.64 19 GLN B O 1
ATOM 2567 N N . ARG B 1 20 ? 5.309 26.344 2.447 1 33.31 20 ARG B N 1
ATOM 2568 C CA . ARG B 1 20 ? 6.621 25.75 2.242 1 33.31 20 ARG B CA 1
ATOM 2569 C C . ARG B 1 20 ? 7.316 25.484 3.574 1 33.31 20 ARG B C 1
ATOM 2571 O O . ARG B 1 20 ? 8.219 26.234 3.965 1 33.31 20 ARG B O 1
ATOM 2578 N N . GLY B 1 21 ? 6.602 25.438 4.625 1 32.19 21 GLY B N 1
ATOM 2579 C CA . GLY B 1 21 ? 7.387 25.109 5.809 1 32.19 21 GLY B CA 1
ATOM 2580 C C . GLY B 1 21 ? 8.297 23.922 5.617 1 32.19 21 GLY B C 1
ATOM 2581 O O . GLY B 1 21 ? 7.98 23 4.852 1 32.19 21 GLY B O 1
ATOM 2582 N N . LEU B 1 22 ? 9.555 24.219 5.941 1 32.31 22 LEU B N 1
ATOM 2583 C CA . LEU B 1 22 ? 10.633 23.234 6.031 1 32.31 22 LEU B CA 1
ATOM 2584 C C . LEU B 1 22 ? 10.164 21.953 6.707 1 32.31 22 LEU B C 1
ATOM 2586 O O . LEU B 1 22 ? 9.891 21.938 7.91 1 32.31 22 LEU B O 1
ATOM 2590 N N . ASP B 1 23 ? 9.383 21.266 6.062 1 37.53 23 ASP B N 1
ATOM 2591 C CA . ASP B 1 23 ? 9.25 19.906 6.57 1 37.53 23 ASP B CA 1
ATOM 2592 C C . ASP B 1 23 ? 10.617 19.25 6.758 1 37.53 23 ASP B C 1
ATOM 2594 O O . ASP B 1 23 ? 11.266 18.875 5.781 1 37.53 23 ASP B O 1
ATOM 2598 N N . TYR B 1 24 ? 11.32 19.906 7.695 1 35.12 24 TYR B N 1
ATOM 2599 C CA . TYR B 1 24 ? 12.586 19.234 7.926 1 35.12 24 TYR B CA 1
ATOM 2600 C C . TYR B 1 24 ? 12.383 17.953 8.734 1 35.12 24 TYR B C 1
ATOM 2602 O O . TYR B 1 24 ? 11.414 17.844 9.492 1 35.12 24 TYR B O 1
ATOM 2610 N N . TYR B 1 25 ? 12.766 16.844 8.156 1 38.84 25 TYR B N 1
ATOM 2611 C CA . TYR B 1 25 ? 12.938 15.672 9 1 38.84 25 TYR B CA 1
ATOM 2612 C C . TYR B 1 25 ? 14.297 15.688 9.688 1 38.84 25 TYR B C 1
ATOM 2614 O O . TYR B 1 25 ? 15.266 16.219 9.148 1 38.84 25 TYR B O 1
ATOM 2622 N N . TYR B 1 26 ? 14.203 15.562 10.953 1 34.47 26 TYR B N 1
ATOM 2623 C CA . TYR B 1 26 ? 15.43 15.531 11.742 1 34.47 26 TYR B CA 1
ATOM 2624 C C . TYR B 1 26 ? 16.297 14.344 11.344 1 34.47 26 TYR B C 1
ATOM 2626 O O . TYR B 1 26 ? 15.812 13.219 11.219 1 34.47 26 TYR B O 1
ATOM 2634 N N . GLU B 1 27 ? 17.172 14.531 10.469 1 33.56 27 GLU B N 1
ATOM 2635 C CA . GLU B 1 27 ? 18.141 13.477 10.234 1 33.56 27 GLU B CA 1
ATOM 2636 C C . GLU B 1 27 ? 19.094 13.32 11.422 1 33.56 27 GLU B C 1
ATOM 2638 O O . GLU B 1 27 ? 19.719 14.297 11.852 1 33.56 27 GLU B O 1
ATOM 2643 N N . GLU B 1 28 ? 18.906 12.586 12.367 1 31.7 28 GLU B N 1
ATOM 2644 C CA . GLU B 1 28 ? 20.172 12.234 12.984 1 31.7 28 GLU B CA 1
ATOM 2645 C C . GLU B 1 28 ? 21.219 11.852 11.93 1 31.7 28 GLU B C 1
ATOM 2647 O O . GLU B 1 28 ? 20.859 11.508 10.797 1 31.7 28 GLU B O 1
ATOM 2652 N N . GLU B 1 29 ? 22.562 11.625 12.305 1 29.67 29 GLU B N 1
ATOM 2653 C CA . GLU B 1 29 ? 23.781 11.438 11.531 1 29.67 29 GLU B CA 1
ATOM 2654 C C . GLU B 1 29 ? 23.562 10.477 10.367 1 29.67 29 GLU B C 1
ATOM 2656 O O . GLU B 1 29 ? 24.516 10.117 9.664 1 29.67 29 GLU B O 1
ATOM 2661 N N . ASP B 1 30 ? 22.688 9.609 10.367 1 30.61 30 ASP B N 1
ATOM 2662 C CA . ASP B 1 30 ? 22.875 8.828 9.148 1 30.61 30 ASP B CA 1
ATOM 2663 C C . ASP B 1 30 ? 22.328 9.562 7.926 1 30.61 30 ASP B C 1
ATOM 2665 O O . ASP B 1 30 ? 21.172 9.977 7.922 1 30.61 30 ASP B O 1
ATOM 2669 N N . ASP B 1 31 ? 23.094 10.078 6.93 1 30.81 31 ASP B N 1
ATOM 2670 C CA . ASP B 1 31 ? 23.109 11.016 5.816 1 30.81 31 ASP B CA 1
ATOM 2671 C C . ASP B 1 31 ? 22 10.719 4.82 1 30.81 31 ASP B C 1
ATOM 2673 O O . ASP B 1 31 ? 22.047 11.164 3.672 1 30.81 31 ASP B O 1
ATOM 2677 N N . HIS B 1 32 ? 21.094 9.781 4.879 1 29.75 32 HIS B N 1
ATOM 2678 C CA . HIS B 1 32 ? 20.531 9.578 3.553 1 29.75 32 HIS B CA 1
ATOM 2679 C C . HIS B 1 32 ? 19.438 10.594 3.266 1 29.75 32 HIS B C 1
ATOM 2681 O O . HIS B 1 32 ? 18.531 10.789 4.082 1 29.75 32 HIS B O 1
ATOM 2687 N N . GLU B 1 33 ? 19.641 11.586 2.391 1 28.91 33 GLU B N 1
ATOM 2688 C CA . GLU B 1 33 ? 18.984 12.781 1.875 1 28.91 33 GLU B CA 1
ATOM 2689 C C . GLU B 1 33 ? 17.641 12.453 1.248 1 28.91 33 GLU B C 1
ATOM 2691 O O . GLU B 1 33 ? 17.547 11.609 0.358 1 28.91 33 GLU B O 1
ATOM 2696 N N . VAL B 1 34 ? 16.594 12.547 1.803 1 29.3 34 VAL B N 1
ATOM 2697 C CA . VAL B 1 34 ? 15.281 12.414 1.187 1 29.3 34 VAL B CA 1
ATOM 2698 C C . VAL B 1 34 ? 15 13.625 0.3 1 29.3 34 VAL B C 1
ATOM 2700 O O . VAL B 1 34 ? 14.938 14.758 0.787 1 29.3 34 VAL B O 1
ATOM 2703 N N . LEU B 1 35 ? 15.367 13.688 -1.089 1 28.75 35 LEU B N 1
ATOM 2704 C CA . LEU B 1 35 ? 15.195 14.75 -2.07 1 28.75 35 LEU B CA 1
ATOM 2705 C C . LEU B 1 35 ? 13.727 14.883 -2.479 1 28.75 35 LEU B C 1
ATOM 2707 O O . LEU B 1 35 ? 13.07 13.883 -2.785 1 28.75 35 LEU B O 1
ATOM 2711 N N . GLY B 1 36 ? 13.086 15.844 -2.188 1 27.75 36 GLY B N 1
ATOM 2712 C CA . GLY B 1 36 ? 11.812 16.266 -2.756 1 27.75 36 GLY B CA 1
ATOM 2713 C C . GLY B 1 36 ? 11.898 16.562 -4.238 1 27.75 36 GLY B C 1
ATOM 2714 O O . GLY B 1 36 ? 12.805 17.266 -4.684 1 27.75 36 GLY B O 1
ATOM 2715 N N . TYR B 1 37 ? 11.414 15.711 -5.285 1 28.7 37 TYR B N 1
ATOM 2716 C CA . TYR B 1 37 ? 11.438 15.727 -6.742 1 28.7 37 TYR B CA 1
ATOM 2717 C C . TYR B 1 37 ? 10.727 16.953 -7.289 1 28.7 37 TYR B C 1
ATOM 2719 O O . TYR B 1 37 ? 9.508 17.094 -7.164 1 28.7 37 TYR B O 1
ATOM 2727 N N . ASN B 1 38 ? 11.406 18.109 -7.273 1 29.52 38 ASN B N 1
ATOM 2728 C CA . ASN B 1 38 ? 10.977 19.047 -8.305 1 29.52 38 ASN B CA 1
ATOM 2729 C C . ASN B 1 38 ? 11.211 18.484 -9.703 1 29.52 38 ASN B C 1
ATOM 2731 O O . ASN B 1 38 ? 12.172 17.75 -9.93 1 29.52 38 ASN B O 1
ATOM 2735 N N . SER B 1 39 ? 10.25 18.547 -10.758 1 33.34 39 SER B N 1
ATOM 2736 C CA . SER B 1 39 ? 10.016 18.031 -12.102 1 33.34 39 SER B CA 1
ATOM 2737 C C . SER B 1 39 ? 11.227 18.25 -13 1 33.34 39 SER B C 1
ATOM 2739 O O . SER B 1 39 ? 11.32 17.672 -14.086 1 33.34 39 SER B O 1
ATOM 2741 N N . THR B 1 40 ? 11.906 19.391 -13.023 1 32.72 40 THR B N 1
ATOM 2742 C CA . THR B 1 40 ? 12.742 19.766 -14.148 1 32.72 40 THR B CA 1
ATOM 2743 C C . THR B 1 40 ? 14.07 19.016 -14.117 1 32.72 40 THR B C 1
ATOM 2745 O O . THR B 1 40 ? 15.133 19.625 -13.961 1 32.72 40 THR B O 1
ATOM 2748 N N . ILE B 1 41 ? 14.211 17.922 -13.555 1 34.06 41 ILE B N 1
ATOM 2749 C CA . ILE B 1 41 ? 15.578 17.484 -13.281 1 34.06 41 ILE B CA 1
ATOM 2750 C C . ILE B 1 41 ? 16.156 16.797 -14.516 1 34.06 41 ILE B C 1
ATOM 2752 O O . ILE B 1 41 ? 15.68 15.75 -14.938 1 34.06 41 ILE B O 1
ATOM 2756 N N . ASN B 1 42 ? 16.719 17.609 -15.469 1 36.22 42 ASN B N 1
ATOM 2757 C CA . ASN B 1 42 ? 17.531 17.156 -16.609 1 36.22 42 ASN B CA 1
ATOM 2758 C C . ASN B 1 42 ? 18.516 16.078 -16.188 1 36.22 42 ASN B C 1
ATOM 2760 O O . ASN B 1 42 ? 18.719 15.828 -15 1 36.22 42 ASN B O 1
ATOM 2764 N N . LYS B 1 43 ? 19.656 15.688 -17.219 1 38.56 43 LYS B N 1
ATOM 2765 C CA . LYS B 1 43 ? 20.766 14.734 -17.234 1 38.56 43 LYS B CA 1
ATOM 2766 C C . LYS B 1 43 ? 21.625 14.867 -15.992 1 38.56 43 LYS B C 1
ATOM 2768 O O . LYS B 1 43 ? 22.234 13.891 -15.547 1 38.56 43 LYS B O 1
ATOM 2773 N N . GLU B 1 44 ? 22 16 -15.555 1 37.84 44 GLU B N 1
ATOM 2774 C CA . GLU B 1 44 ? 22.844 16.297 -14.398 1 37.84 44 GLU B CA 1
ATOM 2775 C C . GLU B 1 44 ? 22.188 15.828 -13.102 1 37.84 44 GLU B C 1
ATOM 2777 O O . GLU B 1 44 ? 22.859 15.758 -12.062 1 37.84 44 GLU B O 1
ATOM 2782 N N . ALA B 1 45 ? 20.906 15.578 -13.133 1 42.25 45 ALA B N 1
ATOM 2783 C CA . ALA B 1 45 ? 20.141 15.148 -11.977 1 42.25 45 ALA B CA 1
ATOM 2784 C C . ALA B 1 45 ? 20.359 13.672 -11.68 1 42.25 45 ALA B C 1
ATOM 2786 O O . ALA B 1 45 ? 20.391 13.258 -10.516 1 42.25 45 ALA B O 1
ATOM 2787 N N . ALA B 1 46 ? 20.594 12.891 -12.773 1 46.06 46 ALA B N 1
ATOM 2788 C CA . ALA B 1 46 ? 20.875 11.484 -12.523 1 46.06 46 ALA B CA 1
ATOM 2789 C C . ALA B 1 46 ? 22.172 11.312 -11.742 1 46.06 46 ALA B C 1
ATOM 2791 O O . ALA B 1 46 ? 22.266 10.469 -10.844 1 46.06 46 ALA B O 1
ATOM 2792 N N . PHE B 1 47 ? 23.188 12.031 -12.242 1 44.25 47 PHE B N 1
ATOM 2793 C CA . PHE B 1 47 ? 24.469 11.953 -11.555 1 44.25 47 PHE B CA 1
ATOM 2794 C C . PHE B 1 47 ? 24.344 12.375 -10.094 1 44.25 47 PHE B C 1
ATOM 2796 O O . PHE B 1 47 ? 24.922 11.758 -9.203 1 44.25 47 PHE B O 1
ATOM 2803 N N . HIS B 1 48 ? 23.656 13.375 -9.836 1 49.69 48 HIS B N 1
ATOM 2804 C CA . HIS B 1 48 ? 23.5 13.906 -8.492 1 49.69 48 HIS B CA 1
ATOM 2805 C C . HIS B 1 48 ? 22.625 12.992 -7.641 1 49.69 48 HIS B C 1
ATOM 2807 O O . HIS B 1 48 ? 22.844 12.867 -6.43 1 49.69 48 HIS B O 1
ATOM 2813 N N . VAL B 1 49 ? 21.781 12.258 -8.297 1 54.75 49 VAL B N 1
ATOM 2814 C CA . VAL B 1 49 ? 20.859 11.383 -7.562 1 54.75 49 VAL B CA 1
ATOM 2815 C C . VAL B 1 49 ? 21.609 10.125 -7.121 1 54.75 49 VAL B C 1
ATOM 2817 O O . VAL B 1 49 ? 21.375 9.609 -6.023 1 54.75 49 VAL B O 1
ATOM 2820 N N . ILE B 1 50 ? 22.641 9.68 -7.93 1 54.62 50 ILE B N 1
ATOM 2821 C CA . ILE B 1 50 ? 23.344 8.438 -7.637 1 54.62 50 ILE B CA 1
ATOM 2822 C C . ILE B 1 50 ? 24.156 8.594 -6.355 1 54.62 50 ILE B C 1
ATOM 2824 O O . ILE B 1 50 ? 24.312 7.645 -5.586 1 54.62 50 ILE B O 1
ATOM 2828 N N . HIS B 1 51 ? 24.547 9.867 -6.156 1 58.91 51 HIS B N 1
ATOM 2829 C CA . HIS B 1 51 ? 25.359 10.062 -4.957 1 58.91 51 HIS B CA 1
ATOM 2830 C C . HIS B 1 51 ? 24.5 9.953 -3.695 1 58.91 51 HIS B C 1
ATOM 2832 O O . HIS B 1 51 ? 25.031 9.742 -2.604 1 58.91 51 HIS B O 1
ATOM 2838 N N . LYS B 1 52 ? 23.234 9.836 -3.936 1 69 52 LYS B N 1
ATOM 2839 C CA . LYS B 1 52 ? 22.344 9.773 -2.777 1 69 52 LYS B CA 1
ATOM 2840 C C . LYS B 1 52 ? 21.953 8.336 -2.451 1 69 52 LYS B C 1
ATOM 2842 O O . LYS B 1 52 ? 21.25 8.086 -1.478 1 69 52 LYS B O 1
ATOM 2847 N N . ILE B 1 53 ? 22.641 7.395 -3.236 1 78.19 53 ILE B N 1
ATOM 2848 C CA . ILE B 1 53 ? 22.312 5.988 -3.02 1 78.19 53 ILE B CA 1
ATOM 2849 C C . ILE B 1 53 ? 23.484 5.289 -2.332 1 78.19 53 ILE B C 1
ATOM 2851 O O . ILE B 1 53 ? 24.609 5.328 -2.824 1 78.19 53 ILE B O 1
ATOM 2855 N N . PRO B 1 54 ? 23.234 4.812 -1.179 1 81.56 54 PRO B N 1
ATOM 2856 C CA . PRO B 1 54 ? 24.312 4.07 -0.521 1 81.56 54 PRO B CA 1
ATOM 2857 C C . PRO B 1 54 ? 24.844 2.922 -1.375 1 81.56 54 PRO B C 1
ATOM 2859 O O . PRO B 1 54 ? 24.125 2.416 -2.248 1 81.56 54 PRO B O 1
ATOM 2862 N N . PRO B 1 55 ? 26.078 2.637 -1.146 1 83 55 PRO B N 1
ATOM 2863 C CA . PRO B 1 55 ? 26.625 1.493 -1.879 1 83 55 PRO B CA 1
ATOM 2864 C C . PRO B 1 55 ? 26.031 0.161 -1.421 1 83 55 PRO B C 1
ATOM 2866 O O . PRO B 1 55 ? 25.578 0.046 -0.284 1 83 55 PRO B O 1
ATOM 2869 N N . GLY B 1 56 ? 25.984 -0.733 -2.383 1 86.81 56 GLY B N 1
ATOM 2870 C CA . GLY B 1 56 ? 25.531 -2.076 -2.053 1 86.81 56 GLY B CA 1
ATOM 2871 C C . GLY B 1 56 ? 24.297 -2.502 -2.834 1 86.81 56 GLY B C 1
ATOM 2872 O O . GLY B 1 56 ? 23.859 -1.793 -3.74 1 86.81 56 GLY B O 1
ATOM 2873 N N . ASP B 1 57 ? 23.828 -3.725 -2.494 1 89.69 57 ASP B N 1
ATOM 2874 C CA . ASP B 1 57 ? 22.688 -4.281 -3.232 1 89.69 57 ASP B CA 1
ATOM 2875 C C . ASP B 1 57 ? 21.609 -4.773 -2.279 1 89.69 57 ASP B C 1
ATOM 2877 O O . ASP B 1 57 ? 20.891 -5.727 -2.59 1 89.69 57 ASP B O 1
ATOM 2881 N N . THR B 1 58 ? 21.641 -4.137 -1.099 1 95.12 58 THR B N 1
ATOM 2882 C CA . THR B 1 58 ? 20.625 -4.5 -0.12 1 95.12 58 THR B CA 1
ATOM 2883 C C . THR B 1 58 ? 19.25 -4.02 -0.57 1 95.12 58 THR B C 1
ATOM 2885 O O . THR B 1 58 ? 19.141 -3.209 -1.491 1 95.12 58 THR B O 1
ATOM 2888 N N . PRO B 1 59 ? 18.203 -4.598 0.08 1 97.44 59 PRO B N 1
ATOM 2889 C CA . PRO B 1 59 ? 16.859 -4.172 -0.301 1 97.44 59 PRO B CA 1
ATOM 2890 C C . PRO B 1 59 ? 16.656 -2.66 -0.189 1 97.44 59 PRO B C 1
ATOM 2892 O O . PRO B 1 59 ? 16.016 -2.053 -1.046 1 97.44 59 PRO B O 1
ATOM 2895 N N . TYR B 1 60 ? 17.203 -2.008 0.818 1 97.62 60 TYR B N 1
ATOM 2896 C CA . TYR B 1 60 ? 17.078 -0.563 0.964 1 97.62 60 TYR B CA 1
ATOM 2897 C C . TYR B 1 60 ? 17.734 0.166 -0.201 1 97.62 60 TYR B C 1
ATOM 2899 O O . TYR B 1 60 ? 17.172 1.126 -0.736 1 97.62 60 TYR B O 1
ATOM 2907 N N . VAL B 1 61 ? 18.891 -0.274 -0.553 1 96.69 61 VAL B N 1
ATOM 2908 C CA . VAL B 1 61 ? 19.625 0.357 -1.643 1 96.69 61 VAL B CA 1
ATOM 2909 C C . VAL B 1 61 ? 18.844 0.215 -2.947 1 96.69 61 VAL B C 1
ATOM 2911 O O . VAL B 1 61 ? 18.734 1.169 -3.723 1 96.69 61 VAL B O 1
ATOM 2914 N N . ARG B 1 62 ? 18.297 -0.966 -3.127 1 96.5 62 ARG B N 1
ATOM 2915 C CA . ARG B 1 62 ? 17.484 -1.183 -4.32 1 96.5 62 ARG B CA 1
ATOM 2916 C C . ARG B 1 62 ? 16.281 -0.263 -4.324 1 96.5 62 ARG B C 1
ATOM 2918 O O . ARG B 1 62 ? 15.891 0.258 -5.371 1 96.5 62 ARG B O 1
ATOM 2925 N N . ALA B 1 63 ? 15.664 -0.115 -3.146 1 97.5 63 ALA B N 1
ATOM 2926 C CA . ALA B 1 63 ? 14.508 0.775 -3.029 1 97.5 63 ALA B CA 1
ATOM 2927 C C . ALA B 1 63 ? 14.883 2.207 -3.406 1 97.5 63 ALA B C 1
ATOM 2929 O O . ALA B 1 63 ? 14.156 2.865 -4.156 1 97.5 63 ALA B O 1
ATOM 2930 N N . LYS B 1 64 ? 15.977 2.637 -2.914 1 95.75 64 LYS B N 1
ATOM 2931 C CA . LYS B 1 64 ? 16.438 3.994 -3.205 1 95.75 64 LYS B CA 1
ATOM 2932 C C . LYS B 1 64 ? 16.75 4.164 -4.691 1 95.75 64 LYS B C 1
ATOM 2934 O O . LYS B 1 64 ? 16.453 5.207 -5.273 1 95.75 64 LYS B O 1
ATOM 2939 N N . HIS B 1 65 ? 17.359 3.139 -5.293 1 95.44 65 HIS B N 1
ATOM 2940 C CA . HIS B 1 65 ? 17.641 3.162 -6.723 1 95.44 65 HIS B CA 1
ATOM 2941 C C . HIS B 1 65 ? 16.359 3.279 -7.535 1 95.44 65 HIS B C 1
ATOM 2943 O O . HIS B 1 65 ? 16.297 4.059 -8.492 1 95.44 65 HIS B O 1
ATOM 2949 N N . LEU B 1 66 ? 15.344 2.506 -7.191 1 96 66 LEU B N 1
ATOM 2950 C CA . LEU B 1 66 ? 14.047 2.566 -7.859 1 96 66 LEU B CA 1
ATOM 2951 C C . LEU B 1 66 ? 13.422 3.949 -7.707 1 96 66 LEU B C 1
ATOM 2953 O O . LEU B 1 66 ? 12.852 4.484 -8.664 1 96 66 LEU B O 1
ATOM 2957 N N . GLN B 1 67 ? 13.555 4.523 -6.547 1 94.12 67 GLN B N 1
ATOM 2958 C CA . GLN B 1 67 ? 12.945 5.812 -6.234 1 94.12 67 GLN B CA 1
ATOM 2959 C C . GLN B 1 67 ? 13.625 6.941 -7 1 94.12 67 GLN B C 1
ATOM 2961 O O . GLN B 1 67 ? 12.953 7.754 -7.645 1 94.12 67 GLN B O 1
ATOM 2966 N N . LEU B 1 68 ? 14.938 6.926 -6.965 1 92.06 68 LEU B N 1
ATOM 2967 C CA . LEU B 1 68 ? 15.664 8.133 -7.359 1 92.06 68 LEU B CA 1
ATOM 2968 C C . LEU B 1 68 ? 16.188 8 -8.781 1 92.06 68 LEU B C 1
ATOM 2970 O O . LEU B 1 68 ? 16.344 9 -9.492 1 92.06 68 LEU B O 1
ATOM 2974 N N . VAL B 1 69 ? 16.531 6.777 -9.219 1 91.56 69 VAL B N 1
ATOM 2975 C CA . VAL B 1 69 ? 17.156 6.566 -10.523 1 91.56 69 VAL B CA 1
ATOM 2976 C C . VAL B 1 69 ? 16.109 6.113 -11.531 1 91.56 69 VAL B C 1
ATOM 2978 O O . VAL B 1 69 ? 15.922 6.754 -12.57 1 91.56 69 VAL B O 1
ATOM 2981 N N . GLU B 1 70 ? 15.391 5.121 -11.172 1 93.44 70 GLU B N 1
ATOM 2982 C CA . GLU B 1 70 ? 14.398 4.566 -12.094 1 93.44 70 GLU B CA 1
ATOM 2983 C C . GLU B 1 70 ? 13.086 5.344 -12.023 1 93.44 70 GLU B C 1
ATOM 2985 O O . GLU B 1 70 ? 12.234 5.207 -12.898 1 93.44 70 GLU B O 1
ATOM 2990 N N . LYS B 1 71 ? 12.883 6.133 -10.93 1 94.19 71 LYS B N 1
ATOM 2991 C CA . LYS B 1 71 ? 11.68 6.934 -10.727 1 94.19 71 LYS B CA 1
ATOM 2992 C C . LYS B 1 71 ? 10.43 6.062 -10.734 1 94.19 71 LYS B C 1
ATOM 2994 O O . LYS B 1 71 ? 9.453 6.371 -11.422 1 94.19 71 LYS B O 1
ATOM 2999 N N . ASP B 1 72 ? 10.539 4.957 -10.195 1 96.06 72 ASP B N 1
ATOM 3000 C CA . ASP B 1 72 ? 9.43 4.031 -9.969 1 96.06 72 ASP B CA 1
ATOM 3001 C C . ASP B 1 72 ? 9.023 4.02 -8.492 1 96.06 72 ASP B C 1
ATOM 3003 O O . ASP B 1 72 ? 9.383 3.104 -7.754 1 96.06 72 ASP B O 1
ATOM 3007 N N . PRO B 1 73 ? 8.219 4.938 -8.109 1 96.31 73 PRO B N 1
ATOM 3008 C CA . PRO B 1 73 ? 7.867 5.055 -6.691 1 96.31 73 PRO B CA 1
ATOM 3009 C C . PRO B 1 73 ? 7.09 3.842 -6.176 1 96.31 73 PRO B C 1
ATOM 3011 O O . PRO B 1 73 ? 7.273 3.432 -5.027 1 96.31 73 PRO B O 1
ATOM 3014 N N . GLN B 1 74 ? 6.246 3.275 -7.008 1 95.62 74 GLN B N 1
ATOM 3015 C CA . GLN B 1 74 ? 5.492 2.104 -6.57 1 95.62 74 GLN B CA 1
ATOM 3016 C C . GLN B 1 74 ? 6.426 0.935 -6.266 1 95.62 74 GLN B C 1
ATOM 3018 O O . GLN B 1 74 ? 6.293 0.284 -5.227 1 95.62 74 GLN B O 1
ATOM 3023 N N . GLY B 1 75 ? 7.305 0.744 -7.203 1 96.81 75 GLY B N 1
ATOM 3024 C CA . GLY B 1 75 ? 8.297 -0.295 -6.969 1 96.81 75 GLY B CA 1
ATOM 3025 C C . GLY B 1 75 ? 9.156 -0.029 -5.75 1 96.81 75 GLY B C 1
ATOM 3026 O O . GLY B 1 75 ? 9.547 -0.961 -5.043 1 96.81 75 GLY B O 1
ATOM 3027 N N . SER B 1 76 ? 9.477 1.226 -5.539 1 97.94 76 SER B N 1
ATOM 3028 C CA . SER B 1 76 ? 10.305 1.577 -4.391 1 97.94 76 SER B CA 1
ATOM 3029 C C . SER B 1 76 ? 9.609 1.221 -3.08 1 97.94 76 SER B C 1
ATOM 3031 O O . SER B 1 76 ? 10.258 0.801 -2.119 1 97.94 76 SER B O 1
ATOM 3033 N N . ILE B 1 77 ? 8.297 1.403 -2.99 1 98.25 77 ILE B N 1
ATOM 3034 C CA . ILE B 1 77 ? 7.535 1.074 -1.788 1 98.25 77 ILE B CA 1
ATOM 3035 C C . ILE B 1 77 ? 7.715 -0.404 -1.453 1 98.25 77 ILE B C 1
ATOM 3037 O O . ILE B 1 77 ? 7.973 -0.76 -0.3 1 98.25 77 ILE B O 1
ATOM 3041 N N . VAL B 1 78 ? 7.586 -1.292 -2.457 1 98.25 78 VAL B N 1
ATOM 3042 C CA . VAL B 1 78 ? 7.73 -2.73 -2.266 1 98.25 78 VAL B CA 1
ATOM 3043 C C . VAL B 1 78 ? 9.109 -3.041 -1.69 1 98.25 78 VAL B C 1
ATOM 3045 O O . VAL B 1 78 ? 9.234 -3.807 -0.732 1 98.25 78 VAL B O 1
ATOM 3048 N N . TRP B 1 79 ? 10.086 -2.385 -2.213 1 98.06 79 TRP B N 1
ATOM 3049 C CA . TRP B 1 79 ? 11.453 -2.699 -1.8 1 98.06 79 TRP B CA 1
ATOM 3050 C C . TRP B 1 79 ? 11.766 -2.072 -0.447 1 98.06 79 TRP B C 1
ATOM 3052 O O . TRP B 1 79 ? 12.531 -2.637 0.343 1 98.06 79 TRP B O 1
ATOM 3062 N N . PHE B 1 80 ? 11.242 -0.916 -0.116 1 98.5 80 PHE B N 1
ATOM 3063 C CA . PHE B 1 80 ? 11.359 -0.404 1.244 1 98.5 80 PHE B CA 1
ATOM 3064 C C . PHE B 1 80 ? 10.719 -1.364 2.24 1 98.5 80 PHE B C 1
ATOM 3066 O O . PHE B 1 80 ? 11.266 -1.602 3.32 1 98.5 80 PHE B O 1
ATOM 3073 N N . TRP B 1 81 ? 9.531 -1.87 1.884 1 98.44 81 TRP B N 1
ATOM 3074 C CA . TRP B 1 81 ? 8.844 -2.832 2.738 1 98.44 81 TRP B CA 1
ATOM 3075 C C . TRP B 1 81 ? 9.68 -4.098 2.918 1 98.44 81 TRP B C 1
ATOM 3077 O O . TRP B 1 81 ? 9.812 -4.605 4.031 1 98.44 81 TRP B O 1
ATOM 3087 N N . LYS B 1 82 ? 10.289 -4.57 1.819 1 98.19 82 LYS B N 1
ATOM 3088 C CA . LYS B 1 82 ? 11.219 -5.695 1.911 1 98.19 82 LYS B CA 1
ATOM 3089 C C . LYS B 1 82 ? 12.359 -5.383 2.873 1 98.19 82 LYS B C 1
ATOM 3091 O O . LYS B 1 82 ? 12.797 -6.254 3.627 1 98.19 82 LYS B O 1
ATOM 3096 N N . ALA B 1 83 ? 12.898 -4.18 2.791 1 98.44 83 ALA B N 1
ATOM 3097 C CA . ALA B 1 83 ? 13.977 -3.752 3.68 1 98.44 83 ALA B CA 1
ATOM 3098 C C . ALA B 1 83 ? 13.539 -3.816 5.141 1 98.44 83 ALA B C 1
ATOM 3100 O O . ALA B 1 83 ? 14.273 -4.316 5.992 1 98.44 83 ALA B O 1
ATOM 3101 N N . ILE B 1 84 ? 12.352 -3.35 5.441 1 98.56 84 ILE B N 1
ATOM 3102 C CA . ILE B 1 84 ? 11.812 -3.373 6.801 1 98.56 84 ILE B CA 1
ATOM 3103 C C . ILE B 1 84 ? 11.695 -4.816 7.281 1 98.56 84 ILE B C 1
ATOM 3105 O O . ILE B 1 84 ? 12.148 -5.148 8.383 1 98.56 84 ILE B O 1
ATOM 3109 N N . ASN B 1 85 ? 11.109 -5.691 6.41 1 97.5 85 ASN B N 1
ATOM 3110 C CA . ASN B 1 85 ? 10.914 -7.094 6.758 1 97.5 85 ASN B CA 1
ATOM 3111 C C . ASN B 1 85 ? 12.25 -7.805 6.988 1 97.5 85 ASN B C 1
ATOM 3113 O O . ASN B 1 85 ? 12.328 -8.742 7.781 1 97.5 85 ASN B O 1
ATOM 3117 N N . ALA B 1 86 ? 13.312 -7.281 6.336 1 97.56 86 ALA B N 1
ATOM 3118 C CA . ALA B 1 86 ? 14.633 -7.906 6.426 1 97.56 86 ALA B CA 1
ATOM 3119 C C . ALA B 1 86 ? 15.469 -7.258 7.523 1 97.56 86 ALA B C 1
ATOM 3121 O O . ALA B 1 86 ? 16.609 -7.668 7.77 1 97.56 86 ALA B O 1
ATOM 3122 N N . GLY B 1 87 ? 14.977 -6.246 8.094 1 97.25 87 GLY B N 1
ATOM 3123 C CA . GLY B 1 87 ? 15.734 -5.531 9.109 1 97.25 87 GLY B CA 1
ATOM 3124 C C . GLY B 1 87 ? 16.844 -4.676 8.531 1 97.25 87 GLY B C 1
ATOM 3125 O O . GLY B 1 87 ? 17.828 -4.375 9.219 1 97.25 87 GLY B O 1
ATOM 3126 N N . ASP B 1 88 ? 16.719 -4.34 7.289 1 97.5 88 ASP B N 1
ATOM 3127 C CA . ASP B 1 88 ? 17.734 -3.553 6.59 1 97.5 88 ASP B CA 1
ATOM 3128 C C . ASP B 1 88 ? 17.453 -2.057 6.719 1 97.5 88 ASP B C 1
ATOM 3130 O O . ASP B 1 88 ? 16.625 -1.514 5.984 1 97.5 88 ASP B O 1
ATOM 3134 N N . ARG B 1 89 ? 18.188 -1.328 7.566 1 96.44 89 ARG B N 1
ATOM 3135 C CA . ARG B 1 89 ? 18.047 0.113 7.758 1 96.44 89 ARG B CA 1
ATOM 3136 C C . ARG B 1 89 ? 16.594 0.499 7.977 1 96.44 89 ARG B C 1
ATOM 3138 O O . ARG B 1 89 ? 16.062 1.363 7.273 1 96.44 89 ARG B O 1
ATOM 3145 N N . VAL B 1 90 ? 16 -0.14 8.961 1 98 90 VAL B N 1
ATOM 3146 C CA . VAL B 1 90 ? 14.562 -0.068 9.188 1 98 90 VAL B CA 1
ATOM 3147 C C . VAL B 1 90 ? 14.148 1.384 9.422 1 98 90 VAL B C 1
ATOM 3149 O O . VAL B 1 90 ? 13.117 1.828 8.914 1 98 90 VAL B O 1
ATOM 3152 N N . ASP B 1 91 ? 14.961 2.225 10.133 1 97 91 ASP B N 1
ATOM 3153 C CA . ASP B 1 91 ? 14.664 3.629 10.383 1 97 91 ASP B CA 1
ATOM 3154 C C . ASP B 1 91 ? 14.453 4.387 9.078 1 97 91 ASP B C 1
ATOM 3156 O O . ASP B 1 91 ? 13.391 4.973 8.852 1 97 91 ASP B O 1
ATOM 3160 N N . SER B 1 92 ? 15.453 4.316 8.258 1 95.75 92 SER B N 1
ATOM 3161 C CA . SER B 1 92 ? 15.43 5.035 6.988 1 95.75 92 SER B CA 1
ATOM 3162 C C . SER B 1 92 ? 14.375 4.465 6.047 1 95.75 92 SER B C 1
ATOM 3164 O O . SER B 1 92 ? 13.688 5.215 5.352 1 95.75 92 SER B O 1
ATOM 3166 N N . ALA B 1 93 ? 14.289 3.125 6.051 1 98 93 ALA B N 1
ATOM 3167 C CA . ALA B 1 93 ? 13.352 2.465 5.141 1 98 93 ALA B CA 1
ATOM 3168 C C . ALA B 1 93 ? 11.914 2.885 5.426 1 98 93 ALA B C 1
ATOM 3170 O O . ALA B 1 93 ? 11.164 3.207 4.504 1 98 93 ALA B O 1
ATOM 3171 N N . LEU B 1 94 ? 11.508 2.893 6.691 1 98.44 94 LEU B N 1
ATOM 3172 C CA . LEU B 1 94 ? 10.141 3.254 7.059 1 98.44 94 LEU B CA 1
ATOM 3173 C C . LEU B 1 94 ? 9.867 4.723 6.746 1 98.44 94 LEU B C 1
ATOM 3175 O O . LEU B 1 94 ? 8.812 5.055 6.191 1 98.44 94 LEU B O 1
ATOM 3179 N N . LYS B 1 95 ? 10.766 5.602 7.094 1 96.75 95 LYS B N 1
ATOM 3180 C CA . LYS B 1 95 ? 10.602 7.023 6.809 1 96.75 95 LYS B CA 1
ATOM 3181 C C . LYS B 1 95 ? 10.453 7.273 5.312 1 96.75 95 LYS B C 1
ATOM 3183 O O . LYS B 1 95 ? 9.539 7.977 4.883 1 96.75 95 LYS B O 1
ATOM 3188 N N . ASP B 1 96 ? 11.375 6.691 4.566 1 96.19 96 ASP B N 1
ATOM 3189 C CA . ASP B 1 96 ? 11.375 6.898 3.121 1 96.19 96 ASP B CA 1
ATOM 3190 C C . ASP B 1 96 ? 10.125 6.297 2.484 1 96.19 96 ASP B C 1
ATOM 3192 O O . ASP B 1 96 ? 9.539 6.887 1.57 1 96.19 96 ASP B O 1
ATOM 3196 N N . MET B 1 97 ? 9.734 5.07 2.965 1 97.81 97 MET B N 1
ATOM 3197 C CA . MET B 1 97 ? 8.5 4.457 2.467 1 97.81 97 MET B CA 1
ATOM 3198 C C . MET B 1 97 ? 7.309 5.379 2.68 1 97.81 97 MET B C 1
ATOM 3200 O O . MET B 1 97 ? 6.504 5.582 1.77 1 97.81 97 MET B O 1
ATOM 3204 N N . ALA B 1 98 ? 7.199 5.961 3.895 1 97.94 98 ALA B N 1
ATOM 3205 C CA . ALA B 1 98 ? 6.09 6.844 4.238 1 97.94 98 ALA B CA 1
ATOM 3206 C C . ALA B 1 98 ? 6.09 8.094 3.355 1 97.94 98 ALA B C 1
ATOM 3208 O O . ALA B 1 98 ? 5.035 8.531 2.896 1 97.94 98 ALA B O 1
ATOM 3209 N N . VAL B 1 99 ? 7.223 8.625 3.074 1 95.81 99 VAL B N 1
ATOM 3210 C CA . VAL B 1 99 ? 7.355 9.828 2.256 1 95.81 99 VAL B CA 1
ATOM 3211 C C . VAL B 1 99 ? 6.922 9.523 0.822 1 95.81 99 VAL B C 1
ATOM 3213 O O . VAL B 1 99 ? 6.203 10.32 0.205 1 95.81 99 VAL B O 1
ATOM 3216 N N . VAL B 1 100 ? 7.359 8.406 0.296 1 97.12 100 VAL B N 1
ATOM 3217 C CA . VAL B 1 100 ? 6.988 8.023 -1.062 1 97.12 100 VAL B CA 1
ATOM 3218 C C . VAL B 1 100 ? 5.48 7.797 -1.14 1 97.12 100 VAL B C 1
ATOM 3220 O O . VAL B 1 100 ? 4.836 8.188 -2.117 1 97.12 100 VAL B O 1
ATOM 3223 N N . MET B 1 101 ? 4.918 7.102 -0.106 1 97.25 101 MET B N 1
ATOM 3224 C CA . MET B 1 101 ? 3.473 6.887 -0.082 1 97.25 101 MET B CA 1
ATOM 3225 C C . MET B 1 101 ? 2.723 8.211 -0.091 1 97.25 101 MET B C 1
ATOM 3227 O O . MET B 1 101 ? 1.702 8.352 -0.766 1 97.25 101 MET B O 1
ATOM 3231 N N . LYS B 1 102 ? 3.197 9.18 0.646 1 95.94 102 LYS B N 1
ATOM 3232 C CA . LYS B 1 102 ? 2.592 10.508 0.648 1 95.94 102 LYS B CA 1
ATOM 3233 C C . LYS B 1 102 ? 2.615 11.125 -0.748 1 95.94 102 LYS B C 1
ATOM 3235 O O . LYS B 1 102 ? 1.625 11.711 -1.19 1 95.94 102 LYS B O 1
ATOM 3240 N N . GLN B 1 103 ? 3.73 11 -1.418 1 95.12 103 GLN B N 1
ATOM 3241 C CA . GLN B 1 103 ? 3.887 11.531 -2.768 1 95.12 103 GLN B CA 1
ATOM 3242 C C . GLN B 1 103 ? 2.887 10.891 -3.729 1 95.12 103 GLN B C 1
ATOM 3244 O O . GLN B 1 103 ? 2.443 11.531 -4.684 1 95.12 103 GLN B O 1
ATOM 3249 N N . LEU B 1 104 ? 2.543 9.664 -3.469 1 95.25 104 LEU B N 1
ATOM 3250 C CA . LEU B 1 104 ? 1.599 8.938 -4.312 1 95.25 104 LEU B CA 1
ATOM 3251 C C . LEU B 1 104 ? 0.168 9.141 -3.822 1 95.25 104 LEU B C 1
ATOM 3253 O O . LEU B 1 104 ? -0.734 8.391 -4.203 1 95.25 104 LEU B O 1
ATOM 3257 N N . ASP B 1 105 ? -0.032 10.062 -2.873 1 95.44 105 ASP B N 1
ATOM 3258 C CA . ASP B 1 105 ? -1.334 10.398 -2.307 1 95.44 105 ASP B CA 1
ATOM 3259 C C . ASP B 1 105 ? -1.924 9.219 -1.541 1 95.44 105 ASP B C 1
ATOM 3261 O O . ASP B 1 105 ? -3.121 8.945 -1.641 1 95.44 105 ASP B O 1
ATOM 3265 N N . ARG B 1 106 ? -1.063 8.414 -0.94 1 97.12 106 ARG B N 1
ATOM 3266 C CA . ARG B 1 106 ? -1.451 7.301 -0.087 1 97.12 106 ARG B CA 1
ATOM 3267 C C . ARG B 1 106 ? -1.145 7.594 1.377 1 97.12 106 ARG B C 1
ATOM 3269 O O . ARG B 1 106 ? -0.55 6.766 2.07 1 97.12 106 ARG B O 1
ATOM 3276 N N . ALA B 1 107 ? -1.524 8.781 1.846 1 97.25 107 ALA B N 1
ATOM 3277 C CA . ALA B 1 107 ? -1.187 9.258 3.184 1 97.25 107 ALA B CA 1
ATOM 3278 C C . ALA B 1 107 ? -1.797 8.359 4.258 1 97.25 107 ALA B C 1
ATOM 3280 O O . ALA B 1 107 ? -1.157 8.07 5.27 1 97.25 107 ALA B O 1
ATOM 3281 N N . GLU B 1 108 ? -3.021 7.906 4.074 1 97.31 108 GLU B N 1
ATOM 3282 C CA . GLU B 1 108 ? -3.684 7.078 5.078 1 97.31 108 GLU B CA 1
ATOM 3283 C C . GLU B 1 108 ? -2.955 5.75 5.262 1 97.31 108 GLU B C 1
ATOM 3285 O O . GLU B 1 108 ? -2.783 5.281 6.387 1 97.31 108 GLU B O 1
ATOM 3290 N N . GLU B 1 109 ? -2.584 5.105 4.168 1 97.69 109 GLU B N 1
ATOM 3291 C CA . GLU B 1 109 ? -1.796 3.879 4.262 1 97.69 109 GLU B CA 1
ATOM 3292 C C . GLU B 1 109 ? -0.461 4.133 4.957 1 97.69 109 GLU B C 1
ATOM 3294 O O . GLU B 1 109 ? 0.003 3.301 5.742 1 97.69 109 GLU B O 1
ATOM 3299 N N . ALA B 1 110 ? 0.157 5.273 4.66 1 98.5 110 ALA B N 1
ATOM 3300 C CA . ALA B 1 110 ? 1.435 5.629 5.273 1 98.5 110 ALA B CA 1
ATOM 3301 C C . ALA B 1 110 ? 1.308 5.727 6.789 1 98.5 110 ALA B C 1
ATOM 3303 O O . ALA B 1 110 ? 2.203 5.301 7.523 1 98.5 110 ALA B O 1
ATOM 3304 N N . VAL B 1 111 ? 0.237 6.332 7.23 1 98.56 111 VAL B N 1
ATOM 3305 C CA . VAL B 1 111 ? -0.008 6.426 8.664 1 98.56 111 VAL B CA 1
ATOM 3306 C C . VAL B 1 111 ? -0.037 5.027 9.273 1 98.56 111 VAL B C 1
ATOM 3308 O O . VAL B 1 111 ? 0.607 4.777 10.297 1 98.56 111 VAL B O 1
ATOM 3311 N N . GLU B 1 112 ? -0.757 4.109 8.625 1 98.19 112 GLU B N 1
ATOM 3312 C CA . GLU B 1 112 ? -0.874 2.758 9.164 1 98.19 112 GLU B CA 1
ATOM 3313 C C . GLU B 1 112 ? 0.46 2.02 9.102 1 98.19 112 GLU B C 1
ATOM 3315 O O . GLU B 1 112 ? 0.766 1.201 9.969 1 98.19 112 GLU B O 1
ATOM 3320 N N . ALA B 1 113 ? 1.253 2.275 8.062 1 98.44 113 ALA B N 1
ATOM 3321 C CA . ALA B 1 113 ? 2.592 1.697 7.984 1 98.44 113 ALA B CA 1
ATOM 3322 C C . ALA B 1 113 ? 3.443 2.123 9.172 1 98.44 113 ALA B C 1
ATOM 3324 O O . ALA B 1 113 ? 4.094 1.291 9.812 1 98.44 113 ALA B O 1
ATOM 3325 N N . ILE B 1 114 ? 3.418 3.426 9.484 1 98.56 114 ILE B N 1
ATOM 3326 C CA . ILE B 1 114 ? 4.184 3.924 10.625 1 98.56 114 ILE B CA 1
ATOM 3327 C C . ILE B 1 114 ? 3.674 3.281 11.906 1 98.56 114 ILE B C 1
ATOM 3329 O O . ILE B 1 114 ? 4.465 2.824 12.742 1 98.56 114 ILE B O 1
ATOM 3333 N N . ASN B 1 115 ? 2.371 3.215 12.047 1 97.75 115 ASN B N 1
ATOM 3334 C CA . ASN B 1 115 ? 1.791 2.605 13.242 1 97.75 115 ASN B CA 1
ATOM 3335 C C . ASN B 1 115 ? 2.213 1.147 13.391 1 97.75 115 ASN B C 1
ATOM 3337 O O . ASN B 1 115 ? 2.393 0.657 14.508 1 97.75 115 ASN B O 1
ATOM 3341 N N . SER B 1 116 ? 2.375 0.454 12.281 1 97.88 116 SER B N 1
ATOM 3342 C CA . SER B 1 116 ? 2.701 -0.968 12.289 1 97.88 116 SER B CA 1
ATOM 3343 C C . SER B 1 116 ? 4.172 -1.196 12.633 1 97.88 116 SER B C 1
ATOM 3345 O O . SER B 1 116 ? 4.512 -2.174 13.297 1 97.88 116 SER B O 1
ATOM 3347 N N . PHE B 1 117 ? 5.07 -0.257 12.18 1 98.44 117 PHE B N 1
ATOM 3348 C CA . PHE B 1 117 ? 6.473 -0.66 12.125 1 98.44 117 PHE B CA 1
ATOM 3349 C C . PHE B 1 117 ? 7.324 0.237 13.016 1 98.44 117 PHE B C 1
ATOM 3351 O O . PHE B 1 117 ? 8.5 -0.046 13.242 1 98.44 117 PHE B O 1
ATOM 3358 N N . ARG B 1 118 ? 6.773 1.366 13.555 1 97.19 118 ARG B N 1
ATOM 3359 C CA . ARG B 1 118 ? 7.598 2.318 14.297 1 97.19 118 ARG B CA 1
ATOM 3360 C C . ARG B 1 118 ? 8.266 1.653 15.492 1 97.19 118 ARG B C 1
ATOM 3362 O O . ARG B 1 118 ? 9.32 2.096 15.953 1 97.19 118 ARG B O 1
ATOM 3369 N N . HIS B 1 119 ? 7.656 0.538 16.094 1 97 119 HIS B N 1
ATOM 3370 C CA . HIS B 1 119 ? 8.234 -0.14 17.234 1 97 119 HIS B CA 1
ATOM 3371 C C . HIS B 1 119 ? 9.555 -0.815 16.875 1 97 119 HIS B C 1
ATOM 3373 O O . HIS B 1 119 ? 10.352 -1.145 17.766 1 97 119 HIS B O 1
ATOM 3379 N N . LEU B 1 120 ? 9.82 -1.035 15.594 1 97.56 120 LEU B N 1
ATOM 3380 C CA . LEU B 1 120 ? 11.062 -1.646 15.117 1 97.56 120 LEU B CA 1
ATOM 3381 C C . LEU B 1 120 ? 12.156 -0.599 14.953 1 97.56 120 LEU B C 1
ATOM 3383 O O . LEU B 1 120 ? 13.312 -0.94 14.695 1 97.56 120 LEU B O 1
ATOM 3387 N N . CYS B 1 121 ? 11.789 0.7 15.133 1 97.19 121 CYS B N 1
ATOM 3388 C CA . CYS B 1 121 ? 12.719 1.793 14.867 1 97.19 121 CYS B CA 1
ATOM 3389 C C . CYS B 1 121 ? 13.375 2.273 16.156 1 97.19 121 CYS B C 1
ATOM 3391 O O . CYS B 1 121 ? 12.867 2.025 17.25 1 97.19 121 CYS B O 1
ATOM 3393 N N . SER B 1 122 ? 14.523 2.9 15.992 1 96.12 122 SER B N 1
ATOM 3394 C CA . SER B 1 122 ? 15.281 3.434 17.125 1 96.12 122 SER B CA 1
ATOM 3395 C C . SER B 1 122 ? 14.523 4.57 17.797 1 96.12 122 SER B C 1
ATOM 3397 O O . SER B 1 122 ? 13.594 5.141 17.234 1 96.12 122 SER B O 1
ATOM 3399 N N . ASN B 1 123 ? 14.93 4.895 18.984 1 91.56 123 ASN B N 1
ATOM 3400 C CA . ASN B 1 123 ? 14.352 6.023 19.703 1 91.56 123 ASN B CA 1
ATOM 3401 C C . ASN B 1 123 ? 14.602 7.34 18.984 1 91.56 123 ASN B C 1
ATOM 3403 O O . ASN B 1 123 ? 13.758 8.234 19 1 91.56 123 ASN B O 1
ATOM 3407 N N . GLN B 1 124 ? 15.68 7.441 18.391 1 86.5 124 GLN B N 1
ATOM 3408 C CA . GLN B 1 124 ? 16.047 8.656 17.672 1 86.5 124 GLN B CA 1
ATOM 3409 C C . GLN B 1 124 ? 15.141 8.875 16.469 1 86.5 124 GLN B C 1
ATOM 3411 O O . GLN B 1 124 ? 14.812 10.008 16.125 1 86.5 124 GLN B O 1
ATOM 3416 N N . ALA B 1 125 ? 14.695 7.719 15.867 1 93.31 125 ALA B N 1
ATOM 3417 C CA . ALA B 1 125 ? 13.875 7.805 14.656 1 93.31 125 ALA B CA 1
ATOM 3418 C C . ALA B 1 125 ? 12.453 8.242 14.992 1 93.31 125 ALA B C 1
ATOM 3420 O O . ALA B 1 125 ? 11.711 8.695 14.117 1 93.31 125 ALA B O 1
ATOM 3421 N N . GLN B 1 126 ? 12.117 8.156 16.25 1 94.69 126 GLN B N 1
ATOM 3422 C CA . GLN B 1 126 ? 10.734 8.414 16.656 1 94.69 126 GLN B CA 1
ATOM 3423 C C . GLN B 1 126 ? 10.352 9.867 16.391 1 94.69 126 GLN B C 1
ATOM 3425 O O . GLN B 1 126 ? 9.234 10.141 15.938 1 94.69 126 GLN B O 1
ATOM 3430 N N . GLU B 1 127 ? 11.234 10.781 16.625 1 89.81 127 GLU B N 1
ATOM 3431 C CA . GLU B 1 127 ? 10.953 12.203 16.422 1 89.81 127 GLU B CA 1
ATOM 3432 C C . GLU B 1 127 ? 10.711 12.508 14.945 1 89.81 127 GLU B C 1
ATOM 3434 O O . GLU B 1 127 ? 9.781 13.234 14.602 1 89.81 127 GLU B O 1
ATOM 3439 N N . SER B 1 128 ? 11.539 11.953 14.148 1 91.25 128 SER B N 1
ATOM 3440 C CA . SER B 1 128 ? 11.391 12.148 12.711 1 91.25 128 SER B CA 1
ATOM 3441 C C . SER B 1 128 ? 10.086 11.539 12.203 1 91.25 128 SER B C 1
ATOM 3443 O O . SER B 1 128 ? 9.414 12.117 11.344 1 91.25 128 SER B O 1
ATOM 3445 N N . LEU B 1 129 ? 9.758 10.398 12.695 1 96.38 129 LEU B N 1
ATOM 3446 C CA . LEU B 1 129 ? 8.508 9.75 12.305 1 96.38 129 LEU B CA 1
ATOM 3447 C C . LEU B 1 129 ? 7.305 10.578 12.734 1 96.38 129 LEU B C 1
ATOM 3449 O O . LEU B 1 129 ? 6.312 10.664 12 1 96.38 129 LEU B O 1
ATOM 3453 N N . ASP B 1 130 ? 7.398 11.195 13.906 1 96.38 130 ASP B N 1
ATOM 3454 C CA . ASP B 1 130 ? 6.332 12.086 14.352 1 96.38 130 ASP B CA 1
ATOM 3455 C C . ASP B 1 130 ? 6.164 13.266 13.391 1 96.38 130 ASP B C 1
ATOM 3457 O O . ASP B 1 130 ? 5.043 13.68 13.102 1 96.38 130 ASP B O 1
ATOM 3461 N N . ASN B 1 131 ? 7.254 13.82 12.953 1 93.81 131 ASN B N 1
ATOM 3462 C CA . ASN B 1 131 ? 7.184 14.922 11.992 1 93.81 131 ASN B CA 1
ATOM 3463 C C . ASN B 1 131 ? 6.484 14.5 10.703 1 93.81 131 ASN B C 1
ATOM 3465 O O . ASN B 1 131 ? 5.656 15.234 10.172 1 93.81 131 ASN B O 1
ATOM 3469 N N . ILE B 1 132 ? 6.832 13.328 10.25 1 96 132 ILE B N 1
ATOM 3470 C CA . ILE B 1 132 ? 6.195 12.805 9.047 1 96 132 ILE B CA 1
ATOM 3471 C C . ILE B 1 132 ? 4.703 12.594 9.297 1 96 132 ILE B C 1
ATOM 3473 O O . ILE B 1 132 ? 3.871 12.914 8.445 1 96 132 ILE B O 1
ATOM 3477 N N . LEU B 1 133 ? 4.359 12.086 10.469 1 98 133 LEU B N 1
ATOM 3478 C CA . LEU B 1 133 ? 2.971 11.82 10.828 1 98 133 LEU B CA 1
ATOM 3479 C C . LEU B 1 133 ? 2.15 13.109 10.828 1 98 133 LEU B C 1
ATOM 3481 O O . LEU B 1 133 ? 0.985 13.102 10.422 1 98 133 LEU B O 1
ATOM 3485 N N . ILE B 1 134 ? 2.736 14.188 11.312 1 97.31 134 ILE B N 1
ATOM 3486 C CA . ILE B 1 134 ? 2.035 15.469 11.32 1 97.31 134 ILE B CA 1
ATOM 3487 C C . ILE B 1 134 ? 1.636 15.844 9.898 1 97.31 134 ILE B C 1
ATOM 3489 O O . ILE B 1 134 ? 0.487 16.219 9.641 1 97.31 134 ILE B O 1
ATOM 3493 N N . ASP B 1 135 ? 2.525 15.711 8.984 1 96.12 135 ASP B N 1
ATOM 3494 C CA . ASP B 1 135 ? 2.262 16.031 7.582 1 96.12 135 ASP B CA 1
ATOM 3495 C C . ASP B 1 135 ? 1.222 15.078 6.992 1 96.12 135 ASP B C 1
ATOM 3497 O O . ASP B 1 135 ? 0.371 15.492 6.199 1 96.12 135 ASP B O 1
ATOM 3501 N N . LEU B 1 136 ? 1.381 13.836 7.363 1 97.94 136 LEU B N 1
ATOM 3502 C CA . LEU B 1 136 ? 0.445 12.844 6.844 1 97.94 136 LEU B CA 1
ATOM 3503 C C . LEU B 1 136 ? -0.969 13.117 7.348 1 97.94 136 LEU B C 1
ATOM 3505 O O . LEU B 1 136 ? -1.93 13.047 6.578 1 97.94 136 LEU B O 1
ATOM 3509 N N . TYR B 1 137 ? -1.109 13.406 8.648 1 98.06 137 TYR B N 1
ATOM 3510 C CA . TYR B 1 137 ? -2.416 13.727 9.211 1 98.06 137 TYR B CA 1
ATOM 3511 C C . TYR B 1 137 ? -3.025 14.938 8.508 1 98.06 137 TYR B C 1
ATOM 3513 O O . TYR B 1 137 ? -4.219 14.945 8.195 1 98.06 137 TYR B O 1
ATOM 3521 N N . LYS B 1 138 ? -2.221 15.922 8.273 1 95.94 138 LYS B N 1
ATOM 3522 C CA . LYS B 1 138 ? -2.66 17.094 7.531 1 95.94 138 LYS B CA 1
ATOM 3523 C C . LYS B 1 138 ? -3.174 16.719 6.145 1 95.94 138 LYS B C 1
ATOM 3525 O O . LYS B 1 138 ? -4.238 17.172 5.723 1 95.94 138 LYS B O 1
ATOM 3530 N N . GLY B 1 139 ? -2.5 15.867 5.496 1 94.62 139 GLY B N 1
ATOM 3531 C CA . GLY B 1 139 ? -2.814 15.492 4.125 1 94.62 139 GLY B CA 1
ATOM 3532 C C . GLY B 1 139 ? -4.066 14.641 4.016 1 94.62 139 GLY B C 1
ATOM 3533 O O . GLY B 1 139 ? -4.754 14.672 2.99 1 94.62 139 GLY B O 1
ATOM 3534 N N . CYS B 1 140 ? -4.367 13.914 5.023 1 94.94 140 CYS B N 1
ATOM 3535 C CA . CYS B 1 140 ? -5.52 13.023 4.922 1 94.94 140 CYS B CA 1
ATOM 3536 C C . CYS B 1 140 ? -6.684 13.539 5.758 1 94.94 140 CYS B C 1
ATOM 3538 O O . CYS B 1 140 ? -7.691 12.852 5.918 1 94.94 140 CYS B O 1
ATOM 3540 N N . GLY B 1 141 ? -6.539 14.727 6.426 1 95.69 141 GLY B N 1
ATOM 3541 C CA . GLY B 1 141 ? -7.633 15.383 7.121 1 95.69 141 GLY B CA 1
ATOM 3542 C C . GLY B 1 141 ? -7.887 14.812 8.508 1 95.69 141 GLY B C 1
ATOM 3543 O O . GLY B 1 141 ? -8.984 14.961 9.055 1 95.69 141 GLY B O 1
ATOM 3544 N N . ARG B 1 142 ? -7 14.055 8.969 1 97 142 ARG B N 1
ATOM 3545 C CA . ARG B 1 142 ? -7.098 13.562 10.344 1 97 142 ARG B CA 1
ATOM 3546 C C . ARG B 1 142 ? -6.633 14.617 11.336 1 97 142 ARG B C 1
ATOM 3548 O O . ARG B 1 142 ? -5.637 14.43 12.039 1 97 142 ARG B O 1
ATOM 3555 N N . ILE B 1 143 ? -7.422 15.664 11.57 1 97.88 143 ILE B N 1
ATOM 3556 C CA . ILE B 1 143 ? -7.059 16.906 12.25 1 97.88 143 ILE B CA 1
ATOM 3557 C C . ILE B 1 143 ? -6.961 16.672 13.75 1 97.88 143 ILE B C 1
ATOM 3559 O O . ILE B 1 143 ? -6.078 17.219 14.414 1 97.88 143 ILE B O 1
ATOM 3563 N N . GLU B 1 144 ? -7.816 15.859 14.281 1 97.81 144 GLU B N 1
ATOM 3564 C CA . GLU B 1 144 ? -7.789 15.609 15.719 1 97.81 144 GLU B CA 1
ATOM 3565 C C . GLU B 1 144 ? -6.484 14.93 16.141 1 97.81 144 GLU B C 1
ATOM 3567 O O . GLU B 1 144 ? -5.867 15.32 17.125 1 97.81 144 GLU B O 1
ATOM 3572 N N . GLU B 1 145 ? -6.16 13.93 15.32 1 97.88 145 GLU B N 1
ATOM 3573 C CA . GLU B 1 145 ? -4.902 13.242 15.609 1 97.88 145 GLU B CA 1
ATOM 3574 C C . GLU B 1 145 ? -3.709 14.172 15.414 1 97.88 145 GLU B C 1
ATOM 3576 O O . GLU B 1 145 ? -2.734 14.109 16.172 1 97.88 145 GLU B O 1
ATOM 3581 N N . GLN B 1 146 ? -3.752 15.016 14.43 1 97.88 146 GLN B N 1
ATOM 3582 C CA . GLN B 1 146 ? -2.707 16 14.195 1 97.88 146 GLN B CA 1
ATOM 3583 C C . GLN B 1 146 ? -2.529 16.906 15.414 1 97.88 146 GLN B C 1
ATOM 3585 O O . GLN B 1 146 ? -1.408 17.109 15.883 1 97.88 146 GLN B O 1
ATOM 3590 N N . ILE B 1 147 ? -3.604 17.438 15.93 1 98.06 147 ILE B N 1
ATOM 3591 C CA . ILE B 1 147 ? -3.59 18.359 17.062 1 98.06 147 ILE B CA 1
ATOM 3592 C C . ILE B 1 147 ? -3 17.672 18.281 1 98.06 147 ILE B C 1
ATOM 3594 O O . ILE B 1 147 ? -2.145 18.234 18.969 1 98.06 147 ILE B O 1
ATOM 3598 N N . GLU B 1 148 ? -3.473 16.453 18.484 1 98 148 GLU B N 1
ATOM 3599 C CA . GLU B 1 148 ? -2.984 15.703 19.641 1 98 148 GLU B CA 1
ATOM 3600 C C . GLU B 1 148 ? -1.473 15.5 19.562 1 98 148 GLU B C 1
ATOM 3602 O O . GLU B 1 148 ? -0.766 15.711 20.562 1 98 148 GLU B O 1
ATOM 3607 N N . LEU B 1 149 ? -1.009 15.133 18.438 1 98.06 149 LEU B N 1
ATOM 3608 C CA . LEU B 1 149 ? 0.422 14.906 18.266 1 98.06 149 LEU B CA 1
ATOM 3609 C C . LEU B 1 149 ? 1.203 16.203 18.438 1 98.06 149 LEU B C 1
ATOM 3611 O O . LEU B 1 149 ? 2.268 16.219 19.062 1 98.06 149 LEU B O 1
ATOM 3615 N N . LEU B 1 150 ? 0.715 17.281 17.906 1 97.69 150 LEU B N 1
ATOM 3616 C CA . LEU B 1 150 ? 1.37 18.578 18 1 97.69 150 LEU B CA 1
ATOM 3617 C C . LEU B 1 150 ? 1.459 19.047 19.453 1 97.69 150 LEU B C 1
ATOM 3619 O O . LEU B 1 150 ? 2.502 19.531 19.891 1 97.69 150 LEU B O 1
ATOM 3623 N N . LYS B 1 151 ? 0.383 18.891 20.156 1 97.12 151 LYS B N 1
ATOM 3624 C CA . LYS B 1 151 ? 0.381 19.25 21.578 1 97.12 151 LYS B CA 1
ATOM 3625 C C . LYS B 1 151 ? 1.399 18.438 22.359 1 97.12 151 LYS B C 1
ATOM 3627 O O . LYS B 1 151 ? 2.107 18.969 23.219 1 97.12 151 LYS B O 1
ATOM 3632 N N . GLN B 1 152 ? 1.423 17.172 22.062 1 96.25 152 GLN B N 1
ATOM 3633 C CA . GLN B 1 152 ? 2.393 16.312 22.734 1 96.25 152 GLN B CA 1
ATOM 3634 C C . GLN B 1 152 ? 3.82 16.75 22.438 1 96.25 152 GLN B C 1
ATOM 3636 O O . GLN B 1 152 ? 4.66 16.797 23.344 1 96.25 152 GLN B O 1
ATOM 3641 N N . LYS B 1 153 ? 4.113 17.094 21.234 1 95.06 153 LYS B N 1
ATOM 3642 C CA . LYS B 1 153 ? 5.453 17.516 20.859 1 95.06 153 LYS B CA 1
ATOM 3643 C C . LYS B 1 153 ? 5.82 18.844 21.5 1 95.06 153 LYS B C 1
ATOM 3645 O O . LYS B 1 153 ? 6.953 19.031 21.938 1 95.06 153 LYS B O 1
ATOM 3650 N N . LEU B 1 154 ? 4.859 19.734 21.562 1 95.06 154 LEU B N 1
ATOM 3651 C CA . LEU B 1 154 ? 5.086 21.031 22.203 1 95.06 154 LEU B CA 1
ATOM 3652 C C . LEU B 1 154 ? 5.383 20.859 23.688 1 95.06 154 LEU B C 1
ATOM 3654 O O . LEU B 1 154 ? 6.258 21.531 24.234 1 95.06 154 LEU B O 1
ATOM 3658 N N . LYS B 1 155 ? 4.629 19.938 24.297 1 92.25 155 LYS B N 1
ATOM 3659 C CA . LYS B 1 155 ? 4.875 19.641 25.703 1 92.25 155 LYS B CA 1
ATOM 3660 C C . LYS B 1 155 ? 6.297 19.125 25.922 1 92.25 155 LYS B C 1
ATOM 3662 O O . LYS B 1 155 ? 6.973 19.531 26.859 1 92.25 155 LYS B O 1
ATOM 3667 N N . LYS B 1 156 ? 6.77 18.297 25.031 1 89.44 156 LYS B N 1
ATOM 3668 C CA . LYS B 1 156 ? 8.117 17.734 25.125 1 89.44 156 LYS B CA 1
ATOM 3669 C C . LYS B 1 156 ? 9.172 18.828 24.969 1 89.44 156 LYS B C 1
ATOM 3671 O O . LYS B 1 156 ? 10.211 18.797 25.641 1 89.44 156 LYS B O 1
ATOM 3676 N N . VAL B 1 157 ? 8.945 19.734 24.094 1 88.25 157 VAL B N 1
ATOM 3677 C CA . VAL B 1 157 ? 9.875 20.844 23.891 1 88.25 157 VAL B CA 1
ATOM 3678 C C . VAL B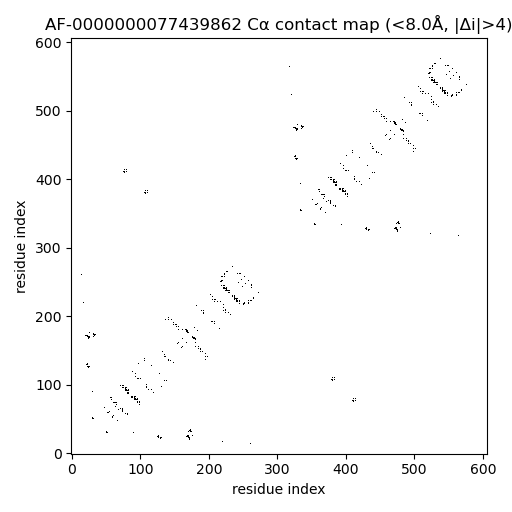 1 157 ? 9.938 21.703 25.156 1 88.25 157 VAL B C 1
ATOM 3680 O O . VAL B 1 157 ? 11.023 22.094 25.594 1 88.25 157 VAL B O 1
ATOM 3683 N N . CYS B 1 158 ? 8.789 21.953 25.719 1 86.19 158 CYS B N 1
ATOM 3684 C CA . CYS B 1 158 ? 8.695 22.797 26.906 1 86.19 158 CYS B CA 1
ATOM 3685 C C . CYS B 1 158 ? 9.414 22.156 28.078 1 86.19 158 CYS B C 1
ATOM 3687 O O . CYS B 1 158 ? 10.023 22.844 28.891 1 86.19 158 CYS B O 1
ATOM 3689 N N . LEU B 1 159 ? 9.406 20.828 28.078 1 83.81 159 LEU B N 1
ATOM 3690 C CA . LEU B 1 159 ? 10.023 20.109 29.188 1 83.81 159 LEU B CA 1
ATOM 3691 C C . LEU B 1 159 ? 11.516 19.906 28.938 1 83.81 159 LEU B C 1
ATOM 3693 O O . LEU B 1 159 ? 12.227 19.375 29.781 1 83.81 159 LEU B O 1
ATOM 3697 N N . GLY B 1 160 ? 11.953 20.422 27.781 1 81.44 160 GLY B N 1
ATOM 3698 C CA . GLY B 1 160 ? 13.367 20.312 27.453 1 81.44 160 GLY B CA 1
ATOM 3699 C C . GLY B 1 160 ? 13.773 18.922 27 1 81.44 160 GLY B C 1
ATOM 3700 O O . GLY B 1 160 ? 14.961 18.594 26.984 1 81.44 160 GLY B O 1
ATOM 3701 N N . GLU B 1 161 ? 12.859 18.094 26.672 1 77.19 161 GLU B N 1
ATOM 3702 C CA . GLU B 1 161 ? 13.117 16.703 26.312 1 77.19 161 GLU B CA 1
ATOM 3703 C C . GLU B 1 161 ? 13.445 16.578 24.828 1 77.19 161 GLU B C 1
ATOM 3705 O O . GLU B 1 161 ? 14.102 15.617 24.406 1 77.19 161 GLU B O 1
ATOM 3710 N N . ALA B 1 162 ? 13.109 17.578 24.094 1 77.25 162 ALA B N 1
ATOM 3711 C CA . ALA B 1 162 ? 13.219 17.453 22.641 1 77.25 162 ALA B CA 1
ATOM 3712 C C . ALA B 1 162 ? 14.641 17.75 22.172 1 77.25 162 ALA B C 1
ATOM 3714 O O . ALA B 1 162 ? 15.078 17.234 21.141 1 77.25 162 ALA B O 1
ATOM 3715 N N . PHE B 1 163 ? 15.414 18.516 22.891 1 76.62 163 PHE B N 1
ATOM 3716 C CA . PHE B 1 163 ? 16.734 18.938 22.453 1 76.62 163 PHE B CA 1
ATOM 3717 C C . PHE B 1 163 ? 17.828 18.375 23.359 1 76.62 163 PHE B C 1
ATOM 3719 O O . PHE B 1 163 ? 19 18.656 23.172 1 76.62 163 PHE B O 1
ATOM 3726 N N . ASN B 1 164 ? 17.453 17.516 24.203 1 75.88 164 ASN B N 1
ATOM 3727 C CA . ASN B 1 164 ? 18.391 16.875 25.109 1 75.88 164 ASN B CA 1
ATOM 3728 C C . ASN B 1 164 ? 19.359 17.875 25.719 1 75.88 164 ASN B C 1
ATOM 3730 O O . ASN B 1 164 ? 20.578 17.656 25.719 1 75.88 164 ASN B O 1
ATOM 3734 N N . GLY B 1 165 ? 18.812 19.031 26.062 1 73.75 165 GLY B N 1
ATOM 3735 C CA . GLY B 1 165 ? 19.625 20.031 26.734 1 73.75 165 GLY B CA 1
ATOM 3736 C C . GLY B 1 165 ? 20.375 20.938 25.766 1 73.75 165 GLY B C 1
ATOM 3737 O O . GLY B 1 165 ? 21.062 21.859 26.188 1 73.75 165 GLY B O 1
ATOM 3738 N N . LYS B 1 166 ? 20.297 20.641 24.547 1 80.44 166 LYS B N 1
ATOM 3739 C CA . LYS B 1 166 ? 20.953 21.484 23.547 1 80.44 166 LYS B CA 1
ATOM 3740 C C . LYS B 1 166 ? 20.031 22.609 23.078 1 80.44 166 LYS B C 1
ATOM 3742 O O . LYS B 1 166 ? 18.828 22.578 23.344 1 80.44 166 LYS B O 1
ATOM 3747 N N . THR B 1 167 ? 20.75 23.578 22.484 1 81.38 167 THR B N 1
ATOM 3748 C CA . THR B 1 167 ? 19.953 24.719 22.047 1 81.38 167 THR B CA 1
ATOM 3749 C C . THR B 1 167 ? 19.625 24.609 20.562 1 81.38 167 THR B C 1
ATOM 3751 O O . THR B 1 167 ? 18.766 25.344 20.062 1 81.38 167 THR B O 1
ATOM 3754 N N . THR B 1 168 ? 20.312 23.703 19.938 1 86.12 168 THR B N 1
ATOM 3755 C CA . THR B 1 168 ? 20.047 23.516 18.516 1 86.12 168 THR B CA 1
ATOM 3756 C C . THR B 1 168 ? 20.031 22.031 18.156 1 86.12 168 THR B C 1
ATOM 3758 O O . THR B 1 168 ? 20.516 21.188 18.938 1 86.12 168 THR B O 1
ATOM 3761 N N . LYS B 1 169 ? 19.328 21.781 17.094 1 83.38 169 LYS B N 1
ATOM 3762 C CA . LYS B 1 169 ? 19.328 20.422 16.578 1 83.38 169 LYS B CA 1
ATOM 3763 C C . LYS B 1 169 ? 19.5 20.422 15.055 1 83.38 169 LYS B C 1
ATOM 3765 O O . LYS B 1 169 ? 19.141 21.391 14.383 1 83.38 169 LYS B O 1
ATOM 3770 N N . LYS B 1 170 ? 20.062 19.344 14.633 1 81.75 170 LYS B N 1
ATOM 3771 C CA . LYS B 1 170 ? 20.234 19.188 13.188 1 81.75 170 LYS B CA 1
ATOM 3772 C C . LYS B 1 170 ? 18.953 18.719 12.523 1 81.75 170 LYS B C 1
ATOM 3774 O O . LYS B 1 170 ? 18.25 17.859 13.055 1 81.75 170 LYS B O 1
ATOM 3779 N N . ALA B 1 171 ? 18.547 19.391 11.43 1 79.38 171 ALA B N 1
ATOM 3780 C CA . ALA B 1 171 ? 17.375 19.031 10.656 1 79.38 171 ALA B CA 1
ATOM 3781 C C . ALA B 1 171 ? 17.703 18.938 9.164 1 79.38 171 ALA B C 1
ATOM 3783 O O . ALA B 1 171 ? 18.766 19.375 8.734 1 79.38 171 ALA B O 1
ATOM 3784 N N . ARG B 1 172 ? 16.906 18.109 8.492 1 70.25 172 ARG B N 1
ATOM 3785 C CA . ARG B 1 172 ? 17.109 17.938 7.055 1 70.25 172 ARG B CA 1
ATOM 3786 C C . ARG B 1 172 ? 15.812 18.234 6.293 1 70.25 172 ARG B C 1
ATOM 3788 O O . ARG B 1 172 ? 14.727 17.844 6.73 1 70.25 172 ARG B O 1
ATOM 3795 N N . SER B 1 173 ? 15.93 19.016 5.266 1 69.25 173 SER B N 1
ATOM 3796 C CA . SER B 1 173 ? 14.82 19.297 4.352 1 69.25 173 SER B CA 1
ATOM 3797 C C . SER B 1 173 ? 15.297 19.312 2.902 1 69.25 173 SER B C 1
ATOM 3799 O O . SER B 1 173 ? 16.312 19.922 2.584 1 69.25 173 SER B O 1
ATOM 3801 N N . HIS B 1 174 ? 14.508 18.562 2.168 1 62.72 174 HIS B N 1
ATOM 3802 C CA . HIS B 1 174 ? 14.82 18.5 0.747 1 62.72 174 HIS B CA 1
ATOM 3803 C C . HIS B 1 174 ? 16.297 18.156 0.527 1 62.72 174 HIS B C 1
ATOM 3805 O O . HIS B 1 174 ? 16.969 18.797 -0.284 1 62.72 174 HIS B O 1
ATOM 3811 N N . GLY B 1 175 ? 16.781 17.359 1.317 1 61.66 175 GLY B N 1
ATOM 3812 C CA . GLY B 1 175 ? 18.141 16.859 1.144 1 61.66 175 GLY B CA 1
ATOM 3813 C C . GLY B 1 175 ? 19.188 17.766 1.757 1 61.66 175 GLY B C 1
ATOM 3814 O O . GLY B 1 175 ? 20.391 17.453 1.705 1 61.66 175 GLY B O 1
ATOM 3815 N N . LYS B 1 176 ? 18.812 18.828 2.314 1 70.31 176 LYS B N 1
ATOM 3816 C CA . LYS B 1 176 ? 19.75 19.781 2.895 1 70.31 176 LYS B CA 1
ATOM 3817 C C . LYS B 1 176 ? 19.688 19.766 4.418 1 70.31 176 LYS B C 1
ATOM 3819 O O . LYS B 1 176 ? 18.594 19.703 4.992 1 70.31 176 LYS B O 1
ATOM 3824 N N . LYS B 1 177 ? 20.875 19.797 4.93 1 79.94 177 LYS B N 1
ATOM 3825 C CA . LYS B 1 177 ? 20.969 19.797 6.387 1 79.94 177 LYS B CA 1
ATOM 3826 C C . LYS B 1 177 ? 21.047 21.219 6.93 1 79.94 177 LYS B C 1
ATOM 3828 O O . LYS B 1 177 ? 21.688 22.078 6.332 1 79.94 177 LYS B O 1
ATOM 3833 N N . PHE B 1 178 ? 20.391 21.531 8.016 1 82.19 178 PHE B N 1
ATOM 3834 C CA . PHE B 1 178 ? 20.469 22.828 8.68 1 82.19 178 PHE B CA 1
ATOM 3835 C C . PHE B 1 178 ? 20.172 22.688 10.172 1 82.19 178 PHE B C 1
ATOM 3837 O O . PHE B 1 178 ? 19.75 21.625 10.625 1 82.19 178 PHE B O 1
ATOM 3844 N N . GLN B 1 179 ? 20.625 23.734 10.828 1 88.38 179 GLN B N 1
ATOM 3845 C CA . GLN B 1 179 ? 20.391 23.75 12.273 1 88.38 179 GLN B CA 1
ATOM 3846 C C . GLN B 1 179 ? 19.094 24.484 12.609 1 88.38 179 GLN B C 1
ATOM 3848 O O . GLN B 1 179 ? 18.75 25.5 11.977 1 88.38 179 GLN B O 1
ATOM 3853 N N . VAL B 1 180 ? 18.438 23.922 13.578 1 88.88 180 VAL B N 1
ATOM 3854 C CA . VAL B 1 180 ? 17.188 24.531 14.016 1 88.88 180 VAL B CA 1
ATOM 3855 C C . VAL B 1 180 ? 17.25 24.797 15.516 1 88.88 180 VAL B C 1
ATOM 3857 O O . VAL B 1 180 ? 17.688 23.953 16.297 1 88.88 180 VAL B O 1
ATOM 3860 N N . THR B 1 181 ? 16.859 26.031 15.875 1 89.62 181 THR B N 1
ATOM 3861 C CA . THR B 1 181 ? 16.828 26.391 17.281 1 89.62 181 THR B CA 1
ATOM 3862 C C . THR B 1 181 ? 15.523 25.938 17.938 1 89.62 181 THR B C 1
ATOM 3864 O O . THR B 1 181 ? 14.57 25.594 17.234 1 89.62 181 THR B O 1
ATOM 3867 N N . ILE B 1 182 ? 15.5 25.922 19.25 1 88.38 182 ILE B N 1
ATOM 3868 C CA . ILE B 1 182 ? 14.305 25.562 20 1 88.38 182 ILE B CA 1
ATOM 3869 C C . ILE B 1 182 ? 13.164 26.516 19.641 1 88.38 182 ILE B C 1
ATOM 3871 O O . ILE B 1 182 ? 12.016 26.094 19.484 1 88.38 182 ILE B O 1
ATOM 3875 N N . GLU B 1 183 ? 13.508 27.781 19.5 1 90.38 183 GLU B N 1
ATOM 3876 C CA . GLU B 1 183 ? 12.516 28.797 19.141 1 90.38 183 GLU B CA 1
ATOM 3877 C C . GLU B 1 183 ? 11.914 28.531 17.766 1 90.38 183 GLU B C 1
ATOM 3879 O O . GLU B 1 183 ? 10.703 28.641 17.578 1 90.38 183 GLU B O 1
ATOM 3884 N N . GLN B 1 184 ? 12.773 28.203 16.891 1 91.19 184 GLN B N 1
ATOM 3885 C CA . GLN B 1 184 ? 12.328 27.922 15.523 1 91.19 184 GLN B CA 1
ATOM 3886 C C . GLN B 1 184 ? 11.43 26.703 15.484 1 91.19 184 GLN B C 1
ATOM 3888 O O . GLN B 1 184 ? 10.391 26.703 14.812 1 91.19 184 GLN B O 1
ATOM 3893 N N . GLU B 1 185 ? 11.812 25.672 16.188 1 90.81 185 GLU B N 1
ATOM 3894 C CA . GLU B 1 185 ? 11.016 24.453 16.25 1 90.81 185 GLU B CA 1
ATOM 3895 C C . GLU B 1 185 ? 9.68 24.703 16.953 1 90.81 185 GLU B C 1
ATOM 3897 O O . GLU B 1 185 ? 8.641 24.219 16.5 1 90.81 185 GLU B O 1
ATOM 3902 N N . THR B 1 186 ? 9.742 25.406 17.984 1 91.62 186 THR B N 1
ATOM 3903 C CA . THR B 1 186 ? 8.523 25.734 18.719 1 91.62 186 THR B CA 1
ATOM 3904 C C . THR B 1 186 ? 7.555 26.516 17.844 1 91.62 186 THR B C 1
ATOM 3906 O O . THR B 1 186 ? 6.363 26.203 17.781 1 91.62 186 THR B O 1
ATOM 3909 N N . SER B 1 187 ? 8.055 27.516 17.156 1 94.25 187 SER B N 1
ATOM 3910 C CA . SER B 1 187 ? 7.242 28.328 16.25 1 94.25 187 SER B CA 1
ATOM 3911 C C . SER B 1 187 ? 6.633 27.484 15.148 1 94.25 187 SER B C 1
ATOM 3913 O O . SER B 1 187 ? 5.465 27.656 14.797 1 94.25 187 SER B O 1
ATOM 3915 N N . ARG B 1 188 ? 7.422 26.594 14.625 1 94.31 188 ARG B N 1
ATOM 3916 C CA . ARG B 1 188 ? 6.949 25.719 13.562 1 94.31 188 ARG B CA 1
ATOM 3917 C C . ARG B 1 188 ? 5.789 24.859 14.055 1 94.31 188 ARG B C 1
ATOM 3919 O O . ARG B 1 188 ? 4.766 24.734 13.375 1 94.31 188 ARG B O 1
ATOM 3926 N N . LEU B 1 189 ? 5.984 24.234 15.203 1 95.62 189 LEU B N 1
ATOM 3927 C CA . LEU B 1 189 ? 4.949 23.375 15.766 1 95.62 189 LEU B CA 1
ATOM 3928 C C . LEU B 1 189 ? 3.68 24.172 16.047 1 95.62 189 LEU B C 1
ATOM 3930 O O . LEU B 1 189 ? 2.574 23.703 15.758 1 95.62 189 LEU B O 1
ATOM 3934 N N . LEU B 1 190 ? 3.852 25.344 16.578 1 96.12 190 LEU B N 1
ATOM 3935 C CA . LEU B 1 190 ? 2.711 26.219 16.844 1 96.12 190 LEU B CA 1
ATOM 3936 C C . LEU B 1 190 ? 2.008 26.609 15.555 1 96.12 190 LEU B C 1
ATOM 3938 O O . LEU B 1 190 ? 0.777 26.656 15.508 1 96.12 190 LEU B O 1
ATOM 3942 N N . GLY B 1 191 ? 2.826 26.938 14.539 1 97.31 191 GLY B N 1
ATOM 3943 C CA . GLY B 1 191 ? 2.234 27.234 13.242 1 97.31 191 GLY B CA 1
ATOM 3944 C C . GLY B 1 191 ? 1.363 26.109 12.711 1 97.31 191 GLY B C 1
ATOM 3945 O O . GLY B 1 191 ? 0.257 26.344 12.227 1 97.31 191 GLY B O 1
ATOM 3946 N N . ASN B 1 192 ? 1.822 24.875 12.805 1 97 192 ASN B N 1
ATOM 3947 C CA . ASN B 1 192 ? 1.054 23.719 12.383 1 97 192 ASN B CA 1
ATOM 3948 C C . ASN B 1 192 ? -0.202 23.531 13.227 1 97 192 ASN B C 1
ATOM 3950 O O . ASN B 1 192 ? -1.255 23.156 12.711 1 97 192 ASN B O 1
ATOM 3954 N N . LEU B 1 193 ? -0.045 23.797 14.492 1 97.75 193 LEU B N 1
ATOM 3955 C CA . LEU B 1 193 ? -1.188 23.703 15.398 1 97.75 193 LEU B CA 1
ATOM 3956 C C . LEU B 1 193 ? -2.248 24.734 15.055 1 97.75 193 LEU B C 1
ATOM 3958 O O . LEU B 1 193 ? -3.441 24.438 15.031 1 97.75 193 LEU B O 1
ATOM 3962 N N . GLY B 1 194 ? -1.799 25.984 14.797 1 98.19 194 GLY B N 1
ATOM 3963 C CA . GLY B 1 194 ? -2.725 27.016 14.352 1 98.19 194 GLY B CA 1
ATOM 3964 C C . GLY B 1 194 ? -3.486 26.641 13.102 1 98.19 194 GLY B C 1
ATOM 3965 O O . GLY B 1 194 ? -4.699 26.828 13.016 1 98.19 194 GLY B O 1
ATOM 3966 N N . TRP B 1 195 ? -2.773 26.078 12.125 1 97.12 195 TRP B N 1
ATOM 3967 C CA . TRP B 1 195 ? -3.395 25.609 10.891 1 97.12 195 TRP B CA 1
ATOM 3968 C C . TRP B 1 195 ? -4.469 24.562 11.188 1 97.12 195 TRP B C 1
ATOM 3970 O O . TRP B 1 195 ? -5.559 24.609 10.609 1 97.12 195 TRP B O 1
ATOM 3980 N N . ALA B 1 196 ? -4.105 23.625 12 1 97.88 196 ALA B N 1
ATOM 3981 C CA . ALA B 1 196 ? -5.047 22.562 12.344 1 97.88 196 ALA B CA 1
ATOM 3982 C C . ALA B 1 196 ? -6.309 23.125 12.984 1 97.88 196 ALA B C 1
ATOM 3984 O O . ALA B 1 196 ? -7.422 22.719 12.656 1 97.88 196 ALA B O 1
ATOM 3985 N N . TYR B 1 197 ? -6.152 24.078 13.891 1 97.94 197 TYR B N 1
ATOM 3986 C CA . TYR B 1 197 ? -7.301 24.719 14.523 1 97.94 197 TYR B CA 1
ATOM 3987 C C . TYR B 1 197 ? -8.156 25.453 13.5 1 97.94 197 TYR B C 1
ATOM 3989 O O . TYR B 1 197 ? -9.391 25.453 13.594 1 97.94 197 TYR B O 1
ATOM 3997 N N . MET B 1 198 ? -7.492 26.109 12.547 1 97.44 198 MET B N 1
ATOM 3998 C CA . MET B 1 198 ? -8.242 26.781 11.492 1 97.44 198 MET B CA 1
ATOM 3999 C C . MET B 1 198 ? -9.094 25.781 10.711 1 97.44 198 MET B C 1
ATOM 4001 O O . MET B 1 198 ? -10.219 26.109 10.312 1 97.44 198 MET B O 1
ATOM 4005 N N . GLN B 1 199 ? -8.555 24.562 10.477 1 96.94 199 GLN B N 1
ATOM 4006 C CA . GLN B 1 199 ? -9.305 23.531 9.758 1 96.94 199 GLN B CA 1
ATOM 4007 C C . GLN B 1 199 ? -10.555 23.125 10.531 1 96.94 199 GLN B C 1
ATOM 4009 O O . GLN B 1 199 ? -11.531 22.656 9.938 1 96.94 199 GLN B O 1
ATOM 4014 N N . GLN B 1 200 ? -10.547 23.312 11.805 1 97.12 200 GLN B N 1
ATOM 4015 C CA . GLN B 1 200 ? -11.695 23.016 12.648 1 97.12 200 GLN B CA 1
ATOM 4016 C C . GLN B 1 200 ? -12.586 24.25 12.828 1 97.12 200 GLN B C 1
ATOM 4018 O O . GLN B 1 200 ? -13.477 24.25 13.68 1 97.12 200 GLN B O 1
ATOM 4023 N N . ASN B 1 201 ? -12.289 25.297 12.195 1 96.69 201 ASN B N 1
ATOM 4024 C CA . ASN B 1 201 ? -12.977 26.578 12.297 1 96.69 201 ASN B CA 1
ATOM 4025 C C . ASN B 1 201 ? -12.891 27.156 13.703 1 96.69 201 ASN B C 1
ATOM 4027 O O . ASN B 1 201 ? -13.805 27.844 14.156 1 96.69 201 ASN B O 1
ATOM 4031 N N . ASN B 1 202 ? -11.977 26.703 14.375 1 97.44 202 ASN B N 1
ATOM 4032 C CA . ASN B 1 202 ? -11.688 27.266 15.688 1 97.44 202 ASN B CA 1
ATOM 4033 C C . ASN B 1 202 ? -10.688 28.422 15.602 1 97.44 202 ASN B C 1
ATOM 4035 O O . ASN B 1 202 ? -9.539 28.281 16.031 1 97.44 202 ASN B O 1
ATOM 4039 N N . TYR B 1 203 ? -11.109 29.562 15.195 1 97.56 203 TYR B N 1
ATOM 4040 C CA . TYR B 1 203 ? -10.25 30.688 14.852 1 97.56 203 TYR B CA 1
ATOM 4041 C C . TYR B 1 203 ? -9.719 31.359 16.109 1 97.56 203 TYR B C 1
ATOM 4043 O O . TYR B 1 203 ? -8.617 31.922 16.109 1 97.56 203 TYR B O 1
ATOM 4051 N N . ASN B 1 204 ? -10.492 31.297 17.188 1 96.94 204 ASN B N 1
ATOM 4052 C CA . ASN B 1 204 ? -10.016 31.844 18.453 1 96.94 204 ASN B CA 1
ATOM 4053 C C . ASN B 1 204 ? -8.75 31.141 18.938 1 96.94 204 ASN B C 1
ATOM 4055 O O . ASN B 1 204 ? -7.758 31.797 19.266 1 96.94 204 ASN B O 1
ATOM 4059 N N . ALA B 1 205 ? -8.852 29.828 18.922 1 97.5 205 ALA B N 1
ATOM 4060 C CA . ALA B 1 205 ? -7.691 29.047 19.328 1 97.5 205 ALA B CA 1
ATOM 4061 C C . ALA B 1 205 ? -6.527 29.25 18.359 1 97.5 205 ALA B C 1
ATOM 4063 O O . ALA B 1 205 ? -5.371 29.344 18.766 1 97.5 205 ALA B O 1
ATOM 4064 N N . ALA B 1 206 ? -6.805 29.297 17.125 1 98.44 206 ALA B N 1
ATOM 4065 C CA . ALA B 1 206 ? -5.781 29.5 16.109 1 98.44 206 ALA B CA 1
ATOM 4066 C C . ALA B 1 206 ? -5.062 30.828 16.297 1 98.44 206 ALA B C 1
ATOM 4068 O O . ALA B 1 206 ? -3.834 30.891 16.203 1 98.44 206 ALA B O 1
ATOM 4069 N N . GLU B 1 207 ? -5.828 31.859 16.562 1 97.56 207 GLU B N 1
ATOM 4070 C CA . GLU B 1 207 ? -5.246 33.188 16.797 1 97.56 207 GLU B CA 1
ATOM 4071 C C . GLU B 1 207 ? -4.242 33.125 17.953 1 97.56 207 GLU B C 1
ATOM 4073 O O . GLU B 1 207 ? -3.131 33.656 17.828 1 97.56 207 GLU B O 1
ATOM 4078 N N . ALA B 1 208 ? -4.734 32.594 19.031 1 96.69 208 ALA B N 1
ATOM 4079 C CA . ALA B 1 208 ? -3.879 32.5 20.219 1 96.69 208 ALA B CA 1
ATOM 4080 C C . ALA B 1 208 ? -2.566 31.797 19.906 1 96.69 208 ALA B C 1
ATOM 4082 O O . ALA B 1 208 ? -1.495 32.25 20.312 1 96.69 208 ALA B O 1
ATOM 4083 N N . VAL B 1 209 ? -2.666 30.797 19.141 1 97.81 209 VAL B N 1
ATOM 4084 C CA . VAL B 1 209 ? -1.514 29.969 18.812 1 97.81 209 VAL B CA 1
ATOM 4085 C C . VAL B 1 209 ? -0.601 30.703 17.844 1 97.81 209 VAL B C 1
ATOM 4087 O O . VAL B 1 209 ? 0.623 30.688 18 1 97.81 209 VAL B O 1
ATOM 4090 N N . TYR B 1 210 ? -1.129 31.328 16.859 1 97.38 210 TYR B N 1
ATOM 4091 C CA . TYR B 1 210 ? -0.331 32.094 15.898 1 97.38 210 TYR B CA 1
ATOM 4092 C C . TYR B 1 210 ? 0.361 33.281 16.562 1 97.38 210 TYR B C 1
ATOM 4094 O O . TYR B 1 210 ? 1.49 33.625 16.203 1 97.38 210 TYR B O 1
ATOM 4102 N N . GLN B 1 211 ? -0.346 33.938 17.516 1 96.94 211 GLN B N 1
ATOM 4103 C CA . GLN B 1 211 ? 0.283 35 18.266 1 96.94 211 GLN B CA 1
ATOM 4104 C C . GLN B 1 211 ? 1.516 34.5 19.016 1 96.94 211 GLN B C 1
ATOM 4106 O O . GLN B 1 211 ? 2.568 35.156 18.984 1 96.94 211 GLN B O 1
ATOM 4111 N N . LYS B 1 212 ? 1.314 33.375 19.656 1 95.62 212 LYS B N 1
ATOM 4112 C CA . LYS B 1 212 ? 2.439 32.781 20.375 1 95.62 212 LYS B CA 1
ATOM 4113 C C . LYS B 1 212 ? 3.57 32.438 19.422 1 95.62 212 LYS B C 1
ATOM 4115 O O . LYS B 1 212 ? 4.746 32.625 19.734 1 95.62 212 LYS B O 1
ATOM 4120 N N . ALA B 1 213 ? 3.225 31.859 18.266 1 96.62 213 ALA B N 1
ATOM 4121 C CA . ALA B 1 213 ? 4.23 31.484 17.266 1 96.62 213 ALA B CA 1
ATOM 4122 C C . ALA B 1 213 ? 5.051 32.688 16.844 1 96.62 213 ALA B C 1
ATOM 4124 O O . ALA B 1 213 ? 6.27 32.625 16.688 1 96.62 213 ALA B O 1
ATOM 4125 N N . GLN B 1 214 ? 4.379 33.875 16.656 1 95.56 214 GLN B N 1
ATOM 4126 C CA . GLN B 1 214 ? 5.023 35.125 16.234 1 95.56 214 GLN B CA 1
ATOM 4127 C C . GLN B 1 214 ? 5.984 35.625 17.297 1 95.56 214 GLN B C 1
ATOM 4129 O O . GLN B 1 214 ? 6.953 36.344 16.984 1 95.56 214 GLN B O 1
ATOM 4134 N N . MET B 1 215 ? 5.762 35.281 18.562 1 94 215 MET B N 1
ATOM 4135 C CA . MET B 1 215 ? 6.633 35.688 19.656 1 94 215 MET B CA 1
ATOM 4136 C C . MET B 1 215 ? 7.945 34.906 19.625 1 94 215 MET B C 1
ATOM 4138 O O . MET B 1 215 ? 8.992 35.438 20.016 1 94 215 MET B O 1
ATOM 4142 N N . PHE B 1 216 ? 7.91 33.656 19.156 1 91 216 PHE B N 1
ATOM 4143 C CA . PHE B 1 216 ? 9.094 32.812 19.156 1 91 216 PHE B CA 1
ATOM 4144 C C . PHE B 1 216 ? 9.938 33.062 17.922 1 91 216 PHE B C 1
ATOM 4146 O O . PHE B 1 216 ? 11.156 33.188 18 1 91 216 PHE B O 1
ATOM 4153 N N . ASP B 1 217 ? 9.305 33.062 16.75 1 93.06 217 ASP B N 1
ATOM 4154 C CA . ASP B 1 217 ? 9.969 33.219 15.469 1 93.06 217 ASP B CA 1
ATOM 4155 C C . ASP B 1 217 ? 9.016 33.812 14.438 1 93.06 217 ASP B C 1
ATOM 4157 O O . ASP B 1 217 ? 8.383 33.094 13.672 1 93.06 217 ASP B O 1
ATOM 4161 N N . PRO B 1 218 ? 8.977 35.156 14.328 1 94.06 218 PRO B N 1
ATOM 4162 C CA . PRO B 1 218 ? 8.031 35.812 13.445 1 94.06 218 PRO B CA 1
ATOM 4163 C C . PRO B 1 218 ? 8.258 35.5 11.969 1 94.06 218 PRO B C 1
ATOM 4165 O O . PRO B 1 218 ? 9.406 35.375 11.531 1 94.06 218 PRO B O 1
ATOM 4168 N N . ASP B 1 219 ? 7.176 35.312 11.227 1 93.31 219 ASP B N 1
ATOM 4169 C CA . ASP B 1 219 ? 7.254 35.094 9.781 1 93.31 219 ASP B CA 1
ATOM 4170 C C . ASP B 1 219 ? 5.965 35.531 9.094 1 93.31 219 ASP B C 1
ATOM 4172 O O . ASP B 1 219 ? 4.891 35.5 9.695 1 93.31 219 ASP B O 1
ATOM 4176 N N . ALA B 1 220 ? 6.145 35.969 7.859 1 95.44 220 ALA B N 1
ATOM 4177 C CA . ALA B 1 220 ? 5.055 36.562 7.102 1 95.44 220 ALA B CA 1
ATOM 4178 C C . ALA B 1 220 ? 3.908 35.594 6.895 1 95.44 220 ALA B C 1
ATOM 4180 O O . ALA B 1 220 ? 2.738 35.969 6.934 1 95.44 220 ALA B O 1
ATOM 4181 N N . ASN B 1 221 ? 4.188 34.344 6.648 1 94.94 221 ASN B N 1
ATOM 4182 C CA . ASN B 1 221 ? 3.152 33.344 6.398 1 94.94 221 ASN B CA 1
ATOM 4183 C C . ASN B 1 221 ? 2.258 33.156 7.617 1 94.94 221 ASN B C 1
ATOM 4185 O O . ASN B 1 221 ? 1.034 33.094 7.492 1 94.94 221 ASN B O 1
ATOM 4189 N N . LYS B 1 222 ? 2.846 33 8.766 1 96.12 222 LYS B N 1
ATOM 4190 C CA . LYS B 1 222 ? 2.082 32.844 10 1 96.12 222 LYS B CA 1
ATOM 4191 C C . LYS B 1 222 ? 1.289 34.125 10.312 1 96.12 222 LYS B C 1
ATOM 4193 O O . LYS B 1 222 ? 0.175 34.031 10.836 1 96.12 222 LYS B O 1
ATOM 4198 N N . ALA B 1 223 ? 1.924 35.25 10.023 1 97 223 ALA B N 1
ATOM 4199 C CA . ALA B 1 223 ? 1.216 36.5 10.203 1 97 223 ALA B CA 1
ATOM 4200 C C . ALA B 1 223 ? -0.005 36.594 9.289 1 97 223 ALA B C 1
ATOM 4202 O O . ALA B 1 223 ? -1.06 37.094 9.695 1 97 223 ALA B O 1
ATOM 4203 N N . CYS B 1 224 ? 0.192 36.156 8.102 1 96.38 224 CYS B N 1
ATOM 4204 C CA . CYS B 1 224 ? -0.915 36.125 7.152 1 96.38 224 CYS B CA 1
ATOM 4205 C C . CYS B 1 224 ? -2.061 35.281 7.672 1 96.38 224 CYS B C 1
ATOM 4207 O O . CYS B 1 224 ? -3.223 35.688 7.617 1 96.38 224 CYS B O 1
ATOM 4209 N N . ASN B 1 225 ? -1.732 34.094 8.203 1 97.38 225 ASN B N 1
ATOM 4210 C CA . ASN B 1 225 ? -2.742 33.219 8.766 1 97.38 225 ASN B CA 1
ATOM 4211 C C . ASN B 1 225 ? -3.396 33.812 10.008 1 97.38 225 ASN B C 1
ATOM 4213 O O . ASN B 1 225 ? -4.598 33.656 10.227 1 97.38 225 ASN B O 1
ATOM 4217 N N . LEU B 1 226 ? -2.574 34.5 10.805 1 97.56 226 LEU B N 1
ATOM 4218 C CA . LEU B 1 226 ? -3.123 35.25 11.93 1 97.56 226 LEU B CA 1
ATOM 4219 C C . LEU B 1 226 ? -4.145 36.281 11.461 1 97.56 226 LEU B C 1
ATOM 4221 O O . LEU B 1 226 ? -5.223 36.406 12.047 1 97.56 226 LEU B O 1
ATOM 4225 N N . GLY B 1 227 ? -3.787 37.031 10.375 1 97.81 227 GLY B N 1
ATOM 4226 C CA . GLY B 1 227 ? -4.723 37.969 9.781 1 97.81 227 GLY B CA 1
ATOM 4227 C C . GLY B 1 227 ? -6.039 37.312 9.375 1 97.81 227 GLY B C 1
ATOM 4228 O O . GLY B 1 227 ? -7.109 37.875 9.641 1 97.81 227 GLY B O 1
ATOM 4229 N N . LEU B 1 228 ? -5.953 36.156 8.75 1 97.44 228 LEU B N 1
ATOM 4230 C CA . LEU B 1 228 ? -7.148 35.438 8.344 1 97.44 228 LEU B CA 1
ATOM 4231 C C . LEU B 1 228 ? -8.016 35.094 9.547 1 97.44 228 LEU B C 1
ATOM 4233 O O . LEU B 1 228 ? -9.242 35.188 9.484 1 97.44 228 LEU B O 1
ATOM 4237 N N . CYS B 1 229 ? -7.402 34.594 10.609 1 97.69 229 CYS B N 1
ATOM 4238 C CA . CYS B 1 229 ? -8.148 34.281 11.82 1 97.69 229 CYS B CA 1
ATOM 4239 C C . CYS B 1 229 ? -8.914 35.5 12.328 1 97.69 229 CYS B C 1
ATOM 4241 O O . CYS B 1 229 ? -10.086 35.375 12.703 1 97.69 229 CYS B O 1
ATOM 4243 N N . LEU B 1 230 ? -8.305 36.656 12.289 1 97.75 230 LEU B N 1
ATOM 4244 C CA . LEU B 1 230 ? -8.922 37.875 12.766 1 97.75 230 LEU B CA 1
ATOM 4245 C C . LEU B 1 230 ? -10.086 38.281 11.867 1 97.75 230 LEU B C 1
ATOM 4247 O O . LEU B 1 230 ? -11.141 38.688 12.359 1 97.75 230 LEU B O 1
ATOM 4251 N N . ILE B 1 231 ? -9.922 38.125 10.578 1 96.12 231 ILE B N 1
ATOM 4252 C CA . ILE B 1 231 ? -10.977 38.438 9.617 1 96.12 231 ILE B CA 1
ATOM 4253 C C . ILE B 1 231 ? -12.203 37.562 9.898 1 96.12 231 ILE B C 1
ATOM 4255 O O . ILE B 1 231 ? -13.328 38.062 9.961 1 96.12 231 ILE B O 1
ATOM 4259 N N . LYS B 1 232 ? -11.969 36.281 10.156 1 96.62 232 LYS B N 1
ATOM 4260 C CA . LYS B 1 232 ? -13.055 35.312 10.375 1 96.62 232 LYS B CA 1
ATOM 4261 C C . LYS B 1 232 ? -13.773 35.594 11.695 1 96.62 232 LYS B C 1
ATOM 4263 O O . LYS B 1 232 ? -14.93 35.219 11.867 1 96.62 232 LYS B O 1
ATOM 4268 N N . GLN B 1 233 ? -13.102 36.312 12.562 1 95.94 233 GLN B N 1
ATOM 4269 C CA . GLN B 1 233 ? -13.68 36.688 13.844 1 95.94 233 GLN B CA 1
ATOM 4270 C C . GLN B 1 233 ? -14.32 38.062 13.773 1 95.94 233 GLN B C 1
ATOM 4272 O O . GLN B 1 233 ? -14.867 38.562 14.758 1 95.94 233 GLN B O 1
ATOM 4277 N N . GLY B 1 234 ? -14.164 38.75 12.656 1 94.38 234 GLY B N 1
ATOM 4278 C CA . GLY B 1 234 ? -14.766 40.062 12.461 1 94.38 234 GLY B CA 1
ATOM 4279 C C . GLY B 1 234 ? -13.914 41.219 12.992 1 94.38 234 GLY B C 1
ATOM 4280 O O . GLY B 1 234 ? -14.359 42.344 13.047 1 94.38 234 GLY B O 1
ATOM 4281 N N . ARG B 1 235 ? -12.781 40.875 13.445 1 96.38 235 ARG B N 1
ATOM 4282 C CA . ARG B 1 235 ? -11.867 41.906 13.938 1 96.38 235 ARG B CA 1
ATOM 4283 C C . ARG B 1 235 ? -11 42.469 12.812 1 96.38 235 ARG B C 1
ATOM 4285 O O . ARG B 1 235 ? -9.781 42.281 12.82 1 96.38 235 ARG B O 1
ATOM 4292 N N . LEU B 1 236 ? -11.539 43.219 11.922 1 96.25 236 LEU B N 1
ATOM 4293 C CA . LEU B 1 236 ? -11.016 43.625 10.617 1 96.25 236 LEU B CA 1
ATOM 4294 C C . LEU B 1 236 ? -9.867 44.594 10.773 1 96.25 236 LEU B C 1
ATOM 4296 O O . LEU B 1 236 ? -8.875 44.531 10.047 1 96.25 236 LEU B O 1
ATOM 4300 N N . GLU B 1 237 ? -10.039 45.562 11.727 1 95.56 237 GLU B N 1
ATOM 4301 C CA . GLU B 1 237 ? -8.992 46.562 11.898 1 95.56 237 GLU B CA 1
ATOM 4302 C C . GLU B 1 237 ? -7.699 45.938 12.406 1 95.56 237 GLU B C 1
ATOM 4304 O O . GLU B 1 237 ? -6.609 46.312 11.961 1 95.56 237 GLU B O 1
ATOM 4309 N N . GLU B 1 238 ? -7.812 45.125 13.359 1 97.31 238 GLU B N 1
ATOM 4310 C CA . GLU B 1 238 ? -6.641 44.406 13.844 1 97.31 238 GLU B CA 1
ATOM 4311 C C . GLU B 1 238 ? -6.008 43.562 12.734 1 97.31 238 GLU B C 1
ATOM 4313 O O . GLU B 1 238 ? -4.781 43.5 12.625 1 97.31 238 GLU B O 1
ATOM 4318 N N . ALA B 1 239 ? -6.812 42.906 11.961 1 97.88 239 ALA B N 1
ATOM 4319 C CA . ALA B 1 239 ? -6.324 42.125 10.828 1 97.88 239 ALA B CA 1
ATOM 4320 C C . ALA B 1 239 ? -5.539 43 9.852 1 97.88 239 ALA B C 1
ATOM 4322 O O . ALA B 1 239 ? -4.465 42.594 9.391 1 97.88 239 ALA B O 1
ATOM 4323 N N . ARG B 1 240 ? -6.121 44.125 9.547 1 96.94 240 ARG B N 1
ATOM 4324 C CA . ARG B 1 240 ? -5.484 45.062 8.617 1 96.94 240 ARG B CA 1
ATOM 4325 C C . ARG B 1 240 ? -4.086 45.438 9.094 1 96.94 240 ARG B C 1
ATOM 4327 O O . ARG B 1 240 ? -3.146 45.469 8.297 1 96.94 240 ARG B O 1
ATOM 4334 N N . LYS B 1 241 ? -3.979 45.719 10.406 1 96.81 241 LYS B N 1
ATOM 4335 C CA . LYS B 1 241 ? -2.689 46.094 10.969 1 96.81 241 LYS B CA 1
ATOM 4336 C C . LYS B 1 241 ? -1.659 45 10.789 1 96.81 241 LYS B C 1
ATOM 4338 O O . LYS B 1 241 ? -0.523 45.25 10.383 1 96.81 241 LYS B O 1
ATOM 4343 N N . VAL B 1 242 ? -2.012 43.75 11.062 1 97 242 VAL B N 1
ATOM 4344 C CA . VAL B 1 242 ? -1.126 42.594 10.945 1 97 242 VAL B CA 1
ATOM 4345 C C . VAL B 1 242 ? -0.694 42.438 9.484 1 97 242 VAL B C 1
ATOM 4347 O O . VAL B 1 242 ? 0.487 42.219 9.203 1 97 242 VAL B O 1
ATOM 4350 N N . LEU B 1 243 ? -1.603 42.562 8.594 1 97.25 243 LEU B N 1
ATOM 4351 C CA . LEU B 1 243 ? -1.348 42.344 7.172 1 97.25 243 LEU B CA 1
ATOM 4352 C C . LEU B 1 243 ? -0.512 43.469 6.582 1 97.25 243 LEU B C 1
ATOM 4354 O O . LEU B 1 243 ? 0.32 43.219 5.703 1 97.25 243 LEU B O 1
ATOM 4358 N N . GLN B 1 244 ? -0.762 44.625 7.102 1 95.56 244 GLN B N 1
ATOM 4359 C CA . GLN B 1 244 ? 0.02 45.781 6.641 1 95.56 244 GLN B CA 1
ATOM 4360 C C . GLN B 1 244 ? 1.494 45.625 7 1 95.56 244 GLN B C 1
ATOM 4362 O O . GLN B 1 244 ? 2.371 46.062 6.254 1 95.56 244 GLN B O 1
ATOM 4367 N N . ASP B 1 245 ? 1.727 45.031 8.133 1 94.69 245 ASP B N 1
ATOM 4368 C CA . ASP B 1 245 ? 3.105 44.75 8.531 1 94.69 245 ASP B CA 1
ATOM 4369 C C . ASP B 1 245 ? 3.812 43.875 7.512 1 94.69 245 ASP B C 1
ATOM 4371 O O . ASP B 1 245 ? 5.02 44 7.293 1 94.69 245 ASP B O 1
ATOM 4375 N N . ILE B 1 246 ? 3.109 42.938 6.875 1 95.38 246 ILE B N 1
ATOM 4376 C CA . ILE B 1 246 ? 3.668 42.062 5.844 1 95.38 246 ILE B CA 1
ATOM 4377 C C . ILE B 1 246 ? 4.008 42.875 4.602 1 95.38 246 ILE B C 1
ATOM 4379 O O . ILE B 1 246 ? 5.105 42.75 4.055 1 95.38 246 ILE B O 1
ATOM 4383 N N . LEU B 1 247 ? 3.086 43.75 4.207 1 93 247 LEU B N 1
ATOM 4384 C CA . LEU B 1 247 ? 3.27 44.531 2.998 1 93 247 LEU B CA 1
ATOM 4385 C C . LEU B 1 247 ? 4.406 45.562 3.178 1 93 247 LEU B C 1
ATOM 4387 O O . LEU B 1 247 ? 5.098 45.875 2.215 1 93 247 LEU B O 1
ATOM 4391 N N . ASN B 1 248 ? 4.586 45.969 4.406 1 93.5 248 ASN B N 1
ATOM 4392 C CA . ASN B 1 248 ? 5.656 46.906 4.715 1 93.5 248 ASN B CA 1
ATOM 4393 C C . ASN B 1 248 ? 6.992 46.188 4.91 1 93.5 248 ASN B C 1
ATOM 4395 O O . ASN B 1 248 ? 7.977 46.812 5.328 1 93.5 248 ASN B O 1
ATOM 4399 N N . GLU B 1 249 ? 7.016 44.906 4.727 1 91.31 249 GLU B N 1
ATOM 4400 C CA . GLU B 1 249 ? 8.203 44.062 4.762 1 91.31 249 GLU B CA 1
ATOM 4401 C C . GLU B 1 249 ? 8.859 44.094 6.141 1 91.31 249 GLU B C 1
ATOM 4403 O O . GLU B 1 249 ? 10.086 44.156 6.25 1 91.31 249 GLU B O 1
ATOM 4408 N N . ARG B 1 250 ? 8.055 44.094 7.172 1 89.69 250 ARG B N 1
ATOM 4409 C CA . ARG B 1 250 ? 8.555 44.125 8.539 1 89.69 250 ARG B CA 1
ATOM 4410 C C . ARG B 1 250 ? 8.766 42.719 9.102 1 89.69 250 ARG B C 1
ATOM 4412 O O . ARG B 1 250 ? 9.219 42.562 10.234 1 89.69 250 ARG B O 1
ATOM 4419 N N . LEU B 1 251 ? 8.445 41.719 8.289 1 92.81 251 LEU B N 1
ATOM 4420 C CA . LEU B 1 251 ? 8.531 40.312 8.734 1 92.81 251 LEU B CA 1
ATOM 4421 C C . LEU B 1 251 ? 9.32 39.469 7.742 1 92.81 251 LEU B C 1
ATOM 4423 O O . LEU B 1 251 ? 9.219 39.688 6.531 1 92.81 251 LEU B O 1
ATOM 4427 N N . PRO B 1 252 ? 10.117 38.531 8.297 1 91.56 252 PRO B N 1
ATOM 4428 C CA . PRO B 1 252 ? 10.758 37.594 7.375 1 91.56 252 PRO B CA 1
ATOM 4429 C C . PRO B 1 252 ? 9.75 36.844 6.5 1 91.56 252 PRO B C 1
ATOM 4431 O O . PRO B 1 252 ? 8.672 36.469 6.973 1 91.56 252 PRO B O 1
ATOM 4434 N N . GLY B 1 253 ? 10.078 36.688 5.219 1 90.12 253 GLY B N 1
ATOM 4435 C CA . GLY B 1 253 ? 9.195 36 4.297 1 90.12 253 GLY B CA 1
ATOM 4436 C C . GLY B 1 253 ? 8.234 36.938 3.578 1 90.12 253 GLY B C 1
ATOM 4437 O O . GLY B 1 253 ? 7.422 36.469 2.766 1 90.12 253 GLY B O 1
ATOM 4438 N N . SER B 1 254 ? 8.375 38.188 3.83 1 89.25 254 SER B N 1
ATOM 4439 C CA . SER B 1 254 ? 7.484 39.156 3.225 1 89.25 254 SER B CA 1
ATOM 4440 C C . SER B 1 254 ? 7.762 39.312 1.731 1 89.25 254 SER B C 1
ATOM 4442 O O . SER B 1 254 ? 6.949 39.875 0.998 1 89.25 254 SER B O 1
ATOM 4444 N N . ASP B 1 255 ? 8.812 38.781 1.318 1 89.12 255 ASP B N 1
ATOM 4445 C CA . ASP B 1 255 ? 9.18 38.906 -0.089 1 89.12 255 ASP B CA 1
ATOM 4446 C C . ASP B 1 255 ? 8.672 37.719 -0.895 1 89.12 255 ASP B C 1
ATOM 4448 O O . ASP B 1 255 ? 8.758 37.719 -2.125 1 89.12 255 ASP B O 1
ATOM 4452 N N . ASP B 1 256 ? 8.188 36.75 -0.197 1 90 256 ASP B N 1
ATOM 4453 C CA . ASP B 1 256 ? 7.621 35.594 -0.887 1 90 256 ASP B CA 1
ATOM 4454 C C . ASP B 1 256 ? 6.367 36 -1.669 1 90 256 ASP B C 1
ATOM 4456 O O . ASP B 1 256 ? 5.402 36.5 -1.095 1 90 256 ASP B O 1
ATOM 4460 N N . HIS B 1 257 ? 6.383 35.719 -2.91 1 90.94 257 HIS B N 1
ATOM 4461 C CA . HIS B 1 257 ? 5.324 36.156 -3.805 1 90.94 257 HIS B CA 1
ATOM 4462 C C . HIS B 1 257 ? 3.979 35.562 -3.414 1 90.94 257 HIS B C 1
ATOM 4464 O O . HIS B 1 257 ? 2.949 36.25 -3.479 1 90.94 257 HIS B O 1
ATOM 4470 N N . LYS B 1 258 ? 4.004 34.406 -2.969 1 90.94 258 LYS B N 1
ATOM 4471 C CA . LYS B 1 258 ? 2.758 33.75 -2.582 1 90.94 258 LYS B CA 1
ATOM 4472 C C . LYS B 1 258 ? 2.158 34.406 -1.339 1 90.94 258 LYS B C 1
ATOM 4474 O O . LYS B 1 258 ? 0.943 34.594 -1.255 1 90.94 258 LYS B O 1
ATOM 4479 N N . THR B 1 259 ? 3.033 34.719 -0.414 1 92 259 THR B N 1
ATOM 4480 C CA . THR B 1 259 ? 2.582 35.344 0.817 1 92 259 THR B CA 1
ATOM 4481 C C . THR B 1 259 ? 2.043 36.75 0.533 1 92 259 THR B C 1
ATOM 4483 O O . THR B 1 259 ? 1.016 37.156 1.086 1 92 259 THR B O 1
ATOM 4486 N N . VAL B 1 260 ? 2.654 37.438 -0.336 1 91.62 260 VAL B N 1
ATOM 4487 C CA . VAL B 1 260 ? 2.24 38.781 -0.685 1 91.62 260 VAL B CA 1
ATOM 4488 C C . VAL B 1 260 ? 0.88 38.75 -1.378 1 91.62 260 VAL B C 1
ATOM 4490 O O . VAL B 1 260 ? -0.007 39.531 -1.062 1 91.62 260 VAL B O 1
ATOM 4493 N N . LYS B 1 261 ? 0.796 37.844 -2.326 1 94.12 261 LYS B N 1
ATOM 4494 C CA . LYS B 1 261 ? -0.467 37.719 -3.047 1 94.12 261 LYS B CA 1
ATOM 4495 C C . LYS B 1 261 ? -1.614 37.406 -2.09 1 94.12 261 LYS B C 1
ATOM 4497 O O . LYS B 1 261 ? -2.691 38 -2.189 1 94.12 261 LYS B O 1
ATOM 4502 N N . ARG B 1 262 ? -1.359 36.562 -1.233 1 95.12 262 ARG B N 1
ATOM 4503 C CA . ARG B 1 262 ? -2.377 36.188 -0.258 1 95.12 262 ARG B CA 1
ATOM 4504 C C . ARG B 1 262 ? -2.732 37.375 0.645 1 95.12 262 ARG B C 1
ATOM 4506 O O . ARG B 1 262 ? -3.902 37.562 0.97 1 95.12 262 ARG B O 1
ATOM 4513 N N . THR B 1 263 ? -1.737 38.031 1.074 1 95.38 263 THR B N 1
ATOM 4514 C CA . THR B 1 263 ? -1.941 39.219 1.913 1 95.38 263 THR B CA 1
ATOM 4515 C C . THR B 1 263 ? -2.836 40.219 1.209 1 95.38 263 THR B C 1
ATOM 4517 O O . THR B 1 263 ? -3.762 40.781 1.814 1 95.38 263 THR B O 1
ATOM 4520 N N . ASP B 1 264 ? -2.596 40.344 -0.057 1 95 264 ASP B N 1
ATOM 4521 C CA . ASP B 1 264 ? -3.396 41.281 -0.843 1 95 264 ASP B CA 1
ATOM 4522 C C . ASP B 1 264 ? -4.852 40.812 -0.928 1 95 264 ASP B C 1
ATOM 4524 O O . ASP B 1 264 ? -5.773 41.625 -0.817 1 95 264 ASP B O 1
ATOM 4528 N N . GLU B 1 265 ? -4.988 39.625 -1.144 1 95.38 265 GLU B N 1
ATOM 4529 C CA . GLU B 1 265 ? -6.332 39.062 -1.225 1 95.38 265 GLU B CA 1
ATOM 4530 C C . GLU B 1 265 ? -7.094 39.281 0.081 1 95.38 265 GLU B C 1
ATOM 4532 O O . GLU B 1 265 ? -8.289 39.562 0.067 1 95.38 265 GLU B O 1
ATOM 4537 N N . LEU B 1 266 ? -6.418 39.094 1.141 1 96.31 266 LEU B N 1
ATOM 4538 C CA . LEU B 1 266 ? -7.059 39.25 2.441 1 96.31 266 LEU B CA 1
ATOM 4539 C C . LEU B 1 266 ? -7.41 40.719 2.697 1 96.31 266 LEU B C 1
ATOM 4541 O O . LEU B 1 266 ? -8.461 41 3.271 1 96.31 266 LEU B O 1
ATOM 4545 N N . LEU B 1 267 ? -6.555 41.562 2.307 1 95.44 267 LEU B N 1
ATOM 4546 C CA . LEU B 1 267 ? -6.836 42.969 2.457 1 95.44 267 LEU B CA 1
ATOM 4547 C C . LEU B 1 267 ? -8.047 43.375 1.627 1 95.44 267 LEU B C 1
ATOM 4549 O O . LEU B 1 267 ? -8.859 44.188 2.066 1 95.44 267 LEU B O 1
ATOM 4553 N N . ASP B 1 268 ? -8.125 42.75 0.425 1 93.44 268 ASP B N 1
ATOM 4554 C CA . ASP B 1 268 ? -9.305 43 -0.402 1 93.44 268 ASP B CA 1
ATOM 4555 C C . ASP B 1 268 ? -10.57 42.5 0.297 1 93.44 268 ASP B C 1
ATOM 4557 O O . ASP B 1 268 ? -11.617 43.156 0.205 1 93.44 268 ASP B O 1
ATOM 4561 N N . GLU B 1 269 ? -10.422 41.438 0.875 1 92.69 269 GLU B N 1
ATOM 4562 C CA . GLU B 1 269 ? -11.555 40.906 1.608 1 92.69 269 GLU B CA 1
ATOM 4563 C C . GLU B 1 269 ? -11.984 41.844 2.74 1 92.69 269 GLU B C 1
ATOM 4565 O O . GLU B 1 269 ? -13.18 42 2.988 1 92.69 269 GLU B O 1
ATOM 4570 N N . ILE B 1 270 ? -11.055 42.375 3.479 1 93.56 270 ILE B N 1
ATOM 4571 C CA . ILE B 1 270 ? -11.344 43.312 4.555 1 93.56 270 ILE B CA 1
ATOM 4572 C C . ILE B 1 270 ? -12.094 44.531 4 1 93.56 270 ILE B C 1
ATOM 4574 O O . ILE B 1 270 ? -13.102 44.938 4.574 1 93.56 270 ILE B O 1
ATOM 4578 N N . GLU B 1 271 ? -11.672 44.969 2.926 1 90.81 271 GLU B N 1
ATOM 4579 C CA . GLU B 1 271 ? -12.312 46.094 2.301 1 90.81 271 GLU B CA 1
ATOM 4580 C C . GLU B 1 271 ? -13.742 45.781 1.876 1 90.81 271 GLU B C 1
ATOM 4582 O O . GLU B 1 271 ? -14.656 46.594 2.082 1 90.81 271 GLU B O 1
ATOM 4587 N N . SER B 1 272 ? -13.891 44.719 1.296 1 88.94 272 SER B N 1
ATOM 4588 C CA . SER B 1 272 ? -15.211 44.281 0.852 1 88.94 272 SER B CA 1
ATOM 4589 C C . SER B 1 272 ? -16.172 44.125 2.031 1 88.94 272 SER B C 1
ATOM 4591 O O . SER B 1 272 ? -17.328 44.562 1.964 1 88.94 272 SER B O 1
ATOM 4593 N N . GLN B 1 273 ? -15.734 43.531 3.029 1 88.94 273 GLN B N 1
ATOM 4594 C CA . GLN B 1 273 ? -16.578 43.344 4.203 1 88.94 273 GLN B CA 1
ATOM 4595 C C . GLN B 1 273 ? -16.922 44.656 4.875 1 88.94 273 GLN B C 1
ATOM 4597 O O . GLN B 1 273 ? -18.047 44.844 5.355 1 88.94 273 GLN B O 1
ATOM 4602 N N . THR B 1 274 ? -15.922 45.5 4.898 1 85.88 274 THR B N 1
ATOM 4603 C CA . THR B 1 274 ? -16.141 46.812 5.473 1 85.88 274 THR B CA 1
ATOM 4604 C C . THR B 1 274 ? -17.188 47.594 4.66 1 85.88 274 THR B C 1
ATOM 4606 O O . THR B 1 274 ? -18.062 48.219 5.223 1 85.88 274 THR B O 1
ATOM 4609 N N . LEU B 1 275 ? -17.094 47.438 3.379 1 81.5 275 LEU B N 1
ATOM 4610 C CA . LEU B 1 275 ? -18.031 48.094 2.488 1 81.5 275 LEU B CA 1
ATOM 4611 C C . LEU B 1 275 ? -19.438 47.531 2.643 1 81.5 275 LEU B C 1
ATOM 4613 O O . LEU B 1 275 ? -20.422 48.25 2.691 1 81.5 275 LEU B O 1
ATOM 4617 N N . PHE B 1 276 ? -19.469 46.344 2.68 1 78.12 276 PHE B N 1
ATOM 4618 C CA . PHE B 1 276 ? -20.75 45.688 2.82 1 78.12 276 PHE B CA 1
ATOM 4619 C C . PHE B 1 276 ? -21.438 46.094 4.125 1 78.12 276 PHE B C 1
ATOM 4621 O O . PHE B 1 276 ? -22.641 46.344 4.156 1 78.12 276 PHE B O 1
ATOM 4628 N N . SER B 1 277 ? -20.703 46.062 5.164 1 80.31 277 SER B N 1
ATOM 4629 C CA . SER B 1 277 ? -21.25 46.469 6.457 1 80.31 277 SER B CA 1
ATOM 4630 C C . SER B 1 277 ? -21.75 47.906 6.426 1 80.31 277 SER B C 1
ATOM 4632 O O . SER B 1 277 ? -22.797 48.219 7.004 1 80.31 277 SER B O 1
ATOM 4634 N N . LEU B 1 278 ? -21.078 48.688 5.699 1 74.69 278 LEU B N 1
ATOM 4635 C CA . LEU B 1 278 ? -21.469 50.094 5.566 1 74.69 278 LEU B CA 1
ATOM 4636 C C . LEU B 1 278 ? -22.75 50.219 4.742 1 74.69 278 LEU B C 1
ATOM 4638 O O . LEU B 1 278 ? -23.672 50.969 5.117 1 74.69 278 LEU B O 1
ATOM 4642 N N . VAL B 1 279 ? -22.766 49.469 3.701 1 73.25 279 VAL B N 1
ATOM 4643 C CA . VAL B 1 279 ? -23.938 49.531 2.82 1 73.25 279 VAL B CA 1
ATOM 4644 C C . VAL B 1 279 ? -25.156 48.969 3.553 1 73.25 279 VAL B C 1
ATOM 4646 O O . VAL B 1 279 ? -26.25 49.531 3.449 1 73.25 279 VAL B O 1
ATOM 4649 N N . SER B 1 280 ? -24.969 48 4.273 1 74.56 280 SER B N 1
ATOM 4650 C CA . SER B 1 280 ? -26.078 47.406 5.023 1 74.56 280 SER B CA 1
ATOM 4651 C C . SER B 1 280 ? -26.578 48.375 6.098 1 74.56 280 SER B C 1
ATOM 4653 O O . SER B 1 280 ? -27.781 48.469 6.324 1 74.56 280 SER B O 1
ATOM 4655 N N . LYS B 1 281 ? -25.672 49.062 6.688 1 75.94 281 LYS B N 1
ATOM 4656 C CA . LYS B 1 281 ? -26.062 50.062 7.699 1 75.94 281 LYS B CA 1
ATOM 4657 C C . LYS B 1 281 ? -26.828 51.219 7.07 1 75.94 281 LYS B C 1
ATOM 4659 O O . LYS B 1 281 ? -27.812 51.688 7.633 1 75.94 281 LYS B O 1
ATOM 4664 N N . VAL B 1 282 ? -26.344 51.562 5.883 1 71.12 282 VAL B N 1
ATOM 4665 C CA . VAL B 1 282 ? -27.016 52.656 5.18 1 71.12 282 VAL B CA 1
ATOM 4666 C C . VAL B 1 282 ? -28.406 52.219 4.738 1 71.12 282 VAL B C 1
ATOM 4668 O O . VAL B 1 282 ? -29.359 52.969 4.852 1 71.12 282 VAL B O 1
ATOM 4671 N N . SER B 1 283 ? -28.469 51.031 4.227 1 68.69 283 SER B N 1
ATOM 4672 C CA . SER B 1 283 ? -29.766 50.5 3.799 1 68.69 283 SER B CA 1
ATOM 4673 C C . SER B 1 283 ? -30.734 50.406 4.969 1 68.69 283 SER B C 1
ATOM 4675 O O . SER B 1 283 ? -31.906 50.781 4.84 1 68.69 283 SER B O 1
ATOM 4677 N N . CYS B 1 284 ? -30.172 50 6.02 1 72.44 284 CYS B N 1
ATOM 4678 C CA . CYS B 1 284 ? -31.016 49.938 7.207 1 72.44 284 CYS B CA 1
ATOM 4679 C C . CYS B 1 284 ? -31.438 51.312 7.676 1 72.44 284 CYS B C 1
ATOM 4681 O O . CYS B 1 284 ? -32.594 51.5 8.086 1 72.44 284 CYS B O 1
ATOM 4683 N N . MET B 1 285 ? -30.438 52.188 7.578 1 70.06 285 MET B N 1
ATOM 4684 C CA . MET B 1 285 ? -30.766 53.562 7.953 1 70.06 285 MET B CA 1
ATOM 4685 C C . MET B 1 285 ? -31.781 54.156 7 1 70.06 285 MET B C 1
ATOM 4687 O O . MET B 1 285 ? -32.688 54.875 7.43 1 70.06 285 MET B O 1
ATOM 4691 N N . GLU B 1 286 ? -31.562 53.875 5.695 1 65.94 286 GLU B N 1
ATOM 4692 C CA . GLU B 1 286 ? -32.531 54.312 4.699 1 65.94 286 GLU B CA 1
ATOM 4693 C C . GLU B 1 286 ? -33.938 53.75 4.98 1 65.94 286 GLU B C 1
ATOM 4695 O O . GLU B 1 286 ? -34.906 54.469 4.914 1 65.94 286 GLU B O 1
ATOM 4700 N N . ASP B 1 287 ? -33.969 52.562 5.285 1 67.56 287 ASP B N 1
ATOM 4701 C CA . ASP B 1 287 ? -35.25 51.938 5.613 1 67.56 287 ASP B CA 1
ATOM 4702 C C . ASP B 1 287 ? -35.875 52.594 6.844 1 67.56 287 ASP B C 1
ATOM 4704 O O . ASP B 1 287 ? -37.094 52.812 6.887 1 67.56 287 ASP B O 1
ATOM 4708 N N . GLU B 1 288 ? -35 52.844 7.762 1 70.44 288 GLU B N 1
ATOM 4709 C CA . GLU B 1 288 ? -35.5 53.5 8.977 1 70.44 288 GLU B CA 1
ATOM 4710 C C . GLU B 1 288 ? -36 54.906 8.688 1 70.44 288 GLU B C 1
ATOM 4712 O O . GLU B 1 288 ? -37.031 55.312 9.234 1 70.44 288 GLU B O 1
ATOM 4717 N N . ILE B 1 289 ? -35.25 55.594 7.91 1 64.75 289 ILE B N 1
ATOM 4718 C CA . ILE B 1 289 ? -35.656 56.969 7.527 1 64.75 289 ILE B CA 1
ATOM 4719 C C . ILE B 1 289 ? -36.969 56.906 6.754 1 64.75 289 ILE B C 1
ATOM 4721 O O . ILE B 1 289 ? -37.906 57.688 7.023 1 64.75 289 ILE B O 1
ATOM 4725 N N . ILE B 1 290 ? -37.062 55.938 5.844 1 62.03 290 ILE B N 1
ATOM 4726 C CA . ILE B 1 290 ? -38.281 55.75 5.062 1 62.03 290 ILE B CA 1
ATOM 4727 C C . ILE B 1 290 ? -39.469 55.406 5.988 1 62.03 290 ILE B C 1
ATOM 4729 O O . ILE B 1 290 ? -40.562 55.969 5.855 1 62.03 290 ILE B O 1
ATOM 4733 N N . ASP B 1 291 ? -39.219 54.625 6.949 1 66.25 291 ASP B N 1
ATOM 4734 C CA . ASP B 1 291 ? -40.25 54.25 7.914 1 66.25 291 ASP B CA 1
ATOM 4735 C C . ASP B 1 291 ? -40.688 55.438 8.742 1 66.25 291 ASP B C 1
ATOM 4737 O O . ASP B 1 291 ? -41.875 55.656 8.977 1 66.25 291 ASP B O 1
ATOM 4741 N N . ARG B 1 292 ? -39.75 56.281 9.148 1 63.31 292 ARG B N 1
ATOM 4742 C CA . ARG B 1 292 ? -40.031 57.469 9.93 1 63.31 292 ARG B CA 1
ATOM 4743 C C . ARG B 1 292 ? -40.812 58.5 9.102 1 63.31 292 ARG B C 1
ATOM 4745 O O . ARG B 1 292 ? -41.75 59.125 9.594 1 63.31 292 ARG B O 1
ATOM 4752 N N . LEU B 1 293 ? -40.469 58.656 7.855 1 60.84 293 LEU B N 1
ATOM 4753 C CA . LEU B 1 293 ? -41.156 59.562 6.949 1 60.84 293 LEU B CA 1
ATOM 4754 C C . LEU B 1 293 ? -42.594 59.094 6.664 1 60.84 293 LEU B C 1
ATOM 4756 O O . LEU B 1 293 ? -43.531 59.875 6.637 1 60.84 293 LEU B O 1
ATOM 4760 N N . GLU B 1 294 ? -42.781 57.781 6.461 1 61.94 294 GLU B N 1
ATOM 4761 C CA . GLU B 1 294 ? -44.094 57.188 6.246 1 61.94 294 GLU B CA 1
ATOM 4762 C C . GLU B 1 294 ? -45 57.375 7.465 1 61.94 294 GLU B C 1
ATOM 4764 O O . GLU B 1 294 ? -46.156 57.719 7.328 1 61.94 294 GLU B O 1
ATOM 4769 N N . ASN B 1 295 ? -44.438 57.312 8.586 1 65.19 295 ASN B N 1
ATOM 4770 C CA . ASN B 1 295 ? -45.188 57.531 9.82 1 65.19 295 ASN B CA 1
ATOM 4771 C C . ASN B 1 295 ? -45.562 59 9.984 1 65.19 295 ASN B C 1
ATOM 4773 O O . ASN B 1 295 ? -46.688 59.312 10.438 1 65.19 295 ASN B O 1
ATOM 4777 N N . LEU B 1 296 ? -44.719 59.969 9.609 1 59.03 296 LEU B N 1
ATOM 4778 C CA . LEU B 1 296 ? -45 61.406 9.648 1 59.03 296 LEU B CA 1
ATOM 4779 C C . LEU B 1 296 ? -46.062 61.781 8.617 1 59.03 296 LEU B C 1
ATOM 4781 O O . LEU B 1 296 ? -46.938 62.625 8.891 1 59.03 296 LEU B O 1
ATOM 4785 N N . MET B 1 297 ? -46.031 61.156 7.473 1 59.41 297 MET B N 1
ATOM 4786 C CA . MET B 1 297 ? -47 61.406 6.418 1 59.41 297 MET B CA 1
ATOM 4787 C C . MET B 1 297 ? -48.344 60.844 6.785 1 59.41 297 MET B C 1
ATOM 4789 O O . MET B 1 297 ? -49.406 61.406 6.434 1 59.41 297 MET B O 1
ATOM 4793 N N . GLU B 1 298 ? -48.375 59.719 7.441 1 61.5 298 GLU B N 1
ATOM 4794 C CA . GLU B 1 298 ? -49.656 59.188 7.922 1 61.5 298 GLU B CA 1
ATOM 4795 C C . GLU B 1 298 ? -50.312 60.125 8.93 1 61.5 298 GLU B C 1
ATOM 4797 O O . GLU B 1 298 ? -51.531 60.219 8.992 1 61.5 298 GLU B O 1
ATOM 4802 N N . ASP B 1 299 ? -49.562 60.906 9.672 1 58.66 299 ASP B N 1
ATOM 4803 C CA . ASP B 1 299 ? -50.094 61.844 10.641 1 58.66 299 ASP B CA 1
ATOM 4804 C C . ASP B 1 299 ? -50.375 63.188 9.992 1 58.66 299 ASP B C 1
ATOM 4806 O O . ASP B 1 299 ? -50.781 64.125 10.664 1 58.66 299 ASP B O 1
ATOM 4810 N N . TRP B 1 300 ? -50 63.375 8.742 1 55.5 300 TRP B N 1
ATOM 4811 C CA . TRP B 1 300 ? -50.344 64.625 8.039 1 55.5 300 TRP B CA 1
ATOM 4812 C C . TRP B 1 300 ? -51.812 64.688 7.703 1 55.5 300 TRP B C 1
ATOM 4814 O O . TRP B 1 300 ? -52.375 63.75 7.09 1 55.5 300 TRP B O 1
ATOM 4824 N N . PRO B 1 301 ? -52.656 65.562 8.43 1 53.03 301 PRO B N 1
ATOM 4825 C CA . PRO B 1 301 ? -54.094 65.688 8.188 1 53.03 301 PRO B CA 1
ATOM 4826 C C . PRO B 1 301 ? -54.438 65.938 6.719 1 53.03 301 PRO B C 1
ATOM 4828 O O . PRO B 1 301 ? -53.656 66.625 6.02 1 53.03 301 PRO B O 1
ATOM 4831 N N . GLN B 1 302 ? -55 64.938 5.973 1 47.53 302 GLN B N 1
ATOM 4832 C CA . GLN B 1 302 ? -55.594 65.188 4.66 1 47.53 302 GLN B CA 1
ATOM 4833 C C . GLN B 1 302 ? -56.531 66.375 4.703 1 47.53 302 GLN B C 1
ATOM 4835 O O . GLN B 1 302 ? -57.531 66.375 5.387 1 47.53 302 GLN B O 1
ATOM 4840 N N . PHE B 1 303 ? -56.031 67.688 4.711 1 40.12 303 PHE B N 1
ATOM 4841 C CA . PHE B 1 303 ? -56.969 68.75 4.387 1 40.12 303 PHE B CA 1
ATOM 4842 C C . PHE B 1 303 ? -57.469 68.625 2.955 1 40.12 303 PHE B C 1
ATOM 4844 O O . PHE B 1 303 ? -56.781 68.125 2.084 1 40.12 303 PHE B O 1
#